Protein AF-0000000077093179 (afdb_homodimer)

Radius of gyration: 27.93 Å; Cα contacts (8 Å, |Δi|>4): 1528; chains: 2; bounding box: 84×81×63 Å

Foldseek 3Di:
DVVVVVVVVVVVVVVVVVVVVVVVVQQQAQFDAPVVQVVQVVFPVVQFHFAADPLSRRPGLNQVLLQFFADDDPDAPFAADDDDPVLVPDDFDQKDFQCVVQVLAVLLPFFAAPFSFNLLLLQQAQSQQSSLCCQPPVPRPFGFASLQLLAPDPQQDFRSNHGYNRVSQVCQAPPATFTCQQPNDDDDAAQLRDDDPVHHHRDDDDHRDHHDPTGPPNVDDTDGWHFNGKHFAAFQVRQSSCCVRRNKFKWKFWDFSSVSRTAAGADADDDGDTSHMGMWIFGMWHDDPRFTWTKTAANNALRGHPRRIYIYGPRPCGRVRRVGTMDGHTDHD/DVVVVVVVVVVVVVVVVVVVVVVVVQQQAQFDAPVVQVVQCVFPVVQFHFAADPLSRRPGLNQVLLQFFADDDPDAPFAADDDDPVLLPDDFDQKDFQCVVQVLAVLLPFFAALFSFNLLLLQQAQSQQSSLCCQPVVPRPFGFASLQLLAPDPQQDFRSNHGYNRVSQVCQAPPATFTCQQPNDDDDAAQLRDDDPVHHHRDDDDHRDHHDPGGPPNVDDTDGWHFNGKHFAAFQVRVSSCCVRRNKFKWKFWDFSSVSRGAAGADADDDGDTSHMGMWIFGMWHDDPRFTWTKTAANNALRGHPRRIYIYGPRPCGRVRRVGTMDGHTDHD

Nearest PDB structures (foldseek):
  7e3f-assembly1_A  TM=9.712E-01  e=1.505E-50  Trypanosoma brucei brucei TREU927
  4hwy-assembly1_A  TM=9.756E-01  e=5.055E-50  Trypanosoma brucei brucei TREU927
  4n4z-assembly1_A  TM=9.735E-01  e=1.688E-48  Trypanosoma brucei brucei
  4i04-assembly3_C  TM=8.926E-01  e=2.157E-36  Schistosoma mansoni
  4i04-assembly1_A  TM=8.888E-01  e=7.248E-36  Schistosoma mansoni

pLDDT: mean 91.39, std 13.53, range [27.03, 98.94]

Organism: NCBI:txid85056

Solvent-accessible surface area (backbone atoms only — not comparable to full-atom values): 34058 Å² total; per-residue (Å²): 124,71,70,64,56,58,53,52,51,52,48,50,52,51,49,55,51,46,51,54,54,48,56,63,48,58,45,65,36,54,67,52,42,71,68,50,38,53,51,44,47,69,63,43,78,70,43,34,42,55,51,78,33,85,54,26,47,63,37,23,48,55,64,57,30,39,47,24,13,18,55,83,67,93,60,68,67,49,51,68,66,80,78,50,73,73,62,68,65,54,80,80,71,80,58,47,47,46,54,73,77,38,69,78,32,60,56,62,73,58,50,44,52,46,41,49,24,3,30,24,22,32,43,17,44,21,50,22,53,19,32,23,32,17,68,71,57,66,42,49,86,52,47,42,14,31,38,48,48,35,31,48,38,60,79,25,41,54,23,28,74,8,22,32,51,65,48,48,43,43,32,27,38,56,63,27,40,35,34,28,86,40,34,52,67,86,64,66,72,38,18,68,46,43,84,48,94,86,36,54,69,57,66,67,81,62,73,58,57,77,58,71,96,58,22,76,55,71,89,47,78,78,56,64,52,32,31,70,46,56,27,28,43,53,42,58,67,52,49,51,50,46,38,72,76,48,35,46,30,24,31,29,30,57,38,34,49,49,61,79,21,47,46,43,53,44,41,66,93,77,49,68,55,81,54,37,19,37,31,26,27,42,43,32,35,33,66,57,95,83,41,45,22,35,33,31,42,39,47,49,23,51,80,31,46,56,65,13,25,50,32,32,43,46,84,70,45,49,58,43,33,36,69,33,29,37,43,67,39,62,51,69,129,123,73,70,62,56,57,53,52,51,52,50,49,52,50,49,54,50,46,52,54,53,49,56,62,48,59,44,65,36,55,67,53,42,71,68,50,38,52,51,43,49,69,62,43,77,70,43,33,42,54,52,76,33,86,55,25,46,63,37,22,48,55,65,56,28,40,48,23,13,20,55,83,67,95,59,68,66,49,50,69,66,81,78,51,73,73,61,68,64,54,80,82,70,82,57,48,47,46,54,75,76,39,70,77,32,62,56,62,73,56,50,45,53,46,41,50,25,2,30,24,22,30,42,18,44,23,50,22,55,20,34,25,33,18,69,72,58,66,42,50,87,52,46,41,16,30,36,48,47,36,31,47,38,60,81,27,41,52,21,28,73,8,23,31,52,65,49,47,43,41,32,27,39,56,65,27,40,37,35,26,87,40,35,52,66,87,64,66,72,37,19,67,46,43,83,50,92,85,38,54,70,57,67,70,82,61,73,58,58,76,58,72,94,58,23,76,55,72,90,46,78,78,57,64,54,30,30,70,46,55,26,27,44,52,41,59,68,52,49,52,50,44,38,72,75,48,33,46,29,23,29,28,29,55,39,34,49,49,60,78,21,49,45,44,54,44,40,66,91,78,48,70,55,82,54,40,20,39,31,25,26,42,40,32,35,33,66,59,96,86,41,45,22,34,32,30,41,39,48,49,24,51,80,30,48,56,66,14,24,50,31,32,43,47,84,70,44,51,58,44,33,39,67,33,28,37,43,66,40,63,50,69,129

Sequence (666 aa):
MRVYFSLSIALFLFLLYATAVHALHVDDAPILTDEFLEHVNSLNGGKWTAGRTSRTKHLTRREASRLLGTFLGNTSILAPRQFSEAELRVRLEDKFDAAEAWPNCPTITEIRDQSSCGSCWAVAAASAMSDRYCTLGGVRDLRISAGDLMSCCDVCGYGCNGGFPEVAWVFYVVHGLVSEYCQPYPFPSCAHHVNSSDLAPCSGDYKTPKCNSTCTEKKIPLIRYRGNHSYVLSGEEHFKRELLLNGPFEVAFEVYADFMAYTGGVYKHVAGDLLGGHAVRLVGWGELNGEPYWKIANSWNHEWGMNGYFLIARGVNECGIESNGVAGTPRIPMRVYFSLSIALFLFLLYATAVHALHVDDAPILTDEFLEHVNSLNGGKWTAGRTSRTKHLTRREASRLLGTFLGNTSILAPRQFSEAELRVRLEDKFDAAEAWPNCPTITEIRDQSSCGSCWAVAAASAMSDRYCTLGGVRDLRISAGDLMSCCDVCGYGCNGGFPEVAWVFYVVHGLVSEYCQPYPFPSCAHHVNSSDLAPCSGDYKTPKCNSTCTEKKIPLIRYRGNHSYVLSGEEHFKRELLLNGPFEVAFEVYADFMAYTGGVYKHVAGDLLGGHAVRLVGWGELNGEPYWKIANSWNHEWGMNGYFLIARGVNECGIESNGVAGTPRIP

Structure (mmCIF, N/CA/C/O backbone):
data_AF-0000000077093179-model_v1
#
loop_
_entity.id
_entity.type
_entity.pdbx_description
1 polymer 'Cysteine peptidase C (CPC), putative'
#
loop_
_atom_site.group_PDB
_atom_site.id
_atom_site.type_symbol
_atom_site.label_atom_id
_atom_site.label_alt_id
_atom_site.label_comp_id
_atom_site.label_asym_id
_atom_site.label_entity_id
_atom_site.label_seq_id
_atom_site.pdbx_PDB_ins_code
_atom_site.Cartn_x
_atom_site.Cartn_y
_atom_site.Cartn_z
_atom_site.occupancy
_atom_site.B_iso_or_equiv
_atom_site.auth_seq_id
_atom_site.auth_comp_id
_atom_site.auth_asym_id
_atom_site.auth_atom_id
_atom_site.pdbx_PDB_model_num
ATOM 1 N N . MET A 1 1 ? 49.375 11.766 -30.703 1 27.56 1 MET A N 1
ATOM 2 C CA . MET A 1 1 ? 47.906 11.805 -30.625 1 27.56 1 MET A CA 1
ATOM 3 C C . MET A 1 1 ? 47.438 11.156 -29.328 1 27.56 1 MET A C 1
ATOM 5 O O . MET A 1 1 ? 46.219 11.062 -29.094 1 27.56 1 MET A O 1
ATOM 9 N N . ARG A 1 2 ? 48.406 10.438 -28.672 1 37.5 2 ARG A N 1
ATOM 10 C CA . ARG A 1 2 ? 48.219 9.664 -27.453 1 37.5 2 ARG A CA 1
ATOM 11 C C . ARG A 1 2 ? 47.969 10.586 -26.25 1 37.5 2 ARG A C 1
ATOM 13 O O . ARG A 1 2 ? 47.469 10.148 -25.219 1 37.5 2 ARG A O 1
ATOM 20 N N . VAL A 1 3 ? 48.625 11.75 -26.219 1 46.41 3 VAL A N 1
ATOM 21 C CA . VAL A 1 3 ? 48.594 12.633 -25.062 1 46.41 3 VAL A CA 1
ATOM 22 C C . VAL A 1 3 ? 47.219 13.273 -24.922 1 46.41 3 VAL A C 1
ATOM 24 O O . VAL A 1 3 ? 46.812 13.617 -23.812 1 46.41 3 VAL A O 1
ATOM 27 N N . TYR A 1 4 ? 46.594 13.477 -26.109 1 43.03 4 TYR A N 1
ATOM 28 C CA . TYR A 1 4 ? 45.312 14.211 -26.016 1 43.03 4 TYR A CA 1
ATOM 29 C C . TYR A 1 4 ? 44.219 13.328 -25.453 1 43.03 4 TYR A C 1
ATOM 31 O O . TYR A 1 4 ? 43.188 13.828 -25 1 43.03 4 TYR A O 1
ATOM 39 N N . PHE A 1 5 ? 44.375 11.953 -25.547 1 46.75 5 PHE A N 1
ATOM 40 C CA . PHE A 1 5 ? 43.281 11.117 -25.078 1 46.75 5 PHE A CA 1
ATOM 41 C C . PHE A 1 5 ? 43.281 11.016 -23.562 1 46.75 5 PHE A C 1
ATOM 43 O O . PHE A 1 5 ? 42.219 10.945 -22.938 1 46.75 5 PHE A O 1
ATOM 50 N N . SER A 1 6 ? 44.5 11.211 -22.922 1 50.12 6 SER A N 1
ATOM 51 C CA . SER A 1 6 ? 44.531 11.102 -21.469 1 50.12 6 SER A CA 1
ATOM 52 C C . SER A 1 6 ? 43.906 12.336 -20.812 1 50.12 6 SER A C 1
ATOM 54 O O . SER A 1 6 ? 43.375 12.25 -19.719 1 50.12 6 SER A O 1
ATOM 56 N N . LEU A 1 7 ? 43.969 13.492 -21.531 1 50.22 7 LEU A N 1
ATOM 57 C CA . LEU A 1 7 ? 43.438 14.703 -20.922 1 50.22 7 LEU A CA 1
ATOM 58 C C . LEU A 1 7 ? 41.906 14.703 -20.969 1 50.22 7 LEU A C 1
ATOM 60 O O . LEU A 1 7 ? 41.25 15.281 -20.109 1 50.22 7 LEU A O 1
ATOM 64 N N . SER A 1 8 ? 41.375 13.984 -21.984 1 47.34 8 SER A N 1
ATOM 65 C CA . SER A 1 8 ? 39.906 13.992 -22.078 1 47.34 8 SER A CA 1
ATOM 66 C C . SER A 1 8 ? 39.281 13.07 -21.047 1 47.34 8 SER A C 1
ATOM 68 O O . SER A 1 8 ? 38.188 13.344 -20.547 1 47.34 8 SER A O 1
ATOM 70 N N . ILE A 1 9 ? 40 12.016 -20.719 1 49.12 9 ILE A N 1
ATOM 71 C CA . ILE A 1 9 ? 39.438 11.148 -19.703 1 49.12 9 ILE A CA 1
ATOM 72 C C . ILE A 1 9 ? 39.562 11.82 -18.328 1 49.12 9 ILE A C 1
ATOM 74 O O . ILE A 1 9 ? 38.625 11.75 -17.516 1 49.12 9 ILE A O 1
ATOM 78 N N . ALA A 1 10 ? 40.719 12.508 -18.094 1 50.47 10 ALA A N 1
ATOM 79 C CA . ALA A 1 10 ? 40.906 13.203 -16.828 1 50.47 10 ALA A CA 1
ATOM 80 C C . ALA A 1 10 ? 39.906 14.344 -16.656 1 50.47 10 ALA A C 1
ATOM 82 O O . ALA A 1 10 ? 39.375 14.555 -15.578 1 50.47 10 ALA A O 1
ATOM 83 N N . LEU A 1 11 ? 39.562 14.891 -17.734 1 47.88 11 LEU A N 1
ATOM 84 C CA . LEU A 1 11 ? 38.562 15.969 -17.688 1 47.88 11 LEU A CA 1
ATOM 85 C C . LEU A 1 11 ? 37.156 15.406 -17.453 1 47.88 11 LEU A C 1
ATOM 87 O O . LEU A 1 11 ? 36.375 15.984 -16.703 1 47.88 11 LEU A O 1
ATOM 91 N N . PHE A 1 12 ? 36.906 14.234 -18.047 1 50.47 12 PHE A N 1
ATOM 92 C CA . PHE A 1 12 ? 35.562 13.641 -17.844 1 50.47 12 PHE A CA 1
ATOM 93 C C . PHE A 1 12 ? 35.438 13.102 -16.422 1 50.47 12 PHE A C 1
ATOM 95 O O . PHE A 1 12 ? 34.406 13.242 -15.789 1 50.47 12 PHE A O 1
ATOM 102 N N . LEU A 1 13 ? 36.5 12.562 -15.93 1 52.78 13 LEU A N 1
ATOM 103 C CA . LEU A 1 13 ? 36.469 12.125 -14.539 1 52.78 13 LEU A CA 1
ATOM 104 C C . LEU A 1 13 ? 36.375 13.312 -13.586 1 52.78 13 LEU A C 1
ATOM 106 O O . LEU A 1 13 ? 35.719 13.258 -12.562 1 52.78 13 LEU A O 1
ATOM 110 N N . PHE A 1 14 ? 37 14.344 -13.977 1 52.41 14 PHE A N 1
ATOM 111 C CA . PHE A 1 14 ? 36.906 15.539 -13.148 1 52.41 14 PHE A CA 1
ATOM 112 C C . PHE A 1 14 ? 35.5 16.156 -13.219 1 52.41 14 PHE A C 1
ATOM 114 O O . PHE A 1 14 ? 35 16.641 -12.219 1 52.41 14 PHE A O 1
ATOM 121 N N . LEU A 1 15 ? 34.812 15.969 -14.352 1 51.84 15 LEU A N 1
ATOM 122 C CA . LEU A 1 15 ? 33.469 16.516 -14.461 1 51.84 15 LEU A CA 1
ATOM 123 C C . LEU A 1 15 ? 32.469 15.633 -13.727 1 51.84 15 LEU A C 1
ATOM 125 O O . LEU A 1 15 ? 31.531 16.141 -13.094 1 51.84 15 LEU A O 1
ATOM 129 N N . LEU A 1 16 ? 32.625 14.344 -13.797 1 51.81 16 LEU A N 1
ATOM 130 C CA . LEU A 1 16 ? 31.75 13.477 -13.031 1 51.81 16 LEU A CA 1
ATOM 131 C C . LEU A 1 16 ? 31.969 13.641 -11.531 1 51.81 16 LEU A C 1
ATOM 133 O O . LEU A 1 16 ? 31.016 13.625 -10.75 1 51.81 16 LEU A O 1
ATOM 137 N N . TYR A 1 17 ? 33.156 13.797 -11.125 1 45 17 TYR A N 1
ATOM 138 C CA . TYR A 1 17 ? 33.406 14.086 -9.719 1 45 17 TYR A CA 1
ATOM 139 C C . TYR A 1 17 ? 32.844 15.445 -9.32 1 45 17 TYR A C 1
ATOM 141 O O . TYR A 1 17 ? 32.344 15.609 -8.203 1 45 17 TYR A O 1
ATOM 149 N N . ALA A 1 18 ? 32.812 16.391 -10.195 1 48.06 18 ALA A N 1
ATOM 150 C CA . ALA A 1 18 ? 32.344 17.734 -9.852 1 48.06 18 ALA A CA 1
ATOM 151 C C . ALA A 1 18 ? 30.828 17.75 -9.711 1 48.06 18 ALA A C 1
ATOM 153 O O . ALA A 1 18 ? 30.281 18.438 -8.828 1 48.06 18 ALA A O 1
ATOM 154 N N . THR A 1 19 ? 30.109 17 -10.57 1 47.59 19 THR A N 1
ATOM 155 C CA . THR A 1 19 ? 28.656 16.984 -10.469 1 47.59 19 THR A CA 1
ATOM 156 C C . THR A 1 19 ? 28.219 16.203 -9.242 1 47.59 19 THR A C 1
ATOM 158 O O . THR A 1 19 ? 27.25 16.578 -8.57 1 47.59 19 THR A O 1
ATOM 161 N N . ALA A 1 20 ? 28.844 15.141 -8.984 1 45.78 20 ALA A N 1
ATOM 162 C CA . ALA A 1 20 ? 28.547 14.414 -7.75 1 45.78 20 ALA A CA 1
ATOM 163 C C . ALA A 1 20 ? 28.906 15.242 -6.523 1 45.78 20 ALA A C 1
ATOM 165 O O . ALA A 1 20 ? 28.156 15.289 -5.547 1 45.78 20 ALA A O 1
ATOM 166 N N . VAL A 1 21 ? 30.047 15.883 -6.492 1 46.66 21 VAL A N 1
ATOM 167 C CA . VAL A 1 21 ? 30.438 16.781 -5.406 1 46.66 21 VAL A CA 1
ATOM 168 C C . VAL A 1 21 ? 29.484 17.969 -5.348 1 46.66 21 VAL A C 1
ATOM 170 O O . VAL A 1 21 ? 29.109 18.422 -4.262 1 46.66 21 VAL A O 1
ATOM 173 N N . HIS A 1 22 ? 29.047 18.422 -6.453 1 46.66 22 HIS A N 1
ATOM 174 C CA . HIS A 1 22 ? 28.109 19.531 -6.473 1 46.66 22 HIS A CA 1
ATOM 175 C C . HIS A 1 22 ? 26.719 19.094 -6.008 1 46.66 22 HIS A C 1
ATOM 177 O O . HIS A 1 22 ? 26.031 19.844 -5.324 1 46.66 22 HIS A O 1
ATOM 183 N N . ALA A 1 23 ? 26.281 17.953 -6.43 1 47.47 23 ALA A N 1
ATOM 184 C CA . ALA A 1 23 ? 24.984 17.453 -5.957 1 47.47 23 ALA A CA 1
ATOM 185 C C . ALA A 1 23 ? 25 17.219 -4.449 1 47.47 23 ALA A C 1
ATOM 187 O O . ALA A 1 23 ? 24.047 17.531 -3.752 1 47.47 23 ALA A O 1
ATOM 188 N N . LEU A 1 24 ? 26.047 16.578 -3.883 1 53.22 24 LEU A N 1
ATOM 189 C CA . LEU A 1 24 ? 26.219 16.391 -2.447 1 53.22 24 LEU A CA 1
ATOM 190 C C . LEU A 1 24 ? 26.203 17.734 -1.714 1 53.22 24 LEU A C 1
ATOM 192 O O . LEU A 1 24 ? 25.688 17.828 -0.596 1 53.22 24 LEU A O 1
ATOM 196 N N . HIS A 1 25 ? 26.516 18.797 -2.381 1 58.75 25 HIS A N 1
ATOM 197 C CA . HIS A 1 25 ? 26.656 20.094 -1.729 1 58.75 25 HIS A CA 1
ATOM 198 C C . HIS A 1 25 ? 25.312 20.812 -1.638 1 58.75 25 HIS A C 1
ATOM 200 O O . HIS A 1 25 ? 25.047 21.5 -0.653 1 58.75 25 HIS A O 1
ATOM 206 N N . VAL A 1 26 ? 24.422 20.484 -2.541 1 67.19 26 VAL A N 1
ATOM 207 C CA . VAL A 1 26 ? 23.172 21.234 -2.59 1 67.19 26 VAL A CA 1
ATOM 208 C C . VAL A 1 26 ? 22.234 20.734 -1.504 1 67.19 26 VAL A C 1
ATOM 210 O O . VAL A 1 26 ? 21.547 21.531 -0.851 1 67.19 26 VAL A O 1
ATOM 213 N N . ASP A 1 27 ? 22.312 19.531 -1.129 1 77.25 27 ASP A N 1
ATOM 214 C CA . ASP A 1 27 ? 21.391 18.969 -0.144 1 77.25 27 ASP A CA 1
ATOM 215 C C . ASP A 1 27 ? 21.812 19.344 1.276 1 77.25 27 ASP A C 1
ATOM 217 O O . ASP A 1 27 ? 21.016 19.25 2.209 1 77.25 27 ASP A O 1
ATOM 221 N N . ASP A 1 28 ? 22.953 19.969 1.408 1 82.38 28 ASP A N 1
ATOM 222 C CA . ASP A 1 28 ? 23.453 20.281 2.746 1 82.38 28 ASP A CA 1
ATOM 223 C C . ASP A 1 28 ? 23.516 21.781 2.965 1 82.38 28 ASP A C 1
ATOM 225 O O . ASP A 1 28 ? 23.953 22.25 4.027 1 82.38 28 ASP A O 1
ATOM 229 N N . ALA A 1 29 ? 23 22.453 2.004 1 85.75 29 ALA A N 1
ATOM 230 C CA . ALA A 1 29 ? 22.969 23.906 2.174 1 85.75 29 ALA A CA 1
ATOM 231 C C . ALA A 1 29 ? 21.703 24.344 2.91 1 85.75 29 ALA A C 1
ATOM 233 O O . ALA A 1 29 ? 20.641 23.766 2.736 1 85.75 29 ALA A O 1
ATOM 234 N N . PRO A 1 30 ? 21.922 25.453 3.742 1 90.94 30 PRO A N 1
ATOM 235 C CA . PRO A 1 30 ? 20.734 25.969 4.426 1 90.94 30 PRO A CA 1
ATOM 236 C C . PRO A 1 30 ? 19.672 26.469 3.457 1 90.94 30 PRO A C 1
ATOM 238 O O . PRO A 1 30 ? 20 27.109 2.451 1 90.94 30 PRO A O 1
ATOM 241 N N . ILE A 1 31 ? 18.422 26.234 3.828 1 92 31 ILE A N 1
ATOM 242 C CA . ILE A 1 31 ? 17.359 26.547 2.871 1 92 31 ILE A CA 1
ATOM 243 C C . ILE A 1 31 ? 16.609 27.797 3.312 1 92 31 ILE A C 1
ATOM 245 O O . ILE A 1 31 ? 15.844 28.375 2.541 1 92 31 ILE A O 1
ATOM 249 N N . LEU A 1 32 ? 16.859 28.281 4.5 1 93.94 32 LEU A N 1
ATOM 250 C CA . LEU A 1 32 ? 16.156 29.469 4.996 1 93.94 32 LEU A CA 1
ATOM 251 C C . LEU A 1 32 ? 17.125 30.625 5.207 1 93.94 32 LEU A C 1
ATOM 253 O O . LEU A 1 32 ? 17.25 31.141 6.32 1 93.94 32 LEU A O 1
ATOM 257 N N . THR A 1 33 ? 17.672 31.031 4.152 1 92.94 33 THR A N 1
ATOM 258 C CA . THR A 1 33 ? 18.594 32.156 4.223 1 92.94 33 THR A CA 1
ATOM 259 C C . THR A 1 33 ? 17.844 33.469 4.434 1 92.94 33 THR A C 1
ATOM 261 O O . THR A 1 33 ? 16.625 33.531 4.195 1 92.94 33 THR A O 1
ATOM 264 N N . ASP A 1 34 ? 18.609 34.5 4.91 1 93.81 34 ASP A N 1
ATOM 265 C CA . ASP A 1 34 ? 18 35.812 5.086 1 93.81 34 ASP A CA 1
ATOM 266 C C . ASP A 1 34 ? 17.406 36.312 3.775 1 93.81 34 ASP A C 1
ATOM 268 O O . ASP A 1 34 ? 16.297 36.875 3.768 1 93.81 34 ASP A O 1
ATOM 272 N N . GLU A 1 35 ? 18.156 36.125 2.773 1 94.56 35 GLU A N 1
ATOM 273 C CA . GLU A 1 35 ? 17.688 36.562 1.461 1 94.56 35 GLU A CA 1
ATOM 274 C C . GLU A 1 35 ? 16.406 35.844 1.071 1 94.56 35 GLU A C 1
ATOM 276 O O . GLU A 1 35 ? 15.477 36.438 0.521 1 94.56 35 GLU A O 1
ATOM 281 N N . PHE A 1 36 ? 16.328 34.625 1.35 1 95.12 36 PHE A N 1
ATOM 282 C CA . PHE A 1 36 ? 15.148 33.844 1.02 1 95.12 36 PHE A CA 1
ATOM 283 C C . PHE A 1 36 ? 13.938 34.312 1.813 1 95.12 36 PHE A C 1
ATOM 285 O O . PHE A 1 36 ? 12.844 34.469 1.257 1 95.12 36 PHE A O 1
ATOM 292 N N . LEU A 1 37 ? 14.109 34.562 3.031 1 95.94 37 LEU A N 1
ATOM 293 C CA . LEU A 1 37 ? 13.008 35 3.885 1 95.94 37 LEU A CA 1
ATOM 294 C C . LEU A 1 37 ? 12.477 36.344 3.438 1 95.94 37 LEU A C 1
ATOM 296 O O . LEU A 1 37 ? 11.258 36.562 3.414 1 95.94 37 LEU A O 1
ATOM 300 N N . GLU A 1 38 ? 13.414 37.188 3.17 1 96.25 38 GLU A N 1
ATOM 301 C CA . GLU A 1 38 ? 13 38.5 2.67 1 96.25 38 GLU A CA 1
ATOM 302 C C . GLU A 1 38 ? 12.203 38.375 1.375 1 96.25 38 GLU A C 1
ATOM 304 O O . GLU A 1 38 ? 11.203 39.062 1.188 1 96.25 38 GLU A O 1
ATOM 309 N N . HIS A 1 39 ? 12.695 37.531 0.586 1 97.25 39 HIS A N 1
ATOM 310 C CA . HIS A 1 39 ? 12.023 37.312 -0.685 1 97.25 39 HIS A CA 1
ATOM 311 C C . HIS A 1 39 ? 10.617 36.75 -0.468 1 97.25 39 HIS A C 1
ATOM 313 O O . HIS A 1 39 ? 9.656 37.25 -1.066 1 97.25 39 HIS A O 1
ATOM 319 N N . VAL A 1 40 ? 10.422 35.812 0.353 1 97.44 40 VAL A N 1
ATOM 320 C CA . VAL A 1 40 ? 9.141 35.188 0.658 1 97.44 40 VAL A CA 1
ATOM 321 C C . VAL A 1 40 ? 8.188 36.219 1.227 1 97.44 40 VAL A C 1
ATOM 323 O O . VAL A 1 40 ? 7.043 36.344 0.774 1 97.44 40 VAL A O 1
ATOM 326 N N . ASN A 1 41 ? 8.656 37 2.158 1 97.5 41 ASN A N 1
ATOM 327 C CA . ASN A 1 41 ? 7.805 38 2.812 1 97.5 41 ASN A CA 1
ATOM 328 C C . ASN A 1 41 ? 7.418 39.094 1.855 1 97.5 41 ASN A C 1
ATOM 330 O O . ASN A 1 41 ? 6.391 39.75 2.043 1 97.5 41 ASN A O 1
ATOM 334 N N . SER A 1 42 ? 8.234 39.344 0.877 1 97.62 42 SER A N 1
ATOM 335 C CA . SER A 1 42 ? 7.887 40.344 -0.13 1 97.62 42 SER A CA 1
ATOM 336 C C . SER A 1 42 ? 6.785 39.812 -1.056 1 97.62 42 SER A C 1
ATOM 338 O O . SER A 1 42 ? 6.062 40.625 -1.662 1 97.62 42 SER A O 1
ATOM 340 N N . LEU A 1 43 ? 6.621 38.5 -1.12 1 97.69 43 LEU A N 1
ATOM 341 C CA . LEU A 1 43 ? 5.723 37.906 -2.1 1 97.69 43 LEU A CA 1
ATOM 342 C C . LEU A 1 43 ? 4.387 37.531 -1.457 1 97.69 43 LEU A C 1
ATOM 344 O O . LEU A 1 43 ? 3.373 37.406 -2.146 1 97.69 43 LEU A O 1
ATOM 348 N N . ASN A 1 44 ? 4.27 37.344 -0.176 1 95.38 44 ASN A N 1
ATOM 349 C CA . ASN A 1 44 ? 3.105 36.719 0.427 1 95.38 44 ASN A CA 1
ATOM 350 C C . ASN A 1 44 ? 2.043 37.75 0.813 1 95.38 44 ASN A C 1
ATOM 352 O O . ASN A 1 44 ? 1.023 37.375 1.41 1 95.38 44 ASN A O 1
ATOM 356 N N . GLY A 1 45 ? 2.252 39.062 0.502 1 93.69 45 GLY A N 1
ATOM 357 C CA . GLY A 1 45 ? 1.263 40.125 0.649 1 93.69 45 GLY A CA 1
ATOM 358 C C . GLY A 1 45 ? 0.838 40.344 2.088 1 93.69 45 GLY A C 1
ATOM 359 O O . GLY A 1 45 ? -0.277 40.781 2.348 1 93.69 45 GLY A O 1
ATOM 360 N N . GLY A 1 46 ? 1.614 39.844 2.977 1 93.94 46 GLY A N 1
ATOM 361 C CA . GLY A 1 46 ? 1.302 40.031 4.383 1 93.94 46 GLY A CA 1
ATOM 362 C C . GLY A 1 46 ? 0.281 39.031 4.914 1 93.94 46 GLY A C 1
ATOM 363 O O . GLY A 1 46 ? -0.19 39.188 6.043 1 93.94 46 GLY A O 1
ATOM 364 N N . LYS A 1 47 ? -0.103 38.031 4.176 1 95.75 47 LYS A N 1
ATOM 365 C CA . LYS A 1 47 ? -1.12 37.062 4.562 1 95.75 47 LYS A CA 1
ATOM 366 C C . LYS A 1 47 ? -0.577 36.094 5.602 1 95.75 47 LYS A C 1
ATOM 368 O O . LYS A 1 47 ? -1.344 35.469 6.348 1 95.75 47 LYS A O 1
ATOM 373 N N . TRP A 1 48 ? 0.699 35.938 5.508 1 97.38 48 TRP A N 1
ATOM 374 C CA . TRP A 1 48 ? 1.399 35.125 6.508 1 97.38 48 TRP A CA 1
ATOM 375 C C . TRP A 1 48 ? 2.842 35.594 6.668 1 97.38 48 TRP A C 1
ATOM 377 O O . TRP A 1 48 ? 3.283 36.5 5.973 1 97.38 48 TRP A O 1
ATOM 387 N N . THR A 1 49 ? 3.525 35.094 7.723 1 96.38 49 THR A N 1
ATOM 388 C CA . THR A 1 49 ? 4.863 35.562 8.047 1 96.38 49 THR A CA 1
ATOM 389 C C . THR A 1 49 ? 5.871 34.438 8.016 1 96.38 49 THR A C 1
ATOM 391 O O . THR A 1 49 ? 5.629 33.375 8.602 1 96.38 49 THR A O 1
ATOM 394 N N . ALA A 1 50 ? 6.875 34.688 7.207 1 95.56 50 ALA A N 1
ATOM 395 C CA . ALA A 1 50 ? 8.016 33.781 7.207 1 95.56 50 ALA A CA 1
ATOM 396 C C . ALA A 1 50 ? 9.102 34.25 8.164 1 95.56 50 ALA A C 1
ATOM 398 O O . ALA A 1 50 ? 9.5 35.438 8.125 1 95.56 50 ALA A O 1
ATOM 399 N N . GLY A 1 51 ? 9.492 33.344 8.984 1 92.75 51 GLY A N 1
ATOM 400 C CA . GLY A 1 51 ? 10.562 33.656 9.93 1 92.75 51 GLY A CA 1
ATOM 401 C C . GLY A 1 51 ? 11.398 32.438 10.273 1 92.75 51 GLY A C 1
ATOM 402 O O . GLY A 1 51 ? 11.172 31.344 9.742 1 92.75 51 GLY A O 1
ATOM 403 N N . ARG A 1 52 ? 12.492 32.719 11.039 1 84.12 52 ARG A N 1
ATOM 404 C CA . ARG A 1 52 ? 13.328 31.609 11.508 1 84.12 52 ARG A CA 1
ATOM 405 C C . ARG A 1 52 ? 13.906 31.906 12.891 1 84.12 52 ARG A C 1
ATOM 407 O O . ARG A 1 52 ? 13.867 33.062 13.352 1 84.12 52 ARG A O 1
ATOM 414 N N . THR A 1 53 ? 14.242 30.859 13.445 1 83.62 53 THR A N 1
ATOM 415 C CA . THR A 1 53 ? 15.008 30.953 14.688 1 83.62 53 THR A CA 1
ATOM 416 C C . THR A 1 53 ? 16.484 30.672 14.438 1 83.62 53 THR A C 1
ATOM 418 O O . THR A 1 53 ? 16.891 30.453 13.297 1 83.62 53 THR A O 1
ATOM 421 N N . SER A 1 54 ? 17.297 30.812 15.469 1 80.44 54 SER A N 1
ATOM 422 C CA . SER A 1 54 ? 18.703 30.5 15.344 1 80.44 54 SER A CA 1
ATOM 423 C C . SER A 1 54 ? 18.922 29.031 14.969 1 80.44 54 SER A C 1
ATOM 425 O O . SER A 1 54 ? 19.891 28.703 14.289 1 80.44 54 SER A O 1
ATOM 427 N N . ARG A 1 55 ? 17.938 28.281 15.305 1 76.69 55 ARG A N 1
ATOM 428 C CA . ARG A 1 55 ? 18.047 26.859 15.031 1 76.69 55 ARG A CA 1
ATOM 429 C C . ARG A 1 55 ? 17.625 26.531 13.602 1 76.69 55 ARG A C 1
ATOM 431 O O . ARG A 1 55 ? 18.125 25.578 13 1 76.69 55 ARG A O 1
ATOM 438 N N . THR A 1 56 ? 16.812 27.328 13.078 1 80.19 56 THR A N 1
ATOM 439 C CA . THR A 1 56 ? 16.328 27.047 11.727 1 80.19 56 THR A CA 1
ATOM 440 C C . THR A 1 56 ? 17.25 27.672 10.68 1 80.19 56 THR A C 1
ATOM 442 O O . THR A 1 56 ? 17.125 27.375 9.492 1 80.19 56 THR A O 1
ATOM 445 N N . LYS A 1 57 ? 18.156 28.438 11.203 1 82.25 57 LYS A N 1
ATOM 446 C CA . LYS A 1 57 ? 19.062 29.109 10.281 1 82.25 57 LYS A CA 1
ATOM 447 C C . LYS A 1 57 ? 19.891 28.078 9.5 1 82.25 57 LYS A C 1
ATOM 449 O O . LYS A 1 57 ? 20.297 28.344 8.367 1 82.25 57 LYS A O 1
ATOM 454 N N . HIS A 1 58 ? 20.062 26.938 10.062 1 84 58 HIS A N 1
ATOM 455 C CA . HIS A 1 58 ? 20.922 25.953 9.438 1 84 58 HIS A CA 1
ATOM 456 C C . HIS A 1 58 ? 20.125 24.781 8.898 1 84 58 HIS A C 1
ATOM 458 O O . HIS A 1 58 ? 20.703 23.75 8.539 1 84 58 HIS A O 1
ATOM 464 N N . LEU A 1 59 ? 18.891 24.969 8.836 1 89.38 59 LEU A N 1
ATOM 465 C CA . LEU A 1 59 ? 18.062 23.875 8.344 1 89.38 59 LEU A CA 1
ATOM 466 C C . LEU A 1 59 ? 18.422 23.531 6.898 1 89.38 59 LEU A C 1
ATOM 468 O O . LEU A 1 59 ? 18.438 24.422 6.039 1 89.38 59 LEU A O 1
ATOM 472 N N . THR A 1 60 ? 18.766 22.25 6.66 1 91 60 THR A N 1
ATOM 473 C CA . THR A 1 60 ? 19.109 21.812 5.316 1 91 60 THR A CA 1
ATOM 474 C C . THR A 1 60 ? 17.922 21.141 4.637 1 91 60 THR A C 1
ATOM 476 O O . THR A 1 60 ? 16.938 20.797 5.301 1 91 60 THR A O 1
ATOM 479 N N . ARG A 1 61 ? 18.078 21.016 3.35 1 93.12 61 ARG A N 1
ATOM 480 C CA . ARG A 1 61 ? 17.047 20.328 2.57 1 93.12 61 ARG A CA 1
ATOM 481 C C . ARG A 1 61 ? 16.844 18.906 3.074 1 93.12 61 ARG A C 1
ATOM 483 O O . ARG A 1 61 ? 15.711 18.453 3.217 1 93.12 61 ARG A O 1
ATOM 490 N N . ARG A 1 62 ? 17.922 18.234 3.316 1 90.88 62 ARG A N 1
ATOM 491 C CA . ARG A 1 62 ? 17.875 16.859 3.775 1 90.88 62 ARG A CA 1
ATOM 492 C C . ARG A 1 62 ? 17.125 16.734 5.098 1 90.88 62 ARG A C 1
ATOM 494 O O . ARG A 1 62 ? 16.281 15.859 5.266 1 90.88 62 ARG A O 1
ATOM 501 N N . GLU A 1 63 ? 17.406 17.609 5.98 1 90 63 GLU A N 1
ATOM 502 C CA . GLU A 1 63 ? 16.766 17.594 7.293 1 90 63 GLU A CA 1
ATOM 503 C C . GLU A 1 63 ? 15.273 17.891 7.188 1 90 63 GLU A C 1
ATOM 505 O O . GLU A 1 63 ? 14.461 17.234 7.848 1 90 63 GLU A O 1
ATOM 510 N N . ALA A 1 64 ? 14.961 18.812 6.383 1 93.06 64 ALA A N 1
ATOM 511 C CA . ALA A 1 64 ? 13.555 19.172 6.191 1 93.06 64 ALA A CA 1
ATOM 512 C C . ALA A 1 64 ? 12.773 18.031 5.559 1 93.06 64 ALA A C 1
ATOM 514 O O . ALA A 1 64 ? 11.688 17.688 6.02 1 93.06 64 ALA A O 1
ATOM 515 N N . SER A 1 65 ? 13.375 17.406 4.566 1 94.31 65 SER A N 1
ATOM 516 C CA . SER A 1 65 ? 12.703 16.359 3.811 1 94.31 65 SER A CA 1
ATOM 517 C C . SER A 1 65 ? 12.477 15.125 4.668 1 94.31 65 SER A C 1
ATOM 519 O O . SER A 1 65 ? 11.492 14.398 4.477 1 94.31 65 SER A O 1
ATOM 521 N N . ARG A 1 66 ? 13.273 14.891 5.605 1 93.06 66 ARG A N 1
ATOM 522 C CA . ARG A 1 66 ? 13.148 13.734 6.492 1 93.06 66 ARG A CA 1
ATOM 523 C C . ARG A 1 66 ? 11.844 13.789 7.281 1 93.06 66 ARG A C 1
ATOM 525 O O . ARG A 1 66 ? 11.281 12.75 7.621 1 93.06 66 ARG A O 1
ATOM 532 N N . LEU A 1 67 ? 11.375 14.945 7.52 1 94.94 67 LEU A N 1
ATOM 533 C CA . LEU A 1 67 ? 10.172 15.133 8.312 1 94.94 67 LEU A CA 1
ATOM 534 C C . LEU A 1 67 ? 8.922 14.961 7.449 1 94.94 67 LEU A C 1
ATOM 536 O O . LEU A 1 67 ? 7.809 14.883 7.969 1 94.94 67 LEU A O 1
ATOM 540 N N . LEU A 1 68 ? 9.117 14.93 6.184 1 97.25 68 LEU A N 1
ATOM 541 C CA . LEU A 1 68 ? 8.031 14.953 5.215 1 97.25 68 LEU A CA 1
ATOM 542 C C . LEU A 1 68 ? 7.836 13.578 4.582 1 97.25 68 LEU A C 1
ATOM 544 O O . LEU A 1 68 ? 8.039 13.406 3.379 1 97.25 68 LEU A O 1
ATOM 548 N N . GLY A 1 69 ? 7.332 12.664 5.383 1 96.31 69 GLY A N 1
ATOM 549 C CA . GLY A 1 69 ? 7.375 11.258 5.039 1 96.31 69 GLY A CA 1
ATOM 550 C C . GLY A 1 69 ? 6.164 10.789 4.254 1 96.31 69 GLY A C 1
ATOM 551 O O . GLY A 1 69 ? 6.047 9.609 3.916 1 96.31 69 GLY A O 1
ATOM 552 N N . THR A 1 70 ? 5.305 11.68 3.83 1 97.5 70 THR A N 1
ATOM 553 C CA . THR A 1 70 ? 4.07 11.242 3.186 1 97.5 70 THR A CA 1
ATOM 554 C C . THR A 1 70 ? 4.281 11.055 1.688 1 97.5 70 THR A C 1
ATOM 556 O O . THR A 1 70 ? 4.781 11.953 1.006 1 97.5 70 THR A O 1
ATOM 559 N N . PHE A 1 71 ? 3.945 9.914 1.236 1 93.56 71 PHE A N 1
ATOM 560 C CA . PHE A 1 71 ? 3.896 9.672 -0.2 1 93.56 71 PHE A CA 1
ATOM 561 C C . PHE A 1 71 ? 2.551 10.102 -0.776 1 93.56 71 PHE A C 1
ATOM 563 O O . PHE A 1 71 ? 1.5 9.656 -0.31 1 93.56 71 PHE A O 1
ATOM 570 N N . LEU A 1 72 ? 2.637 10.992 -1.719 1 90.06 72 LEU A N 1
ATOM 571 C CA . LEU A 1 72 ? 1.439 11.461 -2.408 1 90.06 72 LEU A CA 1
ATOM 572 C C . LEU A 1 72 ? 1.252 10.719 -3.73 1 90.06 72 LEU A C 1
ATOM 574 O O . LEU A 1 72 ? 2.176 10.648 -4.543 1 90.06 72 LEU A O 1
ATOM 578 N N . GLY A 1 73 ? 0.161 10.031 -3.836 1 76.94 73 GLY A N 1
ATOM 579 C CA . GLY A 1 73 ? -0.096 9.289 -5.059 1 76.94 73 GLY A CA 1
ATOM 580 C C . GLY A 1 73 ? -1.102 9.969 -5.969 1 76.94 73 GLY A C 1
ATOM 581 O O . GLY A 1 73 ? -1.842 10.852 -5.535 1 76.94 73 GLY A O 1
ATOM 582 N N . ASN A 1 74 ? -1.075 9.516 -7.195 1 76.81 74 ASN A N 1
ATOM 583 C CA . ASN A 1 74 ? -2 10.055 -8.18 1 76.81 74 ASN A CA 1
ATOM 584 C C . ASN A 1 74 ? -3.311 9.281 -8.211 1 76.81 74 ASN A C 1
ATOM 586 O O . ASN A 1 74 ? -4.312 9.758 -8.75 1 76.81 74 ASN A O 1
ATOM 590 N N . THR A 1 75 ? -3.217 8.094 -7.656 1 76.5 75 THR A N 1
ATOM 591 C CA . THR A 1 75 ? -4.414 7.258 -7.652 1 76.5 75 THR A CA 1
ATOM 592 C C . THR A 1 75 ? -4.727 6.77 -6.242 1 76.5 75 THR A C 1
ATOM 594 O O . THR A 1 75 ? -3.816 6.477 -5.461 1 76.5 75 THR A O 1
ATOM 597 N N . SER A 1 76 ? -6.059 6.688 -6.012 1 82.25 76 SER A N 1
ATOM 598 C CA . SER A 1 76 ? -6.508 6.266 -4.691 1 82.25 76 SER A CA 1
ATOM 599 C C . SER A 1 76 ? -6.852 4.781 -4.672 1 82.25 76 SER A C 1
ATOM 601 O O . SER A 1 76 ? -7.348 4.242 -5.66 1 82.25 76 SER A O 1
ATOM 603 N N . ILE A 1 77 ? -6.57 4.145 -3.521 1 86.88 77 ILE A N 1
ATOM 604 C CA . ILE A 1 77 ? -6.965 2.752 -3.35 1 86.88 77 ILE A CA 1
ATOM 605 C C . ILE A 1 77 ? -8.227 2.674 -2.494 1 86.88 77 ILE A C 1
ATOM 607 O O . ILE A 1 77 ? -8.633 1.588 -2.078 1 86.88 77 ILE A O 1
ATOM 611 N N . LEU A 1 78 ? -8.781 3.83 -2.172 1 92.25 78 LEU A N 1
ATOM 612 C CA . LEU A 1 78 ? -10.031 3.904 -1.424 1 92.25 78 LEU A CA 1
ATOM 613 C C . LEU A 1 78 ? -11.125 4.574 -2.252 1 92.25 78 LEU A C 1
ATOM 615 O O . LEU A 1 78 ? -10.836 5.461 -3.062 1 92.25 78 LEU A O 1
ATOM 619 N N . ALA A 1 79 ? -12.352 4.129 -2.021 1 89.44 79 ALA A N 1
ATOM 620 C CA . ALA A 1 79 ? -13.484 4.77 -2.674 1 89.44 79 ALA A CA 1
ATOM 621 C C . ALA A 1 79 ? -13.734 6.164 -2.098 1 89.44 79 ALA A C 1
ATOM 623 O O . ALA A 1 79 ? -13.445 6.418 -0.926 1 89.44 79 ALA A O 1
ATOM 624 N N . PRO A 1 80 ? -14.273 7.062 -2.916 1 94.38 80 PRO A N 1
ATOM 625 C CA . PRO A 1 80 ? -14.625 8.383 -2.391 1 94.38 80 PRO A CA 1
ATOM 626 C C . PRO A 1 80 ? -15.766 8.32 -1.377 1 94.38 80 PRO A C 1
ATOM 628 O O . PRO A 1 80 ? -16.672 7.484 -1.5 1 94.38 80 PRO A O 1
ATOM 631 N N . ARG A 1 81 ? -15.703 9.188 -0.456 1 96.75 81 ARG A N 1
ATOM 632 C CA . ARG A 1 81 ? -16.781 9.367 0.516 1 96.75 81 ARG A CA 1
ATOM 633 C C . ARG A 1 81 ? -18.109 9.664 -0.179 1 96.75 81 ARG A C 1
ATOM 635 O O . ARG A 1 81 ? -18.172 10.516 -1.065 1 96.75 81 ARG A O 1
ATOM 642 N N . GLN A 1 82 ? -19.141 8.922 0.208 1 95.19 82 GLN A N 1
ATOM 643 C CA . GLN A 1 82 ? -20.484 9.172 -0.283 1 95.19 82 GLN A CA 1
ATOM 644 C C . GLN A 1 82 ? -21.359 9.82 0.796 1 95.19 82 GLN A C 1
ATOM 646 O O . GLN A 1 82 ? -21.625 9.203 1.832 1 95.19 82 GLN A O 1
ATOM 651 N N . PHE A 1 83 ? -21.828 10.977 0.463 1 97.25 83 PHE A N 1
ATOM 652 C CA . PHE A 1 83 ? -22.703 11.656 1.404 1 97.25 83 PHE A CA 1
ATOM 653 C C . PHE A 1 83 ? -24.156 11.328 1.114 1 97.25 83 PHE A C 1
ATOM 655 O O . PHE A 1 83 ? -24.578 11.328 -0.043 1 97.25 83 PHE A O 1
ATOM 662 N N . SER A 1 84 ? -24.922 11.031 2.139 1 96.88 84 SER A N 1
ATOM 663 C CA . SER A 1 84 ? -26.375 10.859 1.995 1 96.88 84 SER A CA 1
ATOM 664 C C . SER A 1 84 ? -27.062 12.195 1.743 1 96.88 84 SER A C 1
ATOM 666 O O . SER A 1 84 ? -26.469 13.258 1.945 1 96.88 84 SER A O 1
ATOM 668 N N . GLU A 1 85 ? -28.328 12.078 1.361 1 96.56 85 GLU A N 1
ATOM 669 C CA . GLU A 1 85 ? -29.109 13.297 1.153 1 96.56 85 GLU A CA 1
ATOM 670 C C . GLU A 1 85 ? -29.234 14.094 2.445 1 96.56 85 GLU A C 1
ATOM 672 O O . GLU A 1 85 ? -29.188 15.328 2.424 1 96.56 85 GLU A O 1
ATOM 677 N N . ALA A 1 86 ? -29.453 13.391 3.463 1 97.12 86 ALA A N 1
ATOM 678 C CA . ALA A 1 86 ? -29.578 14.039 4.762 1 97.12 86 ALA A CA 1
ATOM 679 C C . ALA A 1 86 ? -28.297 14.781 5.125 1 97.12 86 ALA A C 1
ATOM 681 O O . ALA A 1 86 ? -28.344 15.891 5.66 1 97.12 86 ALA A O 1
ATOM 682 N N . GLU A 1 87 ? -27.141 14.234 4.895 1 97.38 87 GLU A N 1
ATOM 683 C CA . GLU A 1 87 ? -25.859 14.852 5.176 1 97.38 87 GLU A CA 1
ATOM 684 C C . GLU A 1 87 ? -25.625 16.078 4.297 1 97.38 87 GLU A C 1
ATOM 686 O O . GLU A 1 87 ? -25.047 17.062 4.738 1 97.38 87 GLU A O 1
ATOM 691 N N . LEU A 1 88 ? -26.094 15.984 3.068 1 96.69 88 LEU A N 1
ATOM 692 C CA . LEU A 1 88 ? -25.906 17.062 2.111 1 96.69 88 LEU A CA 1
ATOM 693 C C . LEU A 1 88 ? -26.75 18.281 2.482 1 96.69 88 LEU A C 1
ATOM 695 O O . LEU A 1 88 ? -26.453 19.406 2.072 1 96.69 88 LEU A O 1
ATOM 699 N N . ARG A 1 89 ? -27.734 18.078 3.264 1 95.81 89 ARG A N 1
ATOM 700 C CA . ARG A 1 89 ? -28.656 19.156 3.623 1 95.81 89 ARG A CA 1
ATOM 701 C C . ARG A 1 89 ? -28.172 19.922 4.848 1 95.81 89 ARG A C 1
ATOM 703 O O . ARG A 1 89 ? -28.656 21.016 5.145 1 95.81 89 ARG A O 1
ATOM 710 N N . VAL A 1 90 ? -27.234 19.344 5.465 1 96.31 90 VAL A N 1
ATOM 711 C CA . VAL A 1 90 ? -26.703 20 6.652 1 96.31 90 VAL A CA 1
ATOM 712 C C . VAL A 1 90 ? -26.078 21.344 6.262 1 96.31 90 VAL A C 1
ATOM 714 O O . VAL A 1 90 ? -25.281 21.406 5.32 1 96.31 90 VAL A O 1
ATOM 717 N N . ARG A 1 91 ? -26.422 22.359 6.914 1 96.06 91 ARG A N 1
ATOM 718 C CA . ARG A 1 91 ? -25.906 23.688 6.633 1 96.06 91 ARG A CA 1
ATOM 719 C C . ARG A 1 91 ? -24.469 23.828 7.125 1 96.06 91 ARG A C 1
ATOM 721 O O . ARG A 1 91 ? -24.156 23.422 8.242 1 96.06 91 ARG A O 1
ATOM 728 N N . LEU A 1 92 ? -23.641 24.391 6.301 1 97.38 92 LEU A N 1
ATOM 729 C CA . LEU A 1 92 ? -22.25 24.625 6.637 1 97.38 92 LEU A CA 1
ATOM 730 C C . LEU A 1 92 ? -22.047 26.062 7.121 1 97.38 92 LEU A C 1
ATOM 732 O O . LEU A 1 92 ? -22.375 27.016 6.402 1 97.38 92 LEU A O 1
ATOM 736 N N . GLU A 1 93 ? -21.531 26.25 8.336 1 95.56 93 GLU A N 1
ATOM 737 C CA . GLU A 1 93 ? -21.297 27.562 8.922 1 95.56 93 GLU A CA 1
ATOM 738 C C . GLU A 1 93 ? -20.047 28.203 8.328 1 95.56 93 GLU A C 1
ATOM 740 O O . GLU A 1 93 ? -19.281 27.547 7.613 1 95.56 93 GLU A O 1
ATOM 745 N N . ASP A 1 94 ? -19.875 29.453 8.625 1 96.12 94 ASP A N 1
ATOM 746 C CA . ASP A 1 94 ? -18.75 30.219 8.102 1 96.12 94 ASP A CA 1
ATOM 747 C C . ASP A 1 94 ? -17.453 29.812 8.789 1 96.12 94 ASP A C 1
ATOM 749 O O . ASP A 1 94 ? -16.375 29.938 8.203 1 96.12 94 ASP A O 1
ATOM 753 N N . LYS A 1 95 ? -17.672 29.453 10 1 98.25 95 LYS A N 1
ATOM 754 C CA . LYS A 1 95 ? -16.5 29.031 10.781 1 98.25 95 LYS A CA 1
ATOM 755 C C . LYS A 1 95 ? -16.812 27.766 11.586 1 98.25 95 LYS A C 1
ATOM 757 O O . LYS A 1 95 ? -17.969 27.516 11.93 1 98.25 95 LYS A O 1
ATOM 762 N N . PHE A 1 96 ? -15.781 27 11.797 1 98.81 96 PHE A N 1
ATOM 763 C CA . PHE A 1 96 ? -15.906 25.766 12.562 1 98.81 96 PHE A CA 1
ATOM 764 C C . PHE A 1 96 ? -14.586 25.391 13.219 1 98.81 96 PHE A C 1
ATOM 766 O O . PHE A 1 96 ? -13.523 25.531 12.617 1 98.81 96 PHE A O 1
ATOM 773 N N . ASP A 1 97 ? -14.664 25 14.445 1 98.81 97 ASP A N 1
ATOM 774 C CA . ASP A 1 97 ? -13.539 24.484 15.219 1 98.81 97 ASP A CA 1
ATOM 775 C C . ASP A 1 97 ? -13.914 23.203 15.969 1 98.81 97 ASP A C 1
ATOM 777 O O . ASP A 1 97 ? -14.797 23.219 16.828 1 98.81 97 ASP A O 1
ATOM 781 N N . ALA A 1 98 ? -13.203 22.172 15.688 1 98.88 98 ALA A N 1
ATOM 782 C CA . ALA A 1 98 ? -13.539 20.875 16.25 1 98.88 98 ALA A CA 1
ATOM 783 C C . ALA A 1 98 ? -13.445 20.875 17.766 1 98.88 98 ALA A C 1
ATOM 785 O O . ALA A 1 98 ? -14.234 20.219 18.453 1 98.88 98 ALA A O 1
ATOM 786 N N . ALA A 1 99 ? -12.508 21.625 18.297 1 98.5 99 ALA A N 1
ATOM 787 C CA . ALA A 1 99 ? -12.336 21.688 19.734 1 98.5 99 ALA A CA 1
ATOM 788 C C . ALA A 1 99 ? -13.555 22.328 20.406 1 98.5 99 ALA A C 1
ATOM 790 O O . ALA A 1 99 ? -13.914 21.969 21.531 1 98.5 99 ALA A O 1
ATOM 791 N N . GLU A 1 100 ? -14.156 23.25 19.766 1 98.38 100 GLU A N 1
ATOM 792 C CA . GLU A 1 100 ? -15.359 23.891 20.281 1 98.38 100 GLU A CA 1
ATOM 793 C C . GLU A 1 100 ? -16.578 22.984 20.125 1 98.38 100 GLU A C 1
ATOM 795 O O . GLU A 1 100 ? -17.453 22.953 21 1 98.38 100 GLU A O 1
ATOM 800 N N . ALA A 1 101 ? -16.625 22.281 19.031 1 98.25 101 ALA A N 1
ATOM 801 C CA . ALA A 1 101 ? -17.781 21.422 18.75 1 98.25 101 ALA A CA 1
ATOM 802 C C . ALA A 1 101 ? -17.797 20.219 19.672 1 98.25 101 ALA A C 1
ATOM 804 O O . ALA A 1 101 ? -18.859 19.719 20.031 1 98.25 101 ALA A O 1
ATOM 805 N N . TRP A 1 102 ? -16.625 19.719 19.984 1 98.44 102 TRP A N 1
ATOM 806 C CA . TRP A 1 102 ? -16.484 18.547 20.859 1 98.44 102 TRP A CA 1
ATOM 807 C C . TRP A 1 102 ? -15.555 18.844 22.031 1 98.44 102 TRP A C 1
ATOM 809 O O . TRP A 1 102 ? -14.5 18.219 22.141 1 98.44 102 TRP A O 1
ATOM 819 N N . PRO A 1 103 ? -15.977 19.609 22.953 1 97.31 103 PRO A N 1
ATOM 820 C CA . PRO A 1 103 ? -15.094 20.016 24.062 1 97.31 103 PRO A CA 1
ATOM 821 C C . PRO A 1 103 ? -14.734 18.844 24.984 1 97.31 103 PRO A C 1
ATOM 823 O O . PRO A 1 103 ? -13.758 18.938 25.734 1 97.31 103 PRO A O 1
ATOM 826 N N . ASN A 1 104 ? -15.453 17.781 24.922 1 97.19 104 ASN A N 1
ATOM 827 C CA . ASN A 1 104 ? -15.203 16.641 25.797 1 97.19 104 ASN A CA 1
ATOM 828 C C . ASN A 1 104 ? -14.25 15.633 25.156 1 97.19 104 ASN A C 1
ATOM 830 O O . ASN A 1 104 ? -14.039 14.539 25.688 1 97.19 104 ASN A O 1
ATOM 834 N N . CYS A 1 105 ? -13.688 15.938 24.031 1 98.38 105 CYS A N 1
ATOM 835 C CA . CYS A 1 105 ? -12.719 15.102 23.328 1 98.38 105 CYS A CA 1
ATOM 836 C C . CYS A 1 105 ? -11.32 15.695 23.422 1 98.38 105 CYS A C 1
ATOM 838 O O . CYS A 1 105 ? -10.883 16.422 22.531 1 98.38 105 CYS A O 1
ATOM 840 N N . PRO A 1 106 ? -10.578 15.312 24.422 1 97.56 106 PRO A N 1
ATOM 841 C CA . PRO A 1 106 ? -9.297 15.969 24.688 1 97.56 106 PRO A CA 1
ATOM 842 C C . PRO A 1 106 ? -8.266 15.711 23.594 1 97.56 106 PRO A C 1
ATOM 844 O O . PRO A 1 106 ? -7.355 16.516 23.391 1 97.56 106 PRO A O 1
ATOM 847 N N . THR A 1 107 ? -8.422 14.594 22.891 1 98.25 107 THR A N 1
ATOM 848 C CA . THR A 1 107 ? -7.453 14.25 21.859 1 98.25 107 THR A CA 1
ATOM 849 C C . THR A 1 107 ? -7.445 15.297 20.75 1 98.25 107 THR A C 1
ATOM 851 O O . THR A 1 107 ? -6.445 15.461 20.047 1 98.25 107 THR A O 1
ATOM 854 N N . ILE A 1 108 ? -8.5 16.016 20.594 1 98.69 108 ILE A N 1
ATOM 855 C CA . ILE A 1 108 ? -8.641 16.953 19.484 1 98.69 108 ILE A CA 1
ATOM 856 C C . ILE A 1 108 ? -7.645 18.109 19.656 1 98.69 108 ILE A C 1
ATOM 858 O O . ILE A 1 108 ? -7.094 18.609 18.672 1 98.69 108 ILE A O 1
ATOM 862 N N . THR A 1 109 ? -7.348 18.484 20.844 1 98.06 109 THR A N 1
ATOM 863 C CA . THR A 1 109 ? -6.477 19.641 21.078 1 98.06 109 THR A CA 1
ATOM 864 C C . THR A 1 109 ? -5.043 19.188 21.328 1 98.06 109 THR A C 1
ATOM 866 O O . THR A 1 109 ? -4.145 20.016 21.484 1 98.06 109 THR A O 1
ATOM 869 N N . GLU A 1 110 ? -4.863 17.938 21.344 1 97.75 110 GLU A N 1
ATOM 870 C CA . GLU A 1 110 ? -3.504 17.438 21.531 1 97.75 110 GLU A CA 1
ATOM 871 C C . GLU A 1 110 ? -2.684 17.578 20.25 1 97.75 110 GLU A C 1
ATOM 873 O O . GLU A 1 110 ? -3.09 17.109 19.188 1 97.75 110 GLU A O 1
ATOM 878 N N . ILE A 1 111 ? -1.545 18.266 20.375 1 98.38 111 ILE A N 1
ATOM 879 C CA . ILE A 1 111 ? -0.593 18.344 19.266 1 98.38 111 ILE A CA 1
ATOM 880 C C . ILE A 1 111 ? 0.495 17.281 19.453 1 98.38 111 ILE A C 1
ATOM 882 O O . ILE A 1 111 ? 1.251 17.328 20.438 1 98.38 111 ILE A O 1
ATOM 886 N N . ARG A 1 112 ? 0.601 16.391 18.484 1 97.81 112 ARG A N 1
ATOM 887 C CA . ARG A 1 112 ? 1.563 15.289 18.578 1 97.81 112 ARG A CA 1
ATOM 888 C C . ARG A 1 112 ? 2.922 15.711 18.031 1 97.81 112 ARG A C 1
ATOM 890 O O . ARG A 1 112 ? 3.051 16.781 17.422 1 97.81 112 ARG A O 1
ATOM 897 N N . ASP A 1 113 ? 3.865 14.867 18.312 1 98 113 ASP A N 1
ATOM 898 C CA . ASP A 1 113 ? 5.227 15.102 17.844 1 98 113 ASP A CA 1
ATOM 899 C C . ASP A 1 113 ? 5.797 13.852 17.188 1 98 113 ASP A C 1
ATOM 901 O O . ASP A 1 113 ? 6.027 12.836 17.844 1 98 113 ASP A O 1
ATOM 905 N N . GLN A 1 114 ? 6.113 14 15.914 1 97.81 114 GLN A N 1
ATOM 906 C CA . GLN A 1 114 ? 6.656 12.867 15.172 1 97.81 114 GLN A CA 1
ATOM 907 C C . GLN A 1 114 ? 8.164 12.758 15.359 1 97.81 114 GLN A C 1
ATOM 909 O O . GLN A 1 114 ? 8.797 11.844 14.82 1 97.81 114 GLN A O 1
ATOM 914 N N . SER A 1 115 ? 8.695 13.703 16.078 1 96.81 115 SER A N 1
ATOM 915 C CA . SER A 1 115 ? 10.141 13.75 16.25 1 96.81 115 SER A CA 1
ATOM 916 C C . SER A 1 115 ? 10.852 13.906 14.914 1 96.81 115 SER A C 1
ATOM 918 O O . SER A 1 115 ? 10.375 14.625 14.031 1 96.81 115 SER A O 1
ATOM 920 N N . SER A 1 116 ? 12.109 13.367 14.789 1 95.12 116 SER A N 1
ATOM 921 C CA . SER A 1 116 ? 12.844 13.477 13.531 1 95.12 116 SER A CA 1
ATOM 922 C C . SER A 1 116 ? 12.57 12.289 12.625 1 95.12 116 SER A C 1
ATOM 924 O O . SER A 1 116 ? 13.43 11.898 11.82 1 95.12 116 SER A O 1
ATOM 926 N N . CYS A 1 117 ? 11.422 11.703 12.766 1 96.69 117 CYS A N 1
ATOM 927 C CA . CYS A 1 117 ? 10.977 10.547 11.984 1 96.69 117 CYS A CA 1
ATOM 928 C C . CYS A 1 117 ? 9.969 10.969 10.914 1 96.69 117 CYS A C 1
ATOM 930 O O . CYS A 1 117 ? 9.062 11.758 11.188 1 96.69 117 CYS A O 1
ATOM 932 N N . GLY A 1 118 ? 10.172 10.414 9.68 1 97.19 118 GLY A N 1
ATOM 933 C CA . GLY A 1 118 ? 9.219 10.68 8.617 1 97.19 118 GLY A CA 1
ATOM 934 C C . GLY A 1 118 ? 7.914 9.922 8.781 1 97.19 118 GLY A C 1
ATOM 935 O O . GLY A 1 118 ? 7.441 9.281 7.84 1 97.19 118 GLY A O 1
ATOM 936 N N . SER A 1 119 ? 7.352 9.961 10 1 98.06 119 SER A N 1
ATOM 937 C CA . SER A 1 119 ? 6.176 9.156 10.328 1 98.06 119 SER A CA 1
ATOM 938 C C . SER A 1 119 ? 4.918 10.016 10.383 1 98.06 119 SER A C 1
ATOM 940 O O . SER A 1 119 ? 3.926 9.633 11.008 1 98.06 119 SER A O 1
ATOM 942 N N . CYS A 1 120 ? 4.949 11.125 9.711 1 98.69 120 CYS A N 1
ATOM 943 C CA . CYS A 1 120 ? 3.793 12.016 9.758 1 98.69 120 CYS A CA 1
ATOM 944 C C . CYS A 1 120 ? 2.543 11.32 9.242 1 98.69 120 CYS A C 1
ATOM 946 O O . CYS A 1 120 ? 1.438 11.57 9.727 1 98.69 120 CYS A O 1
ATOM 948 N N . TRP A 1 121 ? 2.697 10.453 8.25 1 98.56 121 TRP A N 1
ATOM 949 C CA . TRP A 1 121 ? 1.571 9.703 7.699 1 98.56 121 TRP A CA 1
ATOM 950 C C . TRP A 1 121 ? 0.897 8.859 8.781 1 98.56 121 TRP A C 1
ATOM 952 O O . TRP A 1 121 ? -0.332 8.789 8.836 1 98.56 121 TRP A O 1
ATOM 962 N N . ALA A 1 122 ? 1.623 8.344 9.641 1 98.81 122 ALA A N 1
ATOM 963 C CA . ALA A 1 122 ? 1.122 7.473 10.703 1 98.81 122 ALA A CA 1
ATOM 964 C C . ALA A 1 122 ? 0.601 8.289 11.883 1 98.81 122 ALA A C 1
ATOM 966 O O . ALA A 1 122 ? -0.449 7.973 12.445 1 98.81 122 ALA A O 1
ATOM 967 N N . VAL A 1 123 ? 1.309 9.328 12.227 1 98.88 123 VAL A N 1
ATOM 968 C CA . VAL A 1 123 ? 0.93 10.156 13.367 1 98.88 123 VAL A CA 1
ATOM 969 C C . VAL A 1 123 ? -0.396 10.859 13.078 1 98.88 123 VAL A C 1
ATOM 971 O O . VAL A 1 123 ? -1.287 10.891 13.93 1 98.88 123 VAL A O 1
ATOM 974 N N . ALA A 1 124 ? -0.492 11.391 11.906 1 98.88 124 ALA A N 1
ATOM 975 C CA . ALA A 1 124 ? -1.733 12.07 11.539 1 98.88 124 ALA A CA 1
ATOM 976 C C . ALA A 1 124 ? -2.906 11.094 11.523 1 98.88 124 ALA A C 1
ATOM 978 O O . ALA A 1 124 ? -3.992 11.414 12.016 1 98.88 124 ALA A O 1
ATOM 979 N N . ALA A 1 125 ? -2.686 9.945 10.945 1 98.88 125 ALA A N 1
ATOM 980 C CA . ALA A 1 125 ? -3.736 8.93 10.891 1 98.88 125 ALA A CA 1
ATOM 981 C C . ALA A 1 125 ? -4.191 8.531 12.289 1 98.88 125 ALA A C 1
ATOM 983 O O . ALA A 1 125 ? -5.383 8.602 12.602 1 98.88 125 ALA A O 1
ATOM 984 N N . ALA A 1 126 ? -3.256 8.18 13.109 1 98.88 126 ALA A N 1
ATOM 985 C CA . ALA A 1 126 ? -3.561 7.715 14.461 1 98.88 126 ALA A CA 1
ATOM 986 C C . ALA A 1 126 ? -4.273 8.797 15.266 1 98.88 126 ALA A C 1
ATOM 988 O O . ALA A 1 126 ? -5.195 8.508 16.031 1 98.88 126 ALA A O 1
ATOM 989 N N . SER A 1 127 ? -3.846 10.031 15.086 1 98.81 127 SER A N 1
ATOM 990 C CA . SER A 1 127 ? -4.48 11.141 15.781 1 98.81 127 SER A CA 1
ATOM 991 C C . SER A 1 127 ? -5.934 11.312 15.352 1 98.81 127 SER A C 1
ATOM 993 O O . SER A 1 127 ? -6.82 11.484 16.188 1 98.81 127 SER A O 1
ATOM 995 N N . ALA A 1 128 ? -6.156 11.266 14.078 1 98.88 128 ALA A N 1
ATOM 996 C CA . ALA A 1 128 ? -7.52 11.406 13.57 1 98.88 128 ALA A CA 1
ATOM 997 C C . ALA A 1 128 ? -8.398 10.25 14.031 1 98.88 128 ALA A C 1
ATOM 999 O O . ALA A 1 128 ? -9.555 10.453 14.414 1 98.88 128 ALA A O 1
ATOM 1000 N N . MET A 1 129 ? -7.844 9.047 13.984 1 98.75 129 MET A N 1
ATOM 1001 C CA . MET A 1 129 ? -8.57 7.879 14.469 1 98.75 129 MET A CA 1
ATOM 1002 C C . MET A 1 129 ? -8.953 8.047 15.93 1 98.75 129 MET A C 1
ATOM 1004 O O . MET A 1 129 ? -10.086 7.746 16.312 1 98.75 129 MET A O 1
ATOM 1008 N N . SER A 1 130 ? -8.055 8.531 16.719 1 98.69 130 SER A N 1
ATOM 1009 C CA . SER A 1 130 ? -8.297 8.773 18.141 1 98.69 130 SER A CA 1
ATOM 1010 C C . SER A 1 130 ? -9.445 9.758 18.344 1 98.69 130 SER A C 1
ATOM 1012 O O . SER A 1 130 ? -10.344 9.516 19.141 1 98.69 130 SER A O 1
ATOM 1014 N N . ASP A 1 131 ? -9.375 10.844 17.641 1 98.75 131 ASP A N 1
ATOM 1015 C CA . ASP A 1 131 ? -10.43 11.852 17.734 1 98.75 131 ASP A CA 1
ATOM 1016 C C . ASP A 1 131 ? -11.797 11.25 17.438 1 98.75 131 ASP A C 1
ATOM 1018 O O . ASP A 1 131 ? -12.773 11.555 18.141 1 98.75 131 ASP A O 1
ATOM 1022 N N . ARG A 1 132 ? -11.859 10.406 16.516 1 98.38 132 ARG A N 1
ATOM 1023 C CA . ARG A 1 132 ? -13.148 9.953 16.016 1 98.38 132 ARG A CA 1
ATOM 1024 C C . ARG A 1 132 ? -13.742 8.883 16.922 1 98.38 132 ARG A C 1
ATOM 1026 O O . ARG A 1 132 ? -14.953 8.664 16.922 1 98.38 132 ARG A O 1
ATOM 1033 N N . TYR A 1 133 ? -12.906 8.18 17.656 1 98.31 133 TYR A N 1
ATOM 1034 C CA . TYR A 1 133 ? -13.484 7.336 18.703 1 98.31 133 TYR A CA 1
ATOM 1035 C C . TYR A 1 133 ? -14.289 8.172 19.688 1 98.31 133 TYR A C 1
ATOM 1037 O O . TYR A 1 133 ? -15.289 7.703 20.234 1 98.31 133 TYR A O 1
ATOM 1045 N N . CYS A 1 134 ? -13.867 9.391 19.875 1 98.38 134 CYS A N 1
ATOM 1046 C CA . CYS A 1 134 ? -14.578 10.273 20.781 1 98.38 134 CYS A CA 1
ATOM 1047 C C . CYS A 1 134 ? -15.766 10.938 20.094 1 98.38 134 CYS A C 1
ATOM 1049 O O . CYS A 1 134 ? -16.891 10.867 20.562 1 98.38 134 CYS A O 1
ATOM 1051 N N . THR A 1 135 ? -15.578 11.508 18.922 1 98.44 135 THR A N 1
ATOM 1052 C CA . THR A 1 135 ? -16.609 12.312 18.281 1 98.44 135 THR A CA 1
ATOM 1053 C C . THR A 1 135 ? -17.766 11.43 17.812 1 98.44 135 THR A C 1
ATOM 1055 O O . THR A 1 135 ? -18.922 11.867 17.797 1 98.44 135 THR A O 1
ATOM 1058 N N . LEU A 1 136 ? -17.438 10.195 17.469 1 97.56 136 LEU A N 1
ATOM 1059 C CA . LEU A 1 136 ? -18.469 9.32 16.922 1 97.56 136 LEU A CA 1
ATOM 1060 C C . LEU A 1 136 ? -18.891 8.289 17.953 1 97.56 136 LEU A C 1
ATOM 1062 O O . LEU A 1 136 ? -20.031 7.809 17.922 1 97.56 136 LEU A O 1
ATOM 1066 N N . GLY A 1 137 ? -18.031 7.996 18.922 1 96.38 137 GLY A N 1
ATOM 1067 C CA . GLY 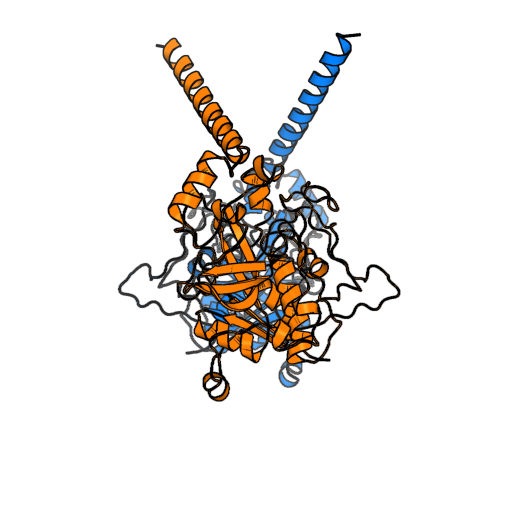A 1 137 ? -18.328 6.895 19.828 1 96.38 137 GLY A CA 1
ATOM 1068 C C . GLY A 1 137 ? -18.422 7.316 21.281 1 96.38 137 GLY A C 1
ATOM 1069 O O . GLY A 1 137 ? -18.828 6.527 22.125 1 96.38 137 GLY A O 1
ATOM 1070 N N . GLY A 1 138 ? -17.938 8.5 21.578 1 96.12 138 GLY A N 1
ATOM 1071 C CA . GLY A 1 138 ? -17.953 8.969 22.953 1 96.12 138 GLY A CA 1
ATOM 1072 C C . GLY A 1 138 ? -16.828 8.406 23.797 1 96.12 138 GLY A C 1
ATOM 1073 O O . GLY A 1 138 ? -16.812 8.57 25.016 1 96.12 138 GLY A O 1
ATOM 1074 N N . VAL A 1 139 ? -15.875 7.762 23.156 1 95.94 139 VAL A N 1
ATOM 1075 C CA . VAL A 1 139 ? -14.719 7.211 23.859 1 95.94 139 VAL A CA 1
ATOM 1076 C C . VAL A 1 139 ? -13.664 8.297 24.047 1 95.94 139 VAL A C 1
ATOM 1078 O O . VAL A 1 139 ? -12.906 8.594 23.109 1 95.94 139 VAL A O 1
ATOM 1081 N N . ARG A 1 140 ? -13.445 8.859 25.156 1 92.69 140 ARG A N 1
ATOM 1082 C CA . ARG A 1 140 ? -12.727 10.117 25.375 1 92.69 140 ARG A CA 1
ATOM 1083 C C . ARG A 1 140 ? -11.234 9.859 25.578 1 92.69 140 ARG A C 1
ATOM 1085 O O . ARG A 1 140 ? -10.414 10.727 25.266 1 92.69 140 ARG A O 1
ATOM 1092 N N . ASP A 1 141 ? -10.844 8.766 26.047 1 88.81 141 ASP A N 1
ATOM 1093 C CA . ASP A 1 141 ? -9.453 8.648 26.484 1 88.81 141 ASP A CA 1
ATOM 1094 C C . ASP A 1 141 ? -8.719 7.574 25.688 1 88.81 141 ASP A C 1
ATOM 1096 O O . ASP A 1 141 ? -7.82 6.91 26.219 1 88.81 141 ASP A O 1
ATOM 1100 N N . LEU A 1 142 ? -9.117 7.434 24.516 1 96.75 142 LEU A N 1
ATOM 1101 C CA . LEU A 1 142 ? -8.414 6.461 23.672 1 96.75 142 LEU A CA 1
ATOM 1102 C C . LEU A 1 142 ? -7.488 7.16 22.688 1 96.75 142 LEU A C 1
ATOM 1104 O O . LEU A 1 142 ? -7.918 8.055 21.953 1 96.75 142 LEU A O 1
ATOM 1108 N N . ARG A 1 143 ? -6.219 6.801 22.75 1 98.31 143 ARG A N 1
ATOM 1109 C CA . ARG A 1 143 ? -5.223 7.219 21.766 1 98.31 143 ARG A CA 1
ATOM 1110 C C . ARG A 1 143 ? -4.699 6.023 20.984 1 98.31 143 ARG A C 1
ATOM 1112 O O . ARG A 1 143 ? -4.129 5.094 21.547 1 98.31 143 ARG A O 1
ATOM 1119 N N . ILE A 1 144 ? -4.891 6.09 19.719 1 98.62 144 ILE A N 1
ATOM 1120 C CA . ILE A 1 144 ? -4.402 5.031 18.844 1 98.62 144 ILE A CA 1
ATOM 1121 C C . ILE A 1 144 ? -2.896 5.172 18.641 1 98.62 144 ILE A C 1
ATOM 1123 O O . ILE A 1 144 ? -2.383 6.285 18.516 1 98.62 144 ILE A O 1
ATOM 1127 N N . SER A 1 145 ? -2.213 4.125 18.578 1 98.75 145 SER A N 1
ATOM 1128 C CA . SER A 1 145 ? -0.755 4.113 18.562 1 98.75 145 SER A CA 1
ATOM 1129 C C . SER A 1 145 ? -0.216 4.34 17.141 1 98.75 145 SER A C 1
ATOM 1131 O O . SER A 1 145 ? -0.309 3.455 16.297 1 98.75 145 SER A O 1
ATOM 1133 N N . ALA A 1 146 ? 0.422 5.457 16.969 1 98.69 146 ALA A N 1
ATOM 1134 C CA . ALA A 1 146 ? 1.154 5.691 15.734 1 98.69 146 ALA A CA 1
ATOM 1135 C C . ALA A 1 146 ? 2.363 4.77 15.625 1 98.69 146 ALA A C 1
ATOM 1137 O O . ALA A 1 146 ? 2.766 4.383 14.523 1 98.69 146 ALA A O 1
ATOM 1138 N N . GLY A 1 147 ? 2.957 4.445 16.766 1 98.12 147 GLY A N 1
ATOM 1139 C CA . GLY A 1 147 ? 4.082 3.523 16.781 1 98.12 147 GLY A CA 1
ATOM 1140 C C . GLY A 1 147 ? 3.732 2.152 16.234 1 98.12 147 GLY A C 1
ATOM 1141 O O . GLY A 1 147 ? 4.484 1.587 15.438 1 98.12 147 GLY A O 1
ATOM 1142 N N . ASP A 1 148 ? 2.596 1.689 16.656 1 97.88 148 ASP A N 1
ATOM 1143 C CA . ASP A 1 148 ? 2.109 0.409 16.156 1 97.88 148 ASP A CA 1
ATOM 1144 C C . ASP A 1 148 ? 1.886 0.462 14.641 1 97.88 148 ASP A C 1
ATOM 1146 O O . ASP A 1 148 ? 2.332 -0.425 13.914 1 97.88 148 ASP A O 1
ATOM 1150 N N . LEU A 1 149 ? 1.254 1.48 14.188 1 97.81 149 LEU A N 1
ATOM 1151 C CA . LEU A 1 149 ? 0.932 1.636 12.773 1 97.81 149 LEU A CA 1
ATOM 1152 C C . LEU A 1 149 ? 2.201 1.678 11.93 1 97.81 149 LEU A C 1
ATOM 1154 O O . LEU A 1 149 ? 2.332 0.926 10.961 1 97.81 149 LEU A O 1
ATOM 1158 N N . MET A 1 150 ? 3.15 2.492 12.289 1 97 150 MET A N 1
ATOM 1159 C CA . MET A 1 150 ? 4.332 2.686 11.453 1 97 150 MET A CA 1
ATOM 1160 C C . MET A 1 150 ? 5.211 1.438 11.453 1 97 150 MET A C 1
ATOM 1162 O O . MET A 1 150 ? 5.875 1.143 10.461 1 97 150 MET A O 1
ATOM 1166 N N . SER A 1 151 ? 5.207 0.681 12.547 1 95.94 151 SER A N 1
ATOM 1167 C CA . SER A 1 151 ? 6.109 -0.461 12.656 1 95.94 151 SER A CA 1
ATOM 1168 C C . SER A 1 151 ? 5.473 -1.727 12.094 1 95.94 151 SER A C 1
ATOM 1170 O O . SER A 1 151 ? 6.176 -2.613 11.602 1 95.94 151 SER A O 1
ATOM 1172 N N . CYS A 1 152 ? 4.168 -1.773 12.117 1 93.81 152 CYS A N 1
ATOM 1173 C CA . CYS A 1 152 ? 3.535 -3.059 11.844 1 93.81 152 CYS A CA 1
ATOM 1174 C C . CYS A 1 152 ? 2.91 -3.074 10.453 1 93.81 152 CYS A C 1
ATOM 1176 O O . CYS A 1 152 ? 2.576 -4.137 9.93 1 93.81 152 CYS A O 1
ATOM 1178 N N . CYS A 1 153 ? 2.684 -1.993 9.867 1 92.62 153 CYS A N 1
ATOM 1179 C CA . CYS A 1 153 ? 2.098 -1.968 8.531 1 92.62 153 CYS A CA 1
ATOM 1180 C C . CYS A 1 153 ? 3.182 -1.928 7.461 1 92.62 153 CYS A C 1
ATOM 1182 O O . CYS A 1 153 ? 3.537 -0.854 6.969 1 92.62 153 CYS A O 1
ATOM 1184 N N . ASP A 1 154 ? 3.486 -2.986 6.941 1 86.25 154 ASP A N 1
ATOM 1185 C CA . ASP A 1 154 ? 4.574 -3.1 5.977 1 86.25 154 ASP A CA 1
ATOM 1186 C C . ASP A 1 154 ? 4.152 -2.562 4.609 1 86.25 154 ASP A C 1
ATOM 1188 O O . ASP A 1 154 ? 4.98 -2.049 3.855 1 86.25 154 ASP A O 1
ATOM 1192 N N . VAL A 1 155 ? 2.936 -2.691 4.352 1 87.38 155 VAL A N 1
ATOM 1193 C CA . VAL A 1 155 ? 2.451 -2.303 3.029 1 87.38 155 VAL A CA 1
ATOM 1194 C C . VAL A 1 155 ? 2.215 -0.794 2.988 1 87.38 155 VAL A C 1
ATOM 1196 O O . VAL A 1 155 ? 2.062 -0.212 1.912 1 87.38 155 VAL A O 1
ATOM 1199 N N . CYS A 1 156 ? 2.148 -0.155 4.141 1 92 156 CYS A N 1
ATOM 1200 C CA . CYS A 1 156 ? 1.833 1.268 4.223 1 92 156 CYS A CA 1
ATOM 1201 C C . CYS A 1 156 ? 3.02 2.115 3.783 1 92 156 CYS A C 1
ATOM 1203 O O . CYS A 1 156 ? 2.855 3.285 3.43 1 92 156 CYS A O 1
ATOM 1205 N N . GLY A 1 157 ? 4.18 1.522 3.889 1 90.12 157 GLY A N 1
ATOM 1206 C CA . GLY A 1 157 ? 5.391 2.271 3.607 1 90.12 157 GLY A CA 1
ATOM 1207 C C . GLY A 1 157 ? 6.605 1.739 4.344 1 90.12 157 GLY A C 1
ATOM 1208 O O . GLY A 1 157 ? 6.777 0.525 4.473 1 90.12 157 GLY A O 1
ATOM 1209 N N . TYR A 1 158 ? 7.461 2.719 4.762 1 90.62 158 TYR A N 1
ATOM 1210 C CA . TYR A 1 158 ? 8.75 2.352 5.332 1 90.62 158 TYR A CA 1
ATOM 1211 C C . TYR A 1 158 ? 8.953 3.004 6.691 1 90.62 158 TYR A C 1
ATOM 1213 O O . TYR A 1 158 ? 10.039 3.49 7 1 90.62 158 TYR A O 1
ATOM 1221 N N . GLY A 1 159 ? 7.891 3.123 7.395 1 94.19 159 GLY A N 1
ATOM 1222 C CA . GLY A 1 159 ? 7.977 3.672 8.74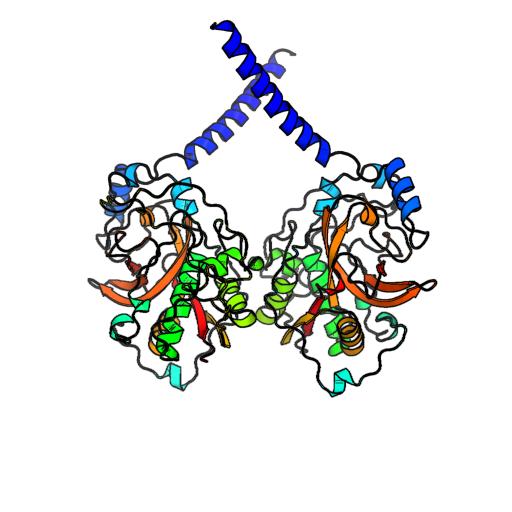2 1 94.19 159 GLY A CA 1
ATOM 1223 C C . GLY A 1 159 ? 8.523 5.086 8.773 1 94.19 159 GLY A C 1
ATOM 1224 O O . GLY A 1 159 ? 7.926 6 8.195 1 94.19 159 GLY A O 1
ATOM 1225 N N . CYS A 1 160 ? 9.711 5.215 9.25 1 96.81 160 CYS A N 1
ATOM 1226 C CA . CYS A 1 160 ? 10.328 6.527 9.406 1 96.81 160 CYS A CA 1
ATOM 1227 C C . CYS A 1 160 ? 10.797 7.07 8.062 1 96.81 160 CYS A C 1
ATOM 1229 O O . CYS A 1 160 ? 11.18 8.242 7.957 1 96.81 160 CYS A O 1
ATOM 1231 N N . ASN A 1 161 ? 10.695 6.297 7.078 1 95.12 161 ASN A N 1
ATOM 1232 C CA . ASN A 1 161 ? 11.094 6.75 5.75 1 95.12 161 ASN A CA 1
ATOM 1233 C C . ASN A 1 161 ? 9.883 7.016 4.859 1 95.12 161 ASN A C 1
ATOM 1235 O O . ASN A 1 161 ? 10.008 7.047 3.635 1 95.12 161 ASN A O 1
ATOM 1239 N N . GLY A 1 162 ? 8.734 7.062 5.488 1 95.62 162 GLY A N 1
ATOM 1240 C CA . GLY A 1 162 ? 7.551 7.535 4.785 1 95.62 162 GLY A CA 1
ATOM 1241 C C . GLY A 1 162 ? 6.512 6.453 4.574 1 95.62 162 GLY A C 1
ATOM 1242 O O . GLY A 1 162 ? 6.77 5.277 4.836 1 95.62 162 GLY A O 1
ATOM 1243 N N . GLY A 1 163 ? 5.352 6.934 4.18 1 95.62 163 GLY A N 1
ATOM 1244 C CA . GLY A 1 163 ? 4.262 6.004 3.932 1 95.62 163 GLY A CA 1
ATOM 1245 C C . GLY A 1 163 ? 3.062 6.656 3.268 1 95.62 163 GLY A C 1
ATOM 1246 O O . GLY A 1 163 ? 3.066 7.859 3.014 1 95.62 163 GLY A O 1
ATOM 1247 N N . PHE A 1 164 ? 2.062 5.793 2.984 1 95.31 164 PHE A N 1
ATOM 1248 C CA . PHE A 1 164 ? 0.846 6.203 2.293 1 95.31 164 PHE A CA 1
ATOM 1249 C C . PHE A 1 164 ? -0.312 6.348 3.271 1 95.31 164 PHE A C 1
ATOM 1251 O O . PHE A 1 164 ? -0.776 5.355 3.842 1 95.31 164 PHE A O 1
ATOM 1258 N N . PRO A 1 165 ? -0.857 7.547 3.346 1 97.5 165 PRO A N 1
ATOM 1259 C CA . PRO A 1 165 ? -1.973 7.746 4.273 1 97.5 165 PRO A CA 1
ATOM 1260 C C . PRO A 1 165 ? -3.148 6.816 3.992 1 97.5 165 PRO A C 1
ATOM 1262 O O . PRO A 1 165 ? -3.715 6.23 4.918 1 97.5 165 PRO A O 1
ATOM 1265 N N . GLU A 1 166 ? -3.504 6.59 2.777 1 95.38 166 GLU A N 1
ATOM 1266 C CA . GLU A 1 166 ? -4.68 5.789 2.438 1 95.38 166 GLU A CA 1
ATOM 1267 C C . GLU A 1 166 ? -4.516 4.344 2.898 1 95.38 166 GLU A C 1
ATOM 1269 O O . GLU A 1 166 ? -5.461 3.738 3.406 1 95.38 166 GLU A O 1
ATOM 1274 N N . VAL A 1 167 ? -3.334 3.855 2.689 1 94.38 167 VAL A N 1
ATOM 1275 C CA . VAL A 1 167 ? -3.092 2.461 3.043 1 94.38 167 VAL A CA 1
ATOM 1276 C C . VAL A 1 167 ? -3.162 2.293 4.559 1 94.38 167 VAL A C 1
ATOM 1278 O O . VAL A 1 167 ? -3.613 1.258 5.055 1 94.38 167 VAL A O 1
ATOM 1281 N N . ALA A 1 168 ? -2.75 3.287 5.281 1 96.81 168 ALA A N 1
ATOM 1282 C CA . ALA A 1 168 ? -2.859 3.266 6.738 1 96.81 168 ALA A CA 1
ATOM 1283 C C . ALA A 1 168 ? -4.309 3.082 7.176 1 96.81 168 ALA A C 1
ATOM 1285 O O . ALA A 1 168 ? -4.59 2.33 8.117 1 96.81 168 ALA A O 1
ATOM 1286 N N . TRP A 1 169 ? -5.191 3.709 6.527 1 97.5 169 TRP A N 1
ATOM 1287 C CA . TRP A 1 169 ? -6.594 3.643 6.914 1 97.5 169 TRP A CA 1
ATOM 1288 C C . TRP A 1 169 ? -7.207 2.307 6.508 1 97.5 169 TRP A C 1
ATOM 1290 O O . TRP A 1 169 ? -8.109 1.799 7.184 1 97.5 169 TRP A O 1
ATOM 1300 N N . VAL A 1 170 ? -6.715 1.726 5.418 1 94.44 170 VAL A N 1
ATOM 1301 C CA . VAL A 1 170 ? -7.141 0.374 5.066 1 94.44 170 VAL A CA 1
ATOM 1302 C C . VAL A 1 170 ? -6.668 -0.609 6.137 1 94.44 170 VAL A C 1
ATOM 1304 O O . VAL A 1 170 ? -7.441 -1.455 6.594 1 94.44 170 VAL A O 1
ATOM 1307 N N . PHE A 1 171 ? -5.426 -0.476 6.512 1 94.94 171 PHE A N 1
ATOM 1308 C CA . PHE A 1 171 ? -4.84 -1.326 7.543 1 94.94 171 PHE A CA 1
ATOM 1309 C C . PHE A 1 171 ? -5.648 -1.243 8.836 1 94.94 171 PHE A C 1
ATOM 1311 O O . PHE A 1 171 ? -5.902 -2.262 9.477 1 94.94 171 PHE A O 1
ATOM 1318 N N . TYR A 1 172 ? -6.066 -0.056 9.164 1 97.31 172 TYR A N 1
ATOM 1319 C CA . TYR A 1 172 ? -6.875 0.203 10.352 1 97.31 172 TYR A CA 1
ATOM 1320 C C . TYR A 1 172 ? -8.172 -0.595 10.312 1 97.31 172 TYR A C 1
ATOM 1322 O O . TYR A 1 172 ? -8.57 -1.193 11.312 1 97.31 172 TYR A O 1
ATOM 1330 N N . VAL A 1 173 ? -8.812 -0.664 9.195 1 95.5 173 VAL A N 1
ATOM 1331 C CA . VAL A 1 173 ? -10.102 -1.34 9.047 1 95.5 173 VAL A CA 1
ATOM 1332 C C . VAL A 1 173 ? -9.898 -2.852 9.102 1 95.5 173 VAL A C 1
ATOM 1334 O O . VAL A 1 173 ? -10.68 -3.568 9.727 1 95.5 173 VAL A O 1
ATOM 1337 N N . VAL A 1 174 ? -8.805 -3.275 8.578 1 90.81 174 VAL A N 1
ATOM 1338 C CA . VAL A 1 174 ? -8.625 -4.711 8.398 1 90.81 174 VAL A CA 1
ATOM 1339 C C . VAL A 1 174 ? -8 -5.32 9.656 1 90.81 174 VAL A C 1
ATOM 1341 O O . VAL A 1 174 ? -8.422 -6.383 10.109 1 90.81 174 VAL A O 1
ATOM 1344 N N . HIS A 1 175 ? -7.051 -4.605 10.305 1 91.81 175 HIS A N 1
ATOM 1345 C CA . HIS A 1 175 ? -6.266 -5.23 11.359 1 91.81 175 HIS A CA 1
ATOM 1346 C C . HIS A 1 175 ? -6.496 -4.543 12.703 1 91.81 175 HIS A C 1
ATOM 1348 O O . HIS A 1 175 ? -6.324 -5.156 13.758 1 91.81 175 HIS A O 1
ATOM 1354 N N . GLY A 1 176 ? -6.855 -3.271 12.547 1 95.5 176 GLY A N 1
ATOM 1355 C CA . GLY A 1 176 ? -6.91 -2.488 13.766 1 95.5 176 GLY A CA 1
ATOM 1356 C C . GLY A 1 176 ? -5.539 -2.115 14.305 1 95.5 176 GLY A C 1
ATOM 1357 O O . GLY A 1 176 ? -4.52 -2.545 13.758 1 95.5 176 GLY A O 1
ATOM 1358 N N . LEU A 1 177 ? -5.535 -1.311 15.312 1 97.62 177 LEU A N 1
ATOM 1359 C CA . LEU A 1 177 ? -4.328 -0.806 15.961 1 97.62 177 LEU A CA 1
ATOM 1360 C C . LEU A 1 177 ? -4.457 -0.866 17.484 1 97.62 177 LEU A C 1
ATOM 1362 O O . LEU A 1 177 ? -5.566 -0.823 18.016 1 97.62 177 LEU A O 1
ATOM 1366 N N . VAL A 1 178 ? -3.316 -0.95 18.094 1 97.94 178 VAL A N 1
ATOM 1367 C CA . VAL A 1 178 ? -3.348 -0.941 19.562 1 97.94 178 VAL A CA 1
ATOM 1368 C C . VAL A 1 178 ? -3.35 0.499 20.062 1 97.94 178 VAL A C 1
ATOM 1370 O O . VAL A 1 178 ? -3.264 1.442 19.281 1 97.94 178 VAL A O 1
ATOM 1373 N N . SER A 1 179 ? -3.543 0.618 21.375 1 97.81 179 SER A N 1
ATOM 1374 C CA . SER A 1 179 ? -3.523 1.948 21.969 1 97.81 179 SER A CA 1
ATOM 1375 C C . SER A 1 179 ? -2.098 2.414 22.234 1 97.81 179 SER A C 1
ATOM 1377 O O . SER A 1 179 ? -1.177 1.597 22.328 1 97.81 179 SER A O 1
ATOM 1379 N N . GLU A 1 180 ? -1.99 3.697 22.375 1 96.94 180 GLU A N 1
ATOM 1380 C CA . GLU A 1 180 ? -0.705 4.27 22.781 1 96.94 180 GLU A CA 1
ATOM 1381 C C . GLU A 1 180 ? -0.294 3.795 24.172 1 96.94 180 GLU A C 1
ATOM 1383 O O . GLU A 1 180 ? 0.897 3.703 24.469 1 96.94 180 GLU A O 1
ATOM 1388 N N . TYR A 1 181 ? -1.248 3.553 24.984 1 96 181 TYR A N 1
ATOM 1389 C CA . TYR A 1 181 ? -0.962 3.002 26.312 1 96 181 TYR A CA 1
ATOM 1390 C C . TYR A 1 181 ? -0.269 1.649 26.203 1 96 181 TYR A C 1
ATOM 1392 O O . TYR A 1 181 ? 0.654 1.353 26.953 1 96 181 TYR A O 1
ATOM 1400 N N . CYS A 1 182 ? -0.707 0.849 25.281 1 97.25 182 CYS A N 1
ATOM 1401 C CA . CYS A 1 182 ? -0.133 -0.467 25.031 1 97.25 182 CYS A CA 1
ATOM 1402 C C . CYS A 1 182 ? 1.246 -0.344 24.391 1 97.25 182 CYS A C 1
ATOM 1404 O O . CYS A 1 182 ? 2.215 -0.928 24.875 1 97.25 182 CYS A O 1
ATOM 1406 N N . GLN A 1 183 ? 1.32 0.449 23.297 1 97.94 183 GLN A N 1
ATOM 1407 C CA . GLN A 1 183 ? 2.568 0.688 22.578 1 97.94 183 GLN A CA 1
ATOM 1408 C C . GLN A 1 183 ? 2.781 2.176 22.312 1 97.94 183 GLN A C 1
ATOM 1410 O O . GLN A 1 183 ? 2.348 2.701 21.297 1 97.94 183 GLN A O 1
ATOM 1415 N N . PRO A 1 184 ? 3.527 2.799 23.156 1 97.56 184 PRO A N 1
ATOM 1416 C CA . PRO A 1 184 ? 3.771 4.238 23.031 1 97.56 184 PRO A CA 1
ATOM 1417 C C . PRO A 1 184 ? 4.629 4.582 21.812 1 97.56 184 PRO A C 1
ATOM 1419 O O . PRO A 1 184 ? 5.324 3.715 21.281 1 97.56 184 PRO A O 1
ATOM 1422 N N . TYR A 1 185 ? 4.484 5.859 21.359 1 97.75 185 TYR A N 1
ATOM 1423 C CA . TYR A 1 185 ? 5.387 6.332 20.328 1 97.75 185 TYR A CA 1
ATOM 1424 C C . TYR A 1 185 ? 6.84 6.207 20.766 1 97.75 185 TYR A C 1
ATOM 1426 O O . TYR A 1 185 ? 7.191 6.594 21.875 1 97.75 185 TYR A O 1
ATOM 1434 N N . PRO A 1 186 ? 7.738 5.777 19.938 1 96.69 186 PRO A N 1
ATOM 1435 C CA . PRO A 1 186 ? 9.031 5.301 20.422 1 96.69 186 PRO A CA 1
ATOM 1436 C C . PRO A 1 186 ? 10.086 6.402 20.484 1 96.69 186 PRO A C 1
ATOM 1438 O O . PRO A 1 186 ? 11.164 6.203 21.062 1 96.69 186 PRO A O 1
ATOM 1441 N N . PHE A 1 187 ? 9.867 7.566 19.922 1 96.5 187 PHE A N 1
ATOM 1442 C CA . PHE A 1 187 ? 10.898 8.586 19.844 1 96.5 187 PHE A CA 1
ATOM 1443 C C . PHE A 1 187 ? 10.547 9.797 20.703 1 96.5 187 PHE A C 1
ATOM 1445 O O . PHE A 1 187 ? 9.375 10.164 20.812 1 96.5 187 PHE A O 1
ATOM 1452 N N . PRO A 1 188 ? 11.492 10.461 21.25 1 94.81 188 PRO A N 1
ATOM 1453 C CA . PRO A 1 188 ? 11.227 11.609 22.125 1 94.81 188 PRO A CA 1
ATOM 1454 C C . PRO A 1 188 ? 10.844 12.867 21.344 1 94.81 188 PRO A C 1
ATOM 1456 O O . PRO A 1 188 ? 11.258 13.031 20.188 1 94.81 188 PRO A O 1
ATOM 1459 N N . SER A 1 189 ? 10.094 13.703 22.016 1 94.94 189 SER A N 1
ATOM 1460 C CA . SER A 1 189 ? 9.82 15.016 21.453 1 94.94 189 SER A CA 1
ATOM 1461 C C . SER A 1 189 ? 11.109 15.805 21.234 1 94.94 189 SER A C 1
ATOM 1463 O O . SER A 1 189 ? 12.086 15.609 21.953 1 94.94 189 SER A O 1
ATOM 1465 N N . CYS A 1 190 ? 11.109 16.672 20.281 1 93 190 CYS A N 1
ATOM 1466 C CA . CYS A 1 190 ? 12.266 17.5 19.984 1 93 190 CYS A CA 1
ATOM 1467 C C . CYS A 1 190 ? 11.844 18.875 19.453 1 93 190 CYS A C 1
ATOM 1469 O O . CYS A 1 190 ? 10.68 19.062 19.094 1 93 190 CYS A O 1
ATOM 1471 N N . ALA A 1 191 ? 12.773 19.781 19.5 1 89.94 191 ALA A N 1
ATOM 1472 C CA . ALA A 1 191 ? 12.492 21.141 19.047 1 89.94 191 ALA A CA 1
ATOM 1473 C C . ALA A 1 191 ? 12.562 21.234 17.531 1 89.94 191 ALA A C 1
ATOM 1475 O O . ALA A 1 191 ? 13.656 21.156 16.953 1 89.94 191 ALA A O 1
ATOM 1476 N N . HIS A 1 192 ? 11.406 21.25 16.875 1 89.5 192 HIS A N 1
ATOM 1477 C CA . HIS A 1 192 ? 11.312 21.281 15.414 1 89.5 192 HIS A CA 1
ATOM 1478 C C . HIS A 1 192 ? 11.719 22.641 14.859 1 89.5 192 HIS A C 1
ATOM 1480 O O . HIS A 1 192 ? 10.883 23.375 14.336 1 89.5 192 HIS A O 1
ATOM 1486 N N . HIS A 1 193 ? 12.938 22.953 14.984 1 76.19 193 HIS A N 1
ATOM 1487 C CA . HIS A 1 193 ? 13.625 24.109 14.438 1 76.19 193 HIS A CA 1
ATOM 1488 C C . HIS A 1 193 ? 13.164 25.391 15.125 1 76.19 193 HIS A C 1
ATOM 1490 O O . HIS A 1 193 ? 12.984 26.422 14.469 1 76.19 193 HIS A O 1
ATOM 1496 N N . VAL A 1 194 ? 12.766 25.297 16.281 1 81.88 194 VAL A N 1
ATOM 1497 C CA . VAL A 1 194 ? 12.414 26.438 17.109 1 81.88 194 VAL A CA 1
ATOM 1498 C C . VAL A 1 194 ? 13.391 26.531 18.281 1 81.88 194 VAL A C 1
ATOM 1500 O O . VAL A 1 194 ? 14.094 25.562 18.609 1 81.88 194 VAL A O 1
ATOM 1503 N N . ASN A 1 195 ? 13.414 27.781 18.797 1 82.44 195 ASN A N 1
ATOM 1504 C CA . ASN A 1 195 ? 14.195 27.969 20.016 1 82.44 195 ASN A CA 1
ATOM 1505 C C . ASN A 1 195 ? 13.414 27.5 21.25 1 82.44 195 ASN A C 1
ATOM 1507 O O . ASN A 1 195 ? 12.523 28.203 21.719 1 82.44 195 ASN A O 1
ATOM 1511 N N . SER A 1 196 ? 13.727 26.312 21.594 1 87.44 196 SER A N 1
ATOM 1512 C CA . SER A 1 196 ? 13.031 25.75 22.75 1 87.44 196 SER A CA 1
ATOM 1513 C C . SER A 1 196 ? 13.922 25.734 23.984 1 87.44 196 SER A C 1
ATOM 1515 O O . SER A 1 196 ? 15.117 25.422 23.891 1 87.44 196 SER A O 1
ATOM 1517 N N . SER A 1 197 ? 13.398 26.094 25.047 1 85.31 197 SER A N 1
ATOM 1518 C CA . SER A 1 197 ? 14.109 25.969 26.312 1 85.31 197 SER A CA 1
ATOM 1519 C C . SER A 1 197 ? 13.93 24.594 26.922 1 85.31 197 SER A C 1
ATOM 1521 O O . SER A 1 197 ? 14.734 24.156 27.75 1 85.31 197 SER A O 1
ATOM 1523 N N . ASP A 1 198 ? 13 23.859 26.453 1 88 198 ASP A N 1
ATOM 1524 C CA . ASP A 1 198 ? 12.594 22.625 27.125 1 88 198 ASP A CA 1
ATOM 1525 C C . ASP A 1 198 ? 12.992 21.406 26.312 1 88 198 ASP A C 1
ATOM 1527 O O . ASP A 1 198 ? 13.203 20.328 26.859 1 88 198 ASP A O 1
ATOM 1531 N N . LEU A 1 199 ? 13.078 21.625 24.969 1 90.94 199 LEU A N 1
ATOM 1532 C CA . LEU A 1 199 ? 13.32 20.484 24.094 1 90.94 199 LEU A CA 1
ATOM 1533 C C . LEU A 1 199 ? 14.664 20.609 23.391 1 90.94 199 LEU A C 1
ATOM 1535 O O . LEU A 1 199 ? 15.039 21.719 22.969 1 90.94 199 LEU A O 1
ATOM 1539 N N . ALA A 1 200 ? 15.32 19.484 23.266 1 88.19 200 ALA A N 1
ATOM 1540 C CA . ALA A 1 200 ? 16.547 19.453 22.469 1 88.19 200 ALA A CA 1
ATOM 1541 C C . ALA A 1 200 ? 16.219 19.547 20.969 1 88.19 200 ALA A C 1
ATOM 1543 O O . ALA A 1 200 ? 15.125 19.219 20.547 1 88.19 200 ALA A O 1
ATOM 1544 N N . PRO A 1 201 ? 17.203 20.016 20.234 1 87.19 201 PRO A N 1
ATOM 1545 C CA . PRO A 1 201 ? 16.984 20.047 18.781 1 87.19 201 PRO A CA 1
ATOM 1546 C C . PRO A 1 201 ? 16.75 18.656 18.188 1 87.19 201 PRO A C 1
ATOM 1548 O O . PRO A 1 201 ? 17.312 17.672 18.672 1 87.19 201 PRO A O 1
ATOM 1551 N N . CYS A 1 202 ? 15.875 18.656 17.172 1 87.5 202 CYS A N 1
ATOM 1552 C CA . CYS A 1 202 ? 15.664 17.375 16.484 1 87.5 202 CYS A CA 1
ATOM 1553 C C . CYS A 1 202 ? 16.953 16.891 15.844 1 87.5 202 CYS A C 1
ATOM 1555 O O . CYS A 1 202 ? 17.703 17.672 15.258 1 87.5 202 CYS A O 1
ATOM 1557 N N . SER A 1 203 ? 17.312 15.711 16.141 1 79.25 203 SER A N 1
ATOM 1558 C CA . SER A 1 203 ? 18.516 15.117 15.57 1 79.25 203 SER A CA 1
ATOM 1559 C C . SER A 1 203 ? 18.328 13.617 15.336 1 79.25 203 SER A C 1
ATOM 1561 O O . SER A 1 203 ? 17.469 12.992 15.945 1 79.25 203 SER A O 1
ATOM 1563 N N . GLY A 1 204 ? 19.062 13.234 14.305 1 73.88 204 GLY A N 1
ATOM 1564 C CA . GLY A 1 204 ? 19.156 11.789 14.156 1 73.88 204 GLY A CA 1
ATOM 1565 C C . GLY A 1 204 ? 18.266 11.242 13.055 1 73.88 204 GLY A C 1
ATOM 1566 O O . GLY A 1 204 ? 17.359 11.938 12.578 1 73.88 204 GLY A O 1
ATOM 1567 N N . ASP A 1 205 ? 18.703 10.18 12.523 1 84.25 205 ASP A N 1
ATOM 1568 C CA . ASP A 1 205 ? 17.969 9.336 11.578 1 84.25 205 ASP A CA 1
ATOM 1569 C C . ASP A 1 205 ? 17.438 8.078 12.258 1 84.25 205 ASP A C 1
ATOM 1571 O O . ASP A 1 205 ? 18.156 7.078 12.359 1 84.25 205 ASP A O 1
ATOM 1575 N N . TYR A 1 206 ? 16.219 8.273 12.758 1 90.81 206 TYR A N 1
ATOM 1576 C CA . TYR A 1 206 ? 15.641 7.129 13.453 1 90.81 206 TYR A CA 1
ATOM 1577 C C . TYR A 1 206 ? 15.352 5.992 12.484 1 90.81 206 TYR A C 1
ATOM 1579 O O . TYR A 1 206 ? 14.906 6.227 11.352 1 90.81 206 TYR A O 1
ATOM 1587 N N . LYS A 1 207 ? 15.656 4.789 12.992 1 93.62 207 LYS A N 1
ATOM 1588 C CA . LYS A 1 207 ? 15.25 3.588 12.266 1 93.62 207 LYS A CA 1
ATOM 1589 C C . LYS A 1 207 ? 13.844 3.154 12.672 1 93.62 207 LYS A C 1
ATOM 1591 O O . LYS A 1 207 ? 13.477 3.227 13.844 1 93.62 207 LYS A O 1
ATOM 1596 N N . THR A 1 208 ? 13.094 2.742 11.688 1 95.38 208 THR A N 1
ATOM 1597 C CA . THR A 1 208 ? 11.766 2.209 11.984 1 95.38 208 THR A CA 1
ATOM 1598 C C . THR A 1 208 ? 11.859 1.048 12.969 1 95.38 208 THR A C 1
ATOM 1600 O O . THR A 1 208 ? 12.625 0.107 12.758 1 95.38 208 THR A O 1
ATOM 1603 N N . PRO A 1 209 ? 11.141 1.097 14.031 1 95.31 209 PRO A N 1
ATOM 1604 C CA . PRO A 1 209 ? 11.148 -0.038 14.961 1 95.31 209 PRO A CA 1
ATOM 1605 C C . PRO A 1 209 ? 10.516 -1.292 14.367 1 95.31 209 PRO A C 1
ATOM 1607 O O . PRO A 1 209 ? 9.75 -1.204 13.406 1 95.31 209 PRO A O 1
ATOM 1610 N N . LYS A 1 210 ? 10.883 -2.451 14.953 1 93 210 LYS A N 1
ATOM 1611 C CA . LYS A 1 210 ? 10.211 -3.691 14.578 1 93 210 LYS A CA 1
ATOM 1612 C C . LYS A 1 210 ? 8.789 -3.738 15.125 1 93 210 LYS A C 1
ATOM 1614 O O . LYS A 1 210 ? 8.508 -3.154 16.172 1 93 210 LYS A O 1
ATOM 1619 N N . CYS A 1 211 ? 7.934 -4.398 14.414 1 93.38 211 CYS A N 1
ATOM 1620 C CA . CYS A 1 211 ? 6.57 -4.609 14.891 1 93.38 211 CYS A CA 1
ATOM 1621 C C . CYS A 1 211 ? 6.559 -5.438 16.172 1 93.38 211 CYS A C 1
ATOM 1623 O O . CYS A 1 211 ? 7.273 -6.438 16.266 1 93.38 211 CYS A O 1
ATOM 1625 N N . ASN A 1 212 ? 5.73 -4.98 17.125 1 93.06 212 ASN A N 1
ATOM 1626 C CA . ASN A 1 212 ? 5.594 -5.719 18.375 1 93.06 212 ASN A CA 1
ATOM 1627 C C . ASN A 1 212 ? 4.273 -6.48 18.438 1 93.06 212 ASN A C 1
ATOM 1629 O O . ASN A 1 212 ? 3.221 -5.938 18.094 1 93.06 212 ASN A O 1
ATOM 1633 N N . SER A 1 213 ? 4.332 -7.672 18.953 1 89.75 213 SER A N 1
ATOM 1634 C CA . SER A 1 213 ? 3.127 -8.492 19.047 1 89.75 213 SER A CA 1
ATOM 1635 C C . SER A 1 213 ? 2.525 -8.414 20.453 1 89.75 213 SER A C 1
ATOM 1637 O O . SER A 1 213 ? 1.531 -9.086 20.734 1 89.75 213 SER A O 1
ATOM 1639 N N . THR A 1 214 ? 3.172 -7.672 21.281 1 94.75 214 THR A N 1
ATOM 1640 C CA . THR A 1 214 ? 2.672 -7.48 22.641 1 94.75 214 THR A CA 1
ATOM 1641 C C . THR A 1 214 ? 2.734 -6.008 23.031 1 94.75 214 THR A C 1
ATOM 1643 O O . THR A 1 214 ? 3.389 -5.207 22.375 1 94.75 214 THR A O 1
ATOM 1646 N N . CYS A 1 215 ? 2.012 -5.754 24.094 1 96.62 215 CYS A N 1
ATOM 1647 C CA . CYS A 1 215 ? 2.184 -4.438 24.703 1 96.62 215 CYS A CA 1
ATOM 1648 C C . CYS A 1 215 ? 3.533 -4.336 25.391 1 96.62 215 CYS A C 1
ATOM 1650 O O . CYS A 1 215 ? 4.148 -5.352 25.719 1 96.62 215 CYS A O 1
ATOM 1652 N N . THR 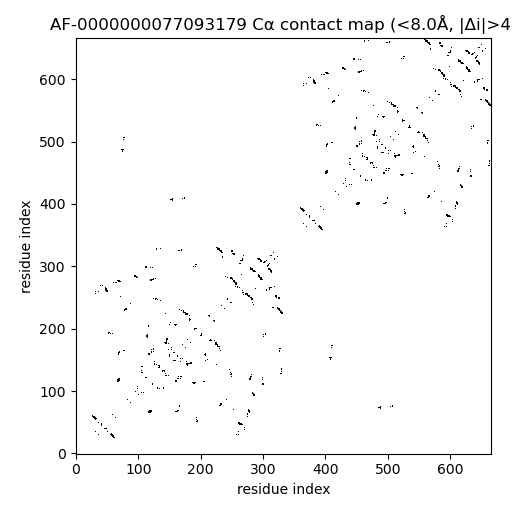A 1 216 ? 4.016 -3.088 25.5 1 93.62 216 THR A N 1
ATOM 1653 C CA . THR A 1 216 ? 5.277 -2.865 26.203 1 93.62 216 THR A CA 1
ATOM 1654 C C . THR A 1 216 ? 5.258 -3.533 27.562 1 93.62 216 THR A C 1
ATOM 1656 O O . THR A 1 216 ? 6.219 -4.203 27.953 1 93.62 216 THR A O 1
ATOM 1659 N N . GLU A 1 217 ? 4.188 -3.262 28.297 1 93.12 217 GLU A N 1
ATOM 1660 C CA . GLU A 1 217 ? 3.934 -4.016 29.516 1 93.12 217 GLU A CA 1
ATOM 1661 C C . GLU A 1 217 ? 3.174 -5.305 29.219 1 93.12 217 GLU A C 1
ATOM 1663 O O . GLU A 1 217 ? 1.971 -5.277 28.969 1 93.12 217 GLU A O 1
ATOM 1668 N N . LYS A 1 218 ? 3.711 -6.41 29.328 1 88.62 218 LYS A N 1
ATOM 1669 C CA . LYS A 1 218 ? 3.213 -7.707 28.891 1 88.62 218 LYS A CA 1
ATOM 1670 C C . LYS A 1 218 ? 1.902 -8.062 29.594 1 88.62 218 LYS A C 1
ATOM 1672 O O . LYS A 1 218 ? 1.086 -8.812 29.047 1 88.62 218 LYS A O 1
ATOM 1677 N N . LYS A 1 219 ? 1.724 -7.551 30.891 1 91.25 219 LYS A N 1
ATOM 1678 C CA . LYS A 1 219 ? 0.515 -7.859 31.641 1 91.25 219 LYS A CA 1
ATOM 1679 C C . LYS A 1 219 ? -0.713 -7.215 31.016 1 91.25 219 LYS A C 1
ATOM 1681 O O . LYS A 1 219 ? -1.846 -7.613 31.297 1 91.25 219 LYS A O 1
ATOM 1686 N N . ILE A 1 220 ? -0.473 -6.133 30.203 1 89.62 220 ILE A N 1
ATOM 1687 C CA . ILE A 1 220 ? -1.564 -5.457 29.516 1 89.62 220 ILE A CA 1
ATOM 1688 C C . ILE A 1 220 ? -1.996 -6.281 28.297 1 89.62 220 ILE A C 1
ATOM 1690 O O . ILE A 1 220 ? -1.167 -6.652 27.469 1 89.62 220 ILE A O 1
ATOM 1694 N N . PRO A 1 221 ? -3.258 -6.648 28.266 1 92.44 221 PRO A N 1
ATOM 1695 C CA . PRO A 1 221 ? -3.711 -7.387 27.078 1 92.44 221 PRO A CA 1
ATOM 1696 C C . PRO A 1 221 ? -3.623 -6.562 25.797 1 92.44 221 PRO A C 1
ATOM 1698 O O . PRO A 1 221 ? -3.887 -5.355 25.828 1 92.44 221 PRO A O 1
ATOM 1701 N N . LEU A 1 222 ? -3.26 -7.25 24.781 1 93.81 222 LEU A N 1
ATOM 1702 C CA . LEU A 1 222 ? -3.189 -6.578 23.484 1 93.81 222 LEU A CA 1
ATOM 1703 C C . LEU A 1 222 ? -4.574 -6.441 22.859 1 93.81 222 LEU A C 1
ATOM 1705 O O . LEU A 1 222 ? -5.145 -7.422 22.391 1 93.81 222 LEU A O 1
ATOM 1709 N N . ILE A 1 223 ? -5.16 -5.281 22.922 1 95.06 223 ILE A N 1
ATOM 1710 C CA . ILE A 1 223 ? -6.461 -4.988 22.328 1 95.06 223 ILE A CA 1
ATOM 1711 C C . ILE A 1 223 ? -6.281 -4.168 21.062 1 95.06 223 ILE A C 1
ATOM 1713 O O . ILE A 1 223 ? -5.59 -3.145 21.062 1 95.06 223 ILE A O 1
ATOM 1717 N N . ARG A 1 224 ? -6.887 -4.629 20 1 95.94 224 ARG A N 1
ATOM 1718 C CA . ARG A 1 224 ? -6.816 -3.889 18.75 1 95.94 224 ARG A CA 1
ATOM 1719 C C . ARG A 1 224 ? -8.125 -3.162 18.469 1 95.94 224 ARG A C 1
ATOM 1721 O O . ARG A 1 224 ? -9.203 -3.75 18.562 1 95.94 224 ARG A O 1
ATOM 1728 N N . TYR A 1 225 ? -8.023 -1.964 18.141 1 97.19 225 TYR A N 1
ATOM 1729 C CA . TYR A 1 225 ? -9.141 -1.096 17.781 1 97.19 225 TYR A CA 1
ATOM 1730 C C . TYR A 1 225 ? -9.25 -0.945 16.281 1 97.19 225 TYR A C 1
ATOM 1732 O O . TYR A 1 225 ? -8.328 -0.453 15.625 1 97.19 225 TYR A O 1
ATOM 1740 N N . ARG A 1 226 ? -10.422 -1.286 15.711 1 95.94 226 ARG A N 1
ATOM 1741 C CA . ARG A 1 226 ? -10.57 -1.359 14.266 1 95.94 226 ARG A CA 1
ATOM 1742 C C . ARG A 1 226 ? -11.562 -0.312 13.766 1 95.94 226 ARG A C 1
ATOM 1744 O O . ARG A 1 226 ? -12.406 0.163 14.523 1 95.94 226 ARG A O 1
ATOM 1751 N N . GLY A 1 227 ? -11.43 0.065 12.5 1 96.38 227 GLY A N 1
ATOM 1752 C CA . GLY A 1 227 ? -12.43 0.869 11.812 1 96.38 227 GLY A CA 1
ATOM 1753 C C . GLY A 1 227 ? -13.492 0.036 11.125 1 96.38 227 GLY A C 1
ATOM 1754 O O . GLY A 1 227 ? -13.312 -1.166 10.922 1 96.38 227 GLY A O 1
ATOM 1755 N N . ASN A 1 228 ? -14.602 0.684 10.836 1 94.38 228 ASN A N 1
ATOM 1756 C CA . ASN A 1 228 ? -15.656 0.063 10.047 1 94.38 228 ASN A CA 1
ATOM 1757 C C . ASN A 1 228 ? -15.438 0.274 8.555 1 94.38 228 ASN A C 1
ATOM 1759 O O . ASN A 1 228 ? -15.664 -0.638 7.754 1 94.38 228 ASN A O 1
ATOM 1763 N N . HIS A 1 229 ? -15.172 1.523 8.266 1 93.38 229 HIS A N 1
ATOM 1764 C CA . HIS A 1 229 ? -14.992 1.924 6.871 1 93.38 229 HIS A CA 1
ATOM 1765 C C . HIS A 1 229 ? -13.953 3.029 6.742 1 93.38 229 HIS A C 1
ATOM 1767 O O . HIS A 1 229 ? -13.742 3.801 7.684 1 93.38 229 HIS A O 1
ATOM 1773 N N . SER A 1 230 ? -13.281 3.031 5.637 1 96.56 230 SER A N 1
ATOM 1774 C CA . SER A 1 230 ? -12.391 4.133 5.277 1 96.56 230 SER A CA 1
ATOM 1775 C C . SER A 1 230 ? -12.664 4.621 3.859 1 96.56 230 SER A C 1
ATOM 1777 O O . SER A 1 230 ? -13.227 3.893 3.043 1 96.56 230 SER A O 1
ATOM 1779 N N . TYR A 1 231 ? -12.336 5.875 3.598 1 97.19 231 TYR A N 1
ATOM 1780 C CA . TYR A 1 231 ? -12.672 6.523 2.332 1 97.19 231 TYR A CA 1
ATOM 1781 C C . TYR A 1 231 ? -11.781 7.738 2.094 1 97.19 231 TYR A C 1
ATOM 1783 O O . TYR A 1 231 ? -11.109 8.219 3.012 1 97.19 231 TYR A O 1
ATOM 1791 N N . VAL A 1 232 ? -11.781 8.227 0.857 1 97.06 232 VAL A N 1
ATOM 1792 C CA . VAL A 1 232 ? -11.055 9.453 0.528 1 97.06 232 VAL A CA 1
ATOM 1793 C C . VAL A 1 232 ? -12.031 10.602 0.343 1 97.06 232 VAL A C 1
ATOM 1795 O O . VAL A 1 232 ? -13.219 10.383 0.088 1 97.06 232 VAL A O 1
ATOM 1798 N N . LEU A 1 233 ? -11.523 11.812 0.544 1 97.81 233 LEU A N 1
ATOM 1799 C CA . LEU A 1 233 ? -12.289 13.047 0.402 1 97.81 233 LEU A CA 1
ATOM 1800 C C . LEU A 1 233 ? -11.555 14.031 -0.509 1 97.81 233 LEU A C 1
ATOM 1802 O O . LEU A 1 233 ? -10.328 14.094 -0.505 1 97.81 233 LEU A O 1
ATOM 1806 N N . SER A 1 234 ? -12.336 14.836 -1.232 1 97.31 234 SER A N 1
ATOM 1807 C CA . SER A 1 234 ? -11.797 15.938 -2.012 1 97.31 234 SER A CA 1
ATOM 1808 C C . SER A 1 234 ? -12.789 17.094 -2.1 1 97.31 234 SER A C 1
ATOM 1810 O O . SER A 1 234 ? -14 16.891 -2.031 1 97.31 234 SER A O 1
ATOM 1812 N N . GLY A 1 235 ? -12.195 18.281 -2.17 1 97.94 235 GLY A N 1
ATOM 1813 C CA . GLY A 1 235 ? -13.023 19.453 -2.359 1 97.94 235 GLY A CA 1
ATOM 1814 C C . GLY A 1 235 ? -13.391 20.141 -1.058 1 97.94 235 GLY A C 1
ATOM 1815 O O . GLY A 1 235 ? -13.539 19.484 -0.024 1 97.94 235 GLY A O 1
ATOM 1816 N N . GLU A 1 236 ? -13.641 21.391 -1.149 1 98.5 236 GLU A N 1
ATOM 1817 C CA . GLU A 1 236 ? -13.898 22.219 0.019 1 98.5 236 GLU A CA 1
ATOM 1818 C C . GLU A 1 236 ? -15.18 21.797 0.727 1 98.5 236 GLU A C 1
ATOM 1820 O O . GLU A 1 236 ? -15.195 21.625 1.946 1 98.5 236 GLU A O 1
ATOM 1825 N N . GLU A 1 237 ? -16.219 21.641 0.003 1 98.12 237 GLU A N 1
ATOM 1826 C CA . GLU A 1 237 ? -17.516 21.344 0.622 1 98.12 237 GLU A CA 1
ATOM 1827 C C . GLU A 1 237 ? -17.484 20 1.331 1 98.12 237 GLU A C 1
ATOM 1829 O O . GLU A 1 237 ? -18 19.859 2.443 1 98.12 237 GLU A O 1
ATOM 1834 N N . HIS A 1 238 ? -16.922 19 0.675 1 98.44 238 HIS A N 1
ATOM 1835 C CA . HIS A 1 238 ? -16.828 17.672 1.273 1 98.44 238 HIS A CA 1
ATOM 1836 C C . HIS A 1 238 ? -15.969 17.703 2.533 1 98.44 238 HIS A C 1
ATOM 1838 O O . HIS A 1 238 ? -16.281 17.031 3.518 1 98.44 238 HIS A O 1
ATOM 1844 N N . PHE A 1 239 ? -14.906 18.5 2.486 1 98.81 239 PHE A N 1
ATOM 1845 C CA . PHE A 1 239 ? -14.055 18.625 3.664 1 98.81 239 PHE A CA 1
ATOM 1846 C C . PHE A 1 239 ? -14.836 19.234 4.824 1 98.81 239 PHE A C 1
ATOM 1848 O O . PHE A 1 239 ? -14.797 18.719 5.941 1 98.81 239 PHE A O 1
ATOM 1855 N N . LYS A 1 240 ? -15.555 20.328 4.523 1 98.81 240 LYS A N 1
ATOM 1856 C CA . LYS A 1 240 ? -16.344 20.984 5.566 1 98.81 240 LYS A CA 1
ATOM 1857 C C . LYS A 1 240 ? -17.375 20.016 6.152 1 98.81 240 LYS A C 1
ATOM 1859 O O . LYS A 1 240 ? -17.5 19.906 7.371 1 98.81 240 LYS A O 1
ATOM 1864 N N . ARG A 1 241 ? -18.062 19.359 5.312 1 98.75 241 ARG A N 1
ATOM 1865 C CA . ARG A 1 241 ? -19.141 18.484 5.746 1 98.75 241 ARG A CA 1
ATOM 1866 C C . ARG A 1 241 ? -18.609 17.312 6.566 1 98.75 241 ARG A C 1
ATOM 1868 O O . ARG A 1 241 ? -19.172 16.969 7.609 1 98.75 241 ARG A O 1
ATOM 1875 N N . GLU A 1 242 ? -17.547 16.719 6.094 1 98.81 242 GLU A N 1
ATOM 1876 C CA . GLU A 1 242 ? -16.922 15.609 6.82 1 98.81 242 GLU A CA 1
ATOM 1877 C C . GLU A 1 242 ? -16.469 16.047 8.211 1 98.81 242 GLU A C 1
ATOM 1879 O O . GLU A 1 242 ? -16.719 15.359 9.195 1 98.81 242 GLU A O 1
ATOM 1884 N N . LEU A 1 243 ? -15.805 17.156 8.258 1 98.88 243 LEU A N 1
ATOM 1885 C CA . LEU A 1 243 ? -15.305 17.672 9.531 1 98.88 243 LEU A CA 1
ATOM 1886 C C . LEU A 1 243 ? -16.453 17.969 10.484 1 98.88 243 LEU A C 1
ATOM 1888 O O . LEU A 1 243 ? -16.406 17.594 11.664 1 98.88 243 LEU A O 1
ATOM 1892 N N . LEU A 1 244 ? -17.438 18.625 9.984 1 98.69 244 LEU A N 1
ATOM 1893 C CA . LEU A 1 244 ? -18.594 19.016 10.789 1 98.69 244 LEU A CA 1
ATOM 1894 C C . LEU A 1 244 ? -19.312 17.797 11.352 1 98.69 244 LEU A C 1
ATOM 1896 O O . LEU A 1 244 ? -19.734 17.797 12.508 1 98.69 244 LEU A O 1
ATOM 1900 N N . LEU A 1 245 ? -19.469 16.797 10.547 1 98.44 245 LEU A N 1
ATOM 1901 C CA . LEU A 1 245 ? -20.328 15.664 10.891 1 98.44 245 LEU A CA 1
ATOM 1902 C C . LEU A 1 245 ? -19.578 14.625 11.703 1 98.44 245 LEU A C 1
ATOM 1904 O O . LEU A 1 245 ? -20.141 13.977 12.586 1 98.44 245 LEU A O 1
ATOM 1908 N N . ASN A 1 246 ? -18.297 14.414 11.383 1 98.44 246 ASN A N 1
ATOM 1909 C CA . ASN A 1 246 ? -17.625 13.234 11.93 1 98.44 246 ASN A CA 1
ATOM 1910 C C . ASN A 1 246 ? -16.391 13.602 12.734 1 98.44 246 ASN A C 1
ATOM 1912 O O . ASN A 1 246 ? -15.836 12.766 13.453 1 98.44 246 ASN A O 1
ATOM 1916 N N . GLY A 1 247 ? -15.914 14.867 12.625 1 98.75 247 GLY A N 1
ATOM 1917 C CA . GLY A 1 247 ? -14.742 15.297 13.367 1 98.75 247 GLY A CA 1
ATOM 1918 C C . GLY A 1 247 ? -13.484 15.328 12.523 1 98.75 247 GLY A C 1
ATOM 1919 O O . GLY A 1 247 ? -13.539 15.18 11.305 1 98.75 247 GLY A O 1
ATOM 1920 N N . PRO A 1 248 ? -12.367 15.555 13.156 1 98.94 248 PRO A N 1
ATOM 1921 C CA . PRO A 1 248 ? -11.086 15.727 12.461 1 98.94 248 PRO A CA 1
ATOM 1922 C C . PRO A 1 248 ? -10.711 14.523 11.602 1 98.94 248 PRO A C 1
ATOM 1924 O O . PRO A 1 248 ? -11.094 13.391 11.914 1 98.94 248 PRO A O 1
ATOM 1927 N N . PHE A 1 249 ? -9.961 14.773 10.531 1 98.94 249 PHE A N 1
ATOM 1928 C CA . PHE A 1 249 ? -9.469 13.703 9.672 1 98.94 249 PHE A CA 1
ATOM 1929 C C . PHE A 1 249 ? -8.133 14.086 9.047 1 98.94 249 PHE A C 1
ATOM 1931 O O . PHE A 1 249 ? -7.633 15.195 9.266 1 98.94 249 PHE A O 1
ATOM 1938 N N . GLU A 1 250 ? -7.527 13.109 8.391 1 98.94 250 GLU A N 1
ATOM 1939 C CA . GLU A 1 250 ? -6.172 13.25 7.867 1 98.94 250 GLU A CA 1
ATOM 1940 C C . GLU A 1 250 ? -6.184 13.875 6.473 1 98.94 250 GLU A C 1
ATOM 1942 O O . GLU A 1 250 ? -7 13.5 5.625 1 98.94 250 GLU A O 1
ATOM 1947 N N . VAL A 1 251 ? -5.336 14.883 6.281 1 98.88 251 VAL A N 1
ATOM 1948 C CA . VAL A 1 251 ? -5.09 15.453 4.965 1 98.88 251 VAL A CA 1
ATOM 1949 C C . VAL A 1 251 ? -3.59 15.469 4.676 1 98.88 251 VAL A C 1
ATOM 1951 O O . VAL A 1 251 ? -2.775 15.406 5.602 1 98.88 251 VAL A O 1
ATOM 1954 N N . ALA A 1 252 ? -3.293 15.484 3.438 1 98.75 252 ALA A N 1
ATOM 1955 C CA . ALA A 1 252 ? -1.896 15.57 3.021 1 98.75 252 ALA A CA 1
ATOM 1956 C C . ALA A 1 252 ? -1.701 16.672 1.979 1 98.75 252 ALA A C 1
ATOM 1958 O O . ALA A 1 252 ? -2.656 17.078 1.319 1 98.75 252 ALA A O 1
ATOM 1959 N N . PHE A 1 253 ? -0.479 17.203 1.892 1 98.69 253 PHE A N 1
ATOM 1960 C CA . PHE A 1 253 ? -0.179 18.281 0.947 1 98.69 253 PHE A CA 1
ATOM 1961 C C . PHE A 1 253 ? 1.308 18.297 0.611 1 98.69 253 PHE A C 1
ATOM 1963 O O . PHE A 1 253 ? 2.111 17.656 1.287 1 98.69 253 PHE A O 1
ATOM 1970 N N . GLU A 1 254 ? 1.625 18.953 -0.431 1 98.5 254 GLU A N 1
ATOM 1971 C CA . GLU A 1 254 ? 3.01 19.188 -0.831 1 98.5 254 GLU A CA 1
ATOM 1972 C C . GLU A 1 254 ? 3.645 20.312 -0.006 1 98.5 254 GLU A C 1
ATOM 1974 O O . GLU A 1 254 ? 3.047 21.375 0.171 1 98.5 254 GLU A O 1
ATOM 1979 N N . VAL A 1 255 ? 4.809 20.031 0.436 1 98.62 255 VAL A N 1
ATOM 1980 C CA . VAL A 1 255 ? 5.5 21.016 1.258 1 98.62 255 VAL A CA 1
ATOM 1981 C C . VAL A 1 255 ? 6.648 21.641 0.465 1 98.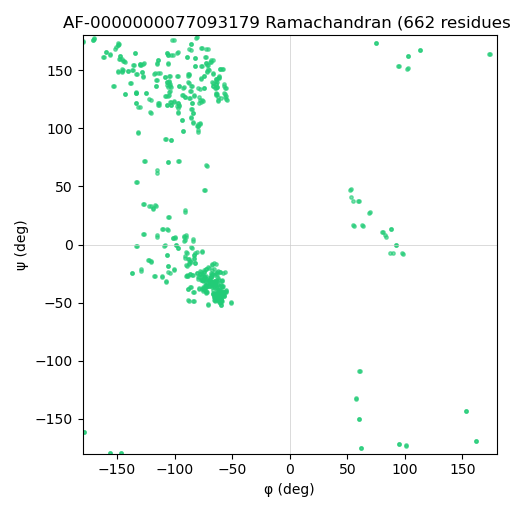62 255 VAL A C 1
ATOM 1983 O O . VAL A 1 255 ? 7.484 20.922 -0.089 1 98.62 255 VAL A O 1
ATOM 1986 N N . TYR A 1 256 ? 6.648 22.938 0.451 1 98 256 TYR A N 1
ATOM 1987 C CA . TYR A 1 256 ? 7.715 23.719 -0.177 1 98 256 TYR A CA 1
ATOM 1988 C C . TYR A 1 256 ? 8.602 24.375 0.872 1 98 256 TYR A C 1
ATOM 1990 O O . TYR A 1 256 ? 8.219 24.469 2.041 1 98 256 TYR A O 1
ATOM 1998 N N . ALA A 1 257 ? 9.742 24.828 0.426 1 96.31 257 ALA A N 1
ATOM 1999 C CA . ALA A 1 257 ? 10.742 25.344 1.351 1 96.31 257 ALA A CA 1
ATOM 2000 C C . ALA A 1 257 ? 10.188 26.516 2.164 1 96.31 257 ALA A C 1
ATOM 2002 O O . ALA A 1 257 ? 10.539 26.688 3.332 1 96.31 257 ALA A O 1
ATOM 2003 N N . ASP A 1 258 ? 9.375 27.328 1.618 1 97.25 258 ASP A N 1
ATOM 2004 C CA . ASP A 1 258 ? 8.875 28.5 2.334 1 97.25 258 ASP A CA 1
ATOM 2005 C C . ASP A 1 258 ? 7.957 28.094 3.484 1 97.25 258 ASP A C 1
ATOM 2007 O O . ASP A 1 258 ? 7.82 28.812 4.469 1 97.25 258 ASP A O 1
ATOM 2011 N N . PHE A 1 259 ? 7.348 26.953 3.43 1 97.56 259 PHE A N 1
ATOM 2012 C CA . PHE A 1 259 ? 6.504 26.469 4.52 1 97.56 259 PHE A CA 1
ATOM 2013 C C . PHE A 1 259 ? 7.332 26.219 5.773 1 97.56 259 PHE A C 1
ATOM 2015 O O . PHE A 1 259 ? 6.84 26.391 6.891 1 97.56 259 PHE A O 1
ATOM 2022 N N . MET A 1 260 ? 8.547 25.828 5.566 1 95.19 260 MET A N 1
ATOM 2023 C CA . MET A 1 260 ? 9.422 25.547 6.703 1 95.19 260 MET A CA 1
ATOM 2024 C C . MET A 1 260 ? 9.68 26.812 7.512 1 95.19 260 MET A C 1
ATOM 2026 O O . MET A 1 260 ? 10.102 26.75 8.672 1 95.19 260 MET A O 1
ATOM 2030 N N . ALA A 1 261 ? 9.406 27.938 6.945 1 95.19 261 ALA A N 1
ATOM 2031 C CA . ALA A 1 261 ? 9.641 29.219 7.598 1 95.19 261 ALA A CA 1
ATOM 2032 C C . ALA A 1 261 ? 8.352 29.781 8.203 1 95.19 261 ALA A C 1
ATOM 2034 O O . ALA A 1 261 ? 8.336 30.875 8.75 1 95.19 261 ALA A O 1
ATOM 2035 N N . TYR A 1 262 ? 7.297 29.031 8.172 1 96.5 262 TYR A N 1
ATOM 2036 C CA . TYR A 1 262 ? 5.984 29.516 8.602 1 96.5 262 TYR A CA 1
ATOM 2037 C C . TYR A 1 262 ? 5.984 29.844 10.086 1 96.5 262 TYR A C 1
ATOM 2039 O O . TYR A 1 262 ? 6.422 29.031 10.906 1 96.5 262 TYR A O 1
ATOM 2047 N N . THR A 1 263 ? 5.391 31.031 10.422 1 95.12 263 THR A N 1
ATOM 2048 C CA . THR A 1 263 ? 5.27 31.375 11.828 1 95.12 263 THR A CA 1
ATOM 2049 C C . THR A 1 263 ? 3.834 31.766 12.172 1 95.12 263 THR A C 1
ATOM 2051 O O . THR A 1 263 ? 3.455 31.797 13.344 1 95.12 263 THR A O 1
ATOM 2054 N N . GLY A 1 264 ? 3.07 32.188 11.164 1 97 264 GLY A N 1
ATOM 2055 C CA . GLY A 1 264 ? 1.693 32.562 11.43 1 97 264 GLY A CA 1
ATOM 2056 C C . GLY A 1 264 ? 0.994 33.156 10.219 1 97 264 GLY A C 1
ATOM 2057 O O . GLY A 1 264 ? 1.645 33.531 9.234 1 97 264 GLY A O 1
ATOM 2058 N N . GLY A 1 265 ? -0.361 33.188 10.336 1 98.31 265 GLY A N 1
ATOM 2059 C CA . GLY A 1 265 ? -1.174 33.656 9.234 1 98.31 265 GLY A CA 1
ATOM 2060 C C . GLY A 1 265 ? -1.69 32.562 8.336 1 98.31 265 GLY A C 1
ATOM 2061 O O . GLY A 1 265 ? -1.633 31.391 8.703 1 98.31 265 GLY A O 1
ATOM 2062 N N . VAL A 1 266 ? -2.297 32.969 7.203 1 98.88 266 VAL A N 1
ATOM 2063 C CA . VAL A 1 266 ? -2.852 31.984 6.27 1 98.88 266 VAL A CA 1
ATOM 2064 C C . VAL A 1 266 ? -1.819 31.656 5.195 1 98.88 266 VAL A C 1
ATOM 2066 O O . VAL A 1 266 ? -1.595 32.438 4.277 1 98.88 266 VAL A O 1
ATOM 2069 N N . TYR A 1 267 ? -1.275 30.531 5.273 1 98.75 267 TYR A N 1
ATOM 2070 C CA . TYR A 1 267 ? -0.191 30.109 4.395 1 98.75 267 TYR A CA 1
ATOM 2071 C C . TYR A 1 267 ? -0.679 29.969 2.957 1 98.75 267 TYR A C 1
ATOM 2073 O O . TYR A 1 267 ? -1.741 29.391 2.711 1 98.75 267 TYR A O 1
ATOM 2081 N N . LYS A 1 268 ? 0.078 30.438 2.072 1 98.5 268 LYS A N 1
ATOM 2082 C CA . LYS A 1 268 ? 0.05 30.234 0.626 1 98.5 268 LYS A CA 1
ATOM 2083 C C . LYS A 1 268 ? 1.463 30.172 0.052 1 98.5 268 LYS A C 1
ATOM 2085 O O . LYS A 1 268 ? 2.295 31.031 0.351 1 98.5 268 LYS A O 1
ATOM 2090 N N . HIS A 1 269 ? 1.667 29.156 -0.694 1 98.56 269 HIS A N 1
ATOM 2091 C CA . HIS A 1 269 ? 3.004 29.016 -1.259 1 98.56 269 HIS A CA 1
ATOM 2092 C C . HIS A 1 269 ? 3.33 30.156 -2.213 1 98.56 269 HIS A C 1
ATOM 2094 O O . HIS A 1 269 ? 2.498 30.531 -3.039 1 98.56 269 HIS A O 1
ATOM 2100 N N . VAL A 1 270 ? 4.594 30.656 -2.096 1 98.5 270 VAL A N 1
ATOM 2101 C CA . VAL A 1 270 ? 4.969 31.75 -2.984 1 98.5 270 VAL A CA 1
ATOM 2102 C C . VAL A 1 270 ? 6.371 31.516 -3.539 1 98.5 270 VAL A C 1
ATOM 2104 O O . VAL A 1 270 ? 6.727 32.031 -4.602 1 98.5 270 VAL A O 1
ATOM 2107 N N . ALA A 1 271 ? 7.199 30.75 -2.855 1 97.31 271 ALA A N 1
ATOM 2108 C CA . ALA A 1 271 ? 8.562 30.531 -3.338 1 97.31 271 ALA A CA 1
ATOM 2109 C C . ALA A 1 271 ? 9.188 29.312 -2.672 1 97.31 271 ALA A C 1
ATOM 2111 O O . ALA A 1 271 ? 8.773 28.906 -1.584 1 97.31 271 ALA A O 1
ATOM 2112 N N . GLY A 1 272 ? 10.227 28.859 -3.344 1 96.44 272 GLY A N 1
ATOM 2113 C CA . GLY A 1 272 ? 11 27.75 -2.797 1 96.44 272 GLY A CA 1
ATOM 2114 C C . GLY A 1 272 ? 10.703 26.422 -3.471 1 96.44 272 GLY A C 1
ATOM 2115 O O . GLY A 1 272 ? 9.609 26.219 -4 1 96.44 272 GLY A O 1
ATOM 2116 N N . ASP A 1 273 ? 11.656 25.469 -3.266 1 95.38 273 ASP A N 1
ATOM 2117 C CA . ASP A 1 273 ? 11.57 24.172 -3.93 1 95.38 273 ASP A CA 1
ATOM 2118 C C . ASP A 1 273 ? 10.625 23.234 -3.18 1 95.38 273 ASP A C 1
ATOM 2120 O O . ASP A 1 273 ? 10.406 23.391 -1.976 1 95.38 273 ASP A O 1
ATOM 2124 N N . LEU A 1 274 ? 10.078 22.312 -3.973 1 97.19 274 LEU A N 1
ATOM 2125 C CA . LEU A 1 274 ? 9.328 21.219 -3.369 1 97.19 274 LEU A CA 1
ATOM 2126 C C . LEU A 1 274 ? 10.234 20.344 -2.514 1 97.19 274 LEU A C 1
ATOM 2128 O O . LEU A 1 274 ? 11.305 19.922 -2.963 1 97.19 274 LEU A O 1
ATOM 2132 N N . LEU A 1 275 ? 9.859 20.078 -1.283 1 96.81 275 LEU A N 1
ATOM 2133 C CA . LEU A 1 275 ? 10.688 19.312 -0.36 1 96.81 275 LEU A CA 1
ATOM 2134 C C . LEU A 1 275 ? 10.117 17.922 -0.139 1 96.81 275 LEU A C 1
ATOM 2136 O O . LEU A 1 275 ? 10.852 16.984 0.182 1 96.81 275 LEU A O 1
ATOM 2140 N N . GLY A 1 276 ? 8.758 17.75 -0.195 1 97.5 276 GLY A N 1
ATOM 2141 C CA . GLY A 1 276 ? 8.125 16.453 0.05 1 97.5 276 GLY A CA 1
ATOM 2142 C C . GLY A 1 276 ? 6.652 16.562 0.379 1 97.5 276 GLY A C 1
ATOM 2143 O O . GLY A 1 276 ? 6.027 17.594 0.134 1 97.5 276 GLY A O 1
ATOM 2144 N N . GLY A 1 277 ? 6.082 15.398 0.834 1 98.44 277 GLY A N 1
ATOM 2145 C CA . GLY A 1 277 ? 4.691 15.336 1.268 1 98.44 277 GLY A CA 1
ATOM 2146 C C . GLY A 1 277 ? 4.543 15.281 2.775 1 98.44 277 GLY A C 1
ATOM 2147 O O . GLY A 1 277 ? 5.359 14.672 3.465 1 98.44 277 GLY A O 1
ATOM 2148 N N . HIS A 1 278 ? 3.52 15.906 3.246 1 98.81 278 HIS A N 1
ATOM 2149 C CA . HIS A 1 278 ? 3.25 15.961 4.68 1 98.81 278 HIS A CA 1
ATOM 2150 C C . HIS A 1 278 ? 1.786 15.656 4.977 1 98.81 278 HIS A C 1
ATOM 2152 O O . HIS A 1 278 ? 0.893 16.156 4.289 1 98.81 278 HIS A O 1
ATOM 2158 N N . ALA A 1 279 ? 1.607 14.742 5.93 1 98.88 279 ALA A N 1
ATOM 2159 C CA . ALA A 1 279 ? 0.259 14.445 6.402 1 98.88 279 ALA A CA 1
ATOM 2160 C C . ALA A 1 279 ? 0.002 15.07 7.77 1 98.88 279 ALA A C 1
ATOM 2162 O O . ALA A 1 279 ?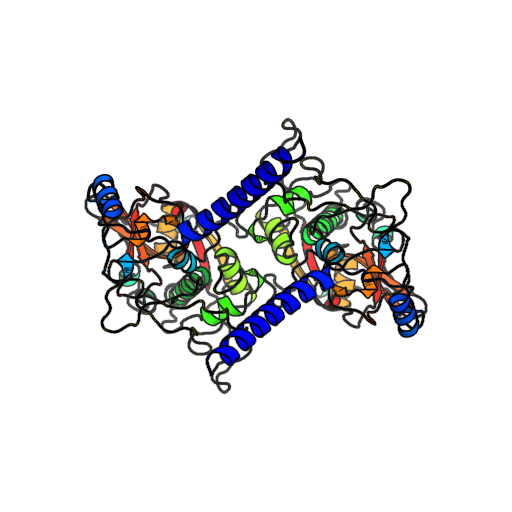 0.877 15.07 8.641 1 98.88 279 ALA A O 1
ATOM 2163 N N . VAL A 1 280 ? -1.155 15.617 7.887 1 98.94 280 VAL A N 1
ATOM 2164 C CA . VAL A 1 280 ? -1.549 16.359 9.078 1 98.94 280 VAL A CA 1
ATOM 2165 C C . VAL A 1 280 ? -3.041 16.172 9.336 1 98.94 280 VAL A C 1
ATOM 2167 O O . VAL A 1 280 ? -3.697 15.375 8.664 1 98.94 280 VAL A O 1
ATOM 2170 N N . ARG A 1 281 ? -3.502 16.828 10.398 1 98.81 281 ARG A N 1
ATOM 2171 C CA . ARG A 1 281 ? -4.887 16.656 10.82 1 98.81 281 ARG A CA 1
ATOM 2172 C C . ARG A 1 281 ? -5.684 17.938 10.641 1 98.81 281 ARG A C 1
ATOM 2174 O O . ARG A 1 281 ? -5.301 18.984 11.164 1 98.81 281 ARG A O 1
ATOM 2181 N N . LEU A 1 282 ? -6.746 17.875 9.859 1 98.94 282 LEU A N 1
ATOM 2182 C CA . LEU A 1 282 ? -7.637 19.016 9.648 1 98.94 282 LEU A CA 1
ATOM 2183 C C . LEU A 1 282 ? -8.656 19.125 10.773 1 98.94 282 LEU A C 1
ATOM 2185 O O . LEU A 1 282 ? -9.391 18.172 11.047 1 98.94 282 LEU A O 1
ATOM 2189 N N . VAL A 1 283 ? -8.766 20.375 11.406 1 98.94 283 VAL A N 1
ATOM 2190 C CA . VAL A 1 283 ? -9.547 20.438 12.641 1 98.94 283 VAL A CA 1
ATOM 2191 C C . VAL A 1 283 ? -10.5 21.625 12.586 1 98.94 283 VAL A C 1
ATOM 2193 O O . VAL A 1 283 ? -11.281 21.844 13.516 1 98.94 283 VAL A O 1
ATOM 2196 N N . GLY A 1 284 ? -10.469 22.406 11.5 1 98.94 284 GLY A N 1
ATOM 2197 C CA . GLY A 1 284 ? -11.367 23.547 11.438 1 98.94 284 GLY A CA 1
ATOM 2198 C C . GLY A 1 284 ? -11.242 24.344 10.156 1 98.94 284 GLY A C 1
ATOM 2199 O O . GLY A 1 284 ? -10.438 24.016 9.289 1 98.94 284 GLY A O 1
ATOM 2200 N N . TRP A 1 285 ? -12.125 25.312 10.031 1 98.94 285 TRP A N 1
ATOM 2201 C CA . TRP A 1 285 ? -12.039 26.297 8.953 1 98.94 285 TRP A CA 1
ATOM 2202 C C . TRP A 1 285 ? -12.562 27.656 9.398 1 98.94 285 TRP A C 1
ATOM 2204 O O . TRP A 1 285 ? -13.234 27.75 10.43 1 98.94 285 TRP A O 1
ATOM 2214 N N . GLY A 1 286 ? -12.156 28.688 8.688 1 98.75 286 GLY A N 1
ATOM 2215 C CA . GLY A 1 286 ? -12.594 30.047 8.969 1 98.75 286 GLY A CA 1
ATOM 2216 C C . GLY A 1 286 ? -12.031 31.062 8 1 98.75 286 GLY A C 1
ATOM 2217 O O . GLY A 1 286 ? -11.766 30.734 6.84 1 98.75 286 GLY A O 1
ATOM 2218 N N . GLU A 1 287 ? -12.086 32.25 8.445 1 98.25 287 GLU A N 1
ATOM 2219 C CA . GLU A 1 287 ? -11.547 33.375 7.699 1 98.25 287 GLU A CA 1
ATOM 2220 C C . GLU A 1 287 ? -10.703 34.281 8.594 1 98.25 287 GLU A C 1
ATOM 2222 O O . GLU A 1 287 ? -11.086 34.562 9.727 1 98.25 287 GLU A O 1
ATOM 2227 N N . LEU A 1 288 ? -9.539 34.594 8.133 1 97.88 288 LEU A N 1
ATOM 2228 C CA . LEU A 1 288 ? -8.656 35.562 8.805 1 97.88 288 LEU A CA 1
ATOM 2229 C C . LEU A 1 288 ? -8.32 36.719 7.887 1 97.88 288 LEU A C 1
ATOM 2231 O O . LEU A 1 288 ? -7.668 36.531 6.859 1 97.88 288 LEU A O 1
ATOM 2235 N N . ASN A 1 289 ? -8.797 37.969 8.234 1 95.69 289 ASN A N 1
ATOM 2236 C CA . ASN A 1 289 ? -8.562 39.156 7.449 1 95.69 289 ASN A CA 1
ATOM 2237 C C . ASN A 1 289 ? -9.008 39 6 1 95.69 289 ASN A C 1
ATOM 2239 O O . ASN A 1 289 ? -8.258 39.281 5.07 1 95.69 289 ASN A O 1
ATOM 2243 N N . GLY A 1 290 ? -10.094 38.312 5.895 1 96 290 GLY A N 1
ATOM 2244 C CA . GLY A 1 290 ? -10.695 38.156 4.578 1 96 290 GLY A CA 1
ATOM 2245 C C . GLY A 1 290 ? -10.172 36.938 3.836 1 96 290 GLY A C 1
ATOM 2246 O O . GLY A 1 290 ? -10.648 36.625 2.742 1 96 290 GLY A O 1
ATOM 2247 N N . GLU A 1 291 ? -9.188 36.281 4.367 1 97.44 291 GLU A N 1
ATOM 2248 C CA . GLU A 1 291 ? -8.609 35.094 3.723 1 97.44 291 GLU A CA 1
ATOM 2249 C C . GLU A 1 291 ? -9.195 33.812 4.301 1 97.44 291 GLU A C 1
ATOM 2251 O O . GLU A 1 291 ? -9.016 33.5 5.484 1 97.44 291 GLU A O 1
ATOM 2256 N N . PRO A 1 292 ? -9.961 33.031 3.467 1 98.62 292 PRO A N 1
ATOM 2257 C CA . PRO A 1 292 ? -10.453 31.75 3.953 1 98.62 292 PRO A CA 1
ATOM 2258 C C . PRO A 1 292 ? -9.336 30.766 4.266 1 98.62 292 PRO A C 1
ATOM 2260 O O . PRO A 1 292 ? -8.328 30.719 3.551 1 98.62 292 PRO A O 1
ATOM 2263 N N . TYR A 1 293 ? -9.484 30 5.363 1 98.88 293 TYR A N 1
ATOM 2264 C CA . TYR A 1 293 ? -8.406 29.094 5.738 1 98.88 293 TYR A CA 1
ATOM 2265 C C . TYR A 1 293 ? -8.961 27.766 6.246 1 98.88 293 TYR A C 1
ATOM 2267 O O . TYR A 1 293 ? -10.109 27.703 6.695 1 98.88 293 TYR A O 1
ATOM 2275 N N . TRP A 1 294 ? -8.188 26.672 6.027 1 98.94 294 TRP A N 1
ATOM 2276 C CA . TRP A 1 294 ? -8.273 25.469 6.848 1 98.94 294 TRP A CA 1
ATOM 2277 C C . TRP A 1 294 ? -7.402 25.594 8.086 1 98.94 294 TRP A C 1
ATOM 2279 O O . TRP A 1 294 ? -6.27 26.078 8.016 1 98.94 294 TRP A O 1
ATOM 2289 N N . LYS A 1 295 ? -7.883 25.203 9.242 1 98.94 295 LYS A N 1
ATOM 2290 C CA . LYS A 1 295 ? -7.07 25.047 10.445 1 98.94 295 LYS A CA 1
ATOM 2291 C C . LYS A 1 295 ? -6.516 23.641 10.57 1 98.94 295 LYS A C 1
ATOM 2293 O O . LYS A 1 295 ? -7.273 22.656 10.539 1 98.94 295 LYS A O 1
ATOM 2298 N N . ILE A 1 296 ? -5.203 23.578 10.734 1 98.94 296 ILE A N 1
ATOM 2299 C CA . ILE A 1 296 ? -4.535 22.281 10.688 1 98.94 296 ILE A CA 1
ATOM 2300 C C . ILE A 1 296 ? -3.729 22.062 11.961 1 98.94 296 ILE A C 1
ATOM 2302 O O . ILE A 1 296 ? -3 22.953 12.406 1 98.94 296 ILE A O 1
ATOM 2306 N N . ALA A 1 297 ? -3.902 20.906 12.594 1 98.88 297 ALA A N 1
ATOM 2307 C CA . ALA A 1 297 ? -3.01 20.469 13.664 1 98.88 297 ALA A CA 1
ATOM 2308 C C . ALA A 1 297 ? -1.783 19.766 13.109 1 98.88 297 ALA A C 1
ATOM 2310 O O . ALA A 1 297 ? -1.905 18.719 12.469 1 98.88 297 ALA A O 1
ATOM 2311 N N . ASN A 1 298 ? -0.635 20.312 13.328 1 98.44 298 ASN A N 1
ATOM 2312 C CA . ASN A 1 298 ? 0.626 19.719 12.891 1 98.44 298 ASN A CA 1
ATOM 2313 C C . ASN A 1 298 ? 1.104 18.625 13.844 1 98.44 298 ASN A C 1
ATOM 2315 O O . ASN A 1 298 ? 0.428 18.328 14.828 1 98.44 298 ASN A O 1
ATOM 2319 N N . SER A 1 299 ? 2.252 18.016 13.484 1 98.44 299 SER A N 1
ATOM 2320 C CA . SER A 1 299 ? 2.85 17 14.336 1 98.44 299 SER A CA 1
ATOM 2321 C C . SER A 1 299 ? 4.273 17.375 14.734 1 98.44 299 SER A C 1
ATOM 2323 O O . SER A 1 299 ? 5.148 16.5 14.805 1 98.44 299 SER A O 1
ATOM 2325 N N . TRP A 1 300 ? 4.492 18.656 14.883 1 96.94 300 TRP A N 1
ATOM 2326 C CA . TRP A 1 300 ? 5.793 19.188 15.281 1 96.94 300 TRP A CA 1
ATOM 2327 C C . TRP A 1 300 ? 5.703 19.891 16.625 1 96.94 300 TRP A C 1
ATOM 2329 O O . TRP A 1 300 ? 6.336 20.922 16.844 1 96.94 300 TRP A O 1
ATOM 2339 N N . ASN A 1 301 ? 4.828 19.375 17.484 1 94.44 301 ASN A N 1
ATOM 2340 C CA . ASN A 1 301 ? 4.551 19.781 18.859 1 94.44 301 ASN A CA 1
ATOM 2341 C C . ASN A 1 301 ? 4.031 21.203 18.922 1 94.44 301 ASN A C 1
ATOM 2343 O O . ASN A 1 301 ? 3.799 21.844 17.891 1 94.44 301 ASN A O 1
ATOM 2347 N N . HIS A 1 302 ? 3.82 21.766 20.172 1 95.31 302 HIS A N 1
ATOM 2348 C CA . HIS A 1 302 ? 3.076 23 20.391 1 95.31 302 HIS A CA 1
ATOM 2349 C C . HIS A 1 302 ? 3.961 24.219 20.172 1 95.31 302 HIS A C 1
ATOM 2351 O O . HIS A 1 302 ? 3.465 25.344 20.094 1 95.31 302 HIS A O 1
ATOM 2357 N N . GLU A 1 303 ? 5.215 24.047 20.016 1 93.62 303 GLU A N 1
ATOM 2358 C CA . GLU A 1 303 ? 6.109 25.203 19.922 1 93.62 303 GLU A CA 1
ATOM 2359 C C . GLU A 1 303 ? 6.223 25.703 18.484 1 93.62 303 GLU A C 1
ATOM 2361 O O . GLU A 1 303 ? 6.676 26.828 18.25 1 93.62 303 GLU A O 1
ATOM 2366 N N . TRP A 1 304 ? 5.84 24.922 17.625 1 94.06 304 TRP A N 1
ATOM 2367 C CA . TRP A 1 304 ? 5.957 25.281 16.219 1 94.06 304 TRP A CA 1
ATOM 2368 C C . TRP A 1 304 ? 4.734 26.062 15.742 1 94.06 304 TRP A C 1
ATOM 2370 O O . TRP A 1 304 ? 3.613 25.797 16.188 1 94.06 304 TRP A O 1
ATOM 2380 N N . GLY A 1 305 ? 4.926 26.984 14.82 1 94.75 305 GLY A N 1
ATOM 2381 C CA . GLY A 1 305 ? 3.824 27.688 14.195 1 94.75 305 GLY A CA 1
ATOM 2382 C C . GLY A 1 305 ? 2.943 28.422 15.188 1 94.75 305 GLY A C 1
ATOM 2383 O O . GLY A 1 305 ? 3.439 29.172 16.031 1 94.75 305 GLY A O 1
ATOM 2384 N N . MET A 1 306 ? 1.658 28.234 15.016 1 96.88 306 MET A N 1
ATOM 2385 C CA . MET A 1 306 ? 0.677 28.859 15.906 1 96.88 306 MET A CA 1
ATOM 2386 C C . MET A 1 306 ? 0.245 27.891 17 1 96.88 306 MET A C 1
ATOM 2388 O O . MET A 1 306 ? -0.883 27.391 16.984 1 96.88 306 MET A O 1
ATOM 2392 N N . ASN A 1 307 ? 1.197 27.641 17.969 1 96.44 307 ASN A N 1
ATOM 2393 C CA . ASN A 1 307 ? 0.958 26.719 19.062 1 96.44 307 ASN A CA 1
ATOM 2394 C C . ASN A 1 307 ? 0.667 25.312 18.547 1 96.44 307 ASN A C 1
ATOM 2396 O O . ASN A 1 307 ? -0.294 24.672 18.984 1 96.44 307 ASN A O 1
ATOM 2400 N N . GLY A 1 308 ? 1.346 24.938 17.516 1 97.75 308 GLY A N 1
ATOM 2401 C CA . GLY A 1 308 ? 1.23 23.594 16.953 1 97.75 308 GLY A CA 1
ATOM 2402 C C . GLY A 1 308 ? 0.294 23.516 15.766 1 97.75 308 GLY A C 1
ATOM 2403 O O . GLY A 1 308 ? 0.201 22.469 15.109 1 97.75 308 GLY A O 1
ATOM 2404 N N . TYR A 1 309 ? -0.4 24.641 15.516 1 98.62 309 TYR A N 1
ATOM 2405 C CA . TYR A 1 309 ? -1.325 24.719 14.391 1 98.62 309 TYR A CA 1
ATOM 2406 C C . TYR A 1 309 ? -0.749 25.562 13.266 1 98.62 309 TYR A C 1
ATOM 2408 O O . TYR A 1 309 ? 0.233 26.281 13.461 1 98.62 309 TYR A O 1
ATOM 2416 N N . PHE A 1 310 ? -1.306 25.422 12.102 1 98.69 310 PHE A N 1
ATOM 2417 C CA . PHE A 1 310 ? -1.131 26.391 11.023 1 98.69 310 PHE A CA 1
ATOM 2418 C C . PHE A 1 310 ? -2.416 26.531 10.219 1 98.69 310 PHE A C 1
ATOM 2420 O O . PHE A 1 310 ? -3.326 25.719 10.328 1 98.69 310 PHE A O 1
ATOM 2427 N N . LEU A 1 311 ? -2.502 27.625 9.586 1 98.94 311 LEU A N 1
ATOM 2428 C CA . LEU A 1 311 ? -3.598 27.891 8.664 1 98.94 311 LEU A CA 1
ATOM 2429 C C . LEU A 1 311 ? -3.117 27.828 7.219 1 98.94 311 LEU A C 1
ATOM 2431 O O . LEU A 1 311 ? -2.01 28.266 6.906 1 98.94 311 LEU A O 1
ATOM 2435 N N . ILE A 1 312 ? -3.93 27.266 6.418 1 98.94 312 ILE A N 1
ATOM 2436 C CA . ILE A 1 312 ? -3.586 27.172 5 1 98.94 312 ILE A CA 1
ATOM 2437 C C . ILE A 1 312 ? -4.785 27.609 4.152 1 98.94 312 ILE A C 1
ATOM 2439 O O . ILE A 1 312 ? -5.934 27.344 4.516 1 98.94 312 ILE A O 1
ATOM 2443 N N . ALA A 1 313 ? -4.5 28.203 3.045 1 98.88 313 AL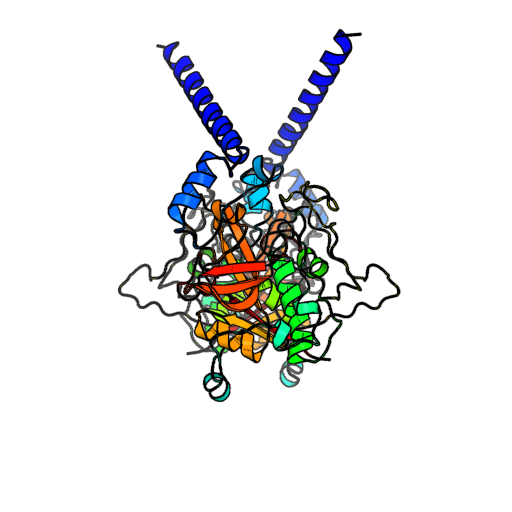A A N 1
ATOM 2444 C CA . ALA A 1 313 ? -5.547 28.766 2.197 1 98.88 313 ALA A CA 1
ATOM 2445 C C . ALA A 1 313 ? -6.578 27.719 1.818 1 98.88 313 ALA A C 1
ATOM 2447 O O . ALA A 1 313 ? -6.223 26.594 1.422 1 98.88 313 ALA A O 1
ATOM 2448 N N . ARG A 1 314 ? -7.816 28.094 1.917 1 98.81 314 ARG A N 1
ATOM 2449 C CA . ARG A 1 314 ? -8.945 27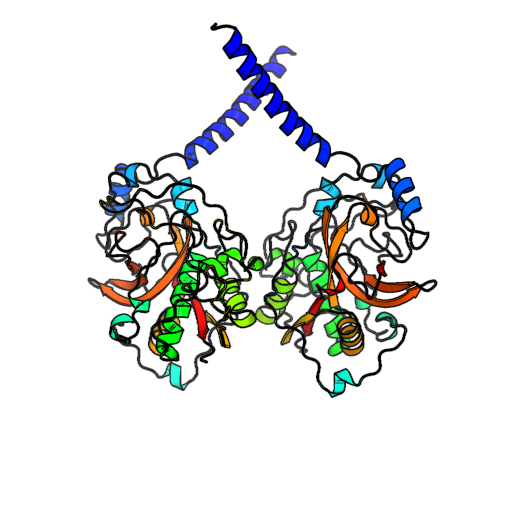.203 1.643 1 98.81 314 ARG A CA 1
ATOM 2450 C C . ARG A 1 314 ? -9.641 27.594 0.345 1 98.81 314 ARG A C 1
ATOM 2452 O O . ARG A 1 314 ? -9.789 28.781 0.043 1 98.81 314 ARG A O 1
ATOM 2459 N N . GLY A 1 315 ? -10.117 26.547 -0.382 1 98.31 315 GLY A N 1
ATOM 2460 C CA . GLY A 1 315 ? -10.969 26.766 -1.541 1 98.31 315 GLY A CA 1
ATOM 2461 C C . GLY A 1 315 ? -10.195 26.859 -2.842 1 98.31 315 GLY A C 1
ATOM 2462 O O . GLY A 1 315 ? -10.781 27 -3.914 1 98.31 315 GLY A O 1
ATOM 2463 N N . VAL A 1 316 ? -8.883 26.734 -2.764 1 98.31 316 VAL A N 1
ATOM 2464 C CA . VAL A 1 316 ? -8.078 26.875 -3.973 1 98.31 316 VAL A CA 1
ATOM 2465 C C . VAL A 1 316 ? -7.168 25.656 -4.141 1 98.31 316 VAL A C 1
ATOM 2467 O O . VAL A 1 316 ? -6.238 25.688 -4.949 1 98.31 316 VAL A O 1
ATOM 2470 N N . ASN A 1 317 ? -7.398 24.641 -3.314 1 98.56 317 ASN A N 1
ATOM 2471 C CA . ASN A 1 317 ? -6.582 23.422 -3.309 1 98.56 317 ASN A CA 1
ATOM 2472 C C . ASN A 1 317 ? -5.098 23.75 -3.164 1 98.56 317 ASN A C 1
ATOM 2474 O O . ASN A 1 317 ? -4.273 23.281 -3.957 1 98.56 317 ASN A O 1
ATOM 2478 N N . GLU A 1 318 ? -4.824 24.625 -2.182 1 98.75 318 GLU A N 1
ATOM 2479 C CA . GLU A 1 318 ? -3.455 25.062 -1.92 1 98.75 318 GLU A CA 1
ATOM 2480 C C . GLU A 1 318 ? -2.541 23.859 -1.665 1 98.75 318 GLU A C 1
ATOM 2482 O O . GLU A 1 318 ? -2.809 23.047 -0.777 1 98.75 318 GLU A O 1
ATOM 2487 N N . CYS A 1 319 ? -1.467 23.797 -2.455 1 98.56 319 CYS A N 1
ATOM 2488 C CA . CYS A 1 319 ? -0.458 22.734 -2.348 1 98.56 319 CYS A CA 1
ATOM 2489 C C . CYS A 1 319 ? -1.092 21.359 -2.457 1 98.56 319 CYS A C 1
ATOM 2491 O O . CYS A 1 319 ? -0.53 20.375 -1.979 1 98.56 319 CYS A O 1
ATOM 2493 N N . GLY A 1 320 ? -2.281 21.234 -2.936 1 98.12 320 GLY A N 1
ATOM 2494 C CA . GLY A 1 320 ? -2.945 19.969 -3.182 1 98.12 320 GLY A CA 1
ATOM 2495 C C . GLY A 1 320 ? -3.701 19.438 -1.976 1 98.12 320 GLY A C 1
ATOM 2496 O O . GLY A 1 320 ? -4.145 18.297 -1.965 1 98.12 320 GLY A O 1
ATOM 2497 N N . ILE A 1 321 ? -3.904 20.234 -1 1 98.62 321 ILE A N 1
ATOM 2498 C CA . ILE A 1 321 ? -4.41 19.75 0.281 1 98.62 321 ILE A CA 1
ATOM 2499 C C . ILE A 1 321 ? -5.859 19.297 0.125 1 98.62 321 ILE A C 1
ATOM 2501 O O . ILE A 1 321 ? -6.277 18.328 0.741 1 98.62 321 ILE A O 1
ATOM 2505 N N . GLU A 1 322 ? -6.656 19.922 -0.738 1 98.62 322 GLU A N 1
ATOM 2506 C CA . GLU A 1 322 ? -8.078 19.609 -0.861 1 98.62 322 GLU A CA 1
ATOM 2507 C C . GLU A 1 322 ? -8.312 18.422 -1.79 1 98.62 322 GLU A C 1
ATOM 2509 O O . GLU A 1 322 ? -9.453 18.031 -2.037 1 98.62 322 GLU A O 1
ATOM 2514 N N . SER A 1 323 ? -7.246 17.812 -2.256 1 97.38 323 SER A N 1
ATOM 2515 C CA . SER A 1 323 ? -7.332 16.625 -3.086 1 97.38 323 SER A CA 1
ATOM 2516 C C . SER A 1 323 ? -6.863 15.383 -2.326 1 97.38 323 SER A C 1
ATOM 2518 O O . SER A 1 323 ? -6.898 14.273 -2.857 1 97.38 323 SER A O 1
ATOM 2520 N N . ASN A 1 324 ? -6.438 15.633 -1.064 1 97.94 324 ASN A N 1
ATOM 2521 C CA . ASN A 1 324 ? -5.758 14.547 -0.364 1 97.94 324 ASN A CA 1
ATOM 2522 C C . ASN A 1 324 ? -6.301 14.367 1.051 1 97.94 324 ASN A C 1
ATOM 2524 O O . ASN A 1 324 ? -5.535 14.312 2.014 1 97.94 324 ASN A O 1
ATOM 2528 N N . GLY A 1 325 ? -7.633 14.211 1.11 1 98.56 325 GLY A N 1
ATOM 2529 C CA . GLY A 1 325 ? -8.266 13.844 2.369 1 98.56 325 GLY A CA 1
ATOM 2530 C C . GLY A 1 325 ? -8.516 12.352 2.502 1 98.56 325 GLY A C 1
ATOM 2531 O O . GLY A 1 325 ? -8.891 11.695 1.53 1 98.56 325 GLY A O 1
ATOM 2532 N N . VAL A 1 326 ? -8.219 11.812 3.67 1 98.62 326 VAL A N 1
ATOM 2533 C CA . VAL A 1 326 ? -8.516 10.414 3.959 1 98.62 326 VAL A CA 1
ATOM 2534 C C . VAL A 1 326 ? -9.07 10.281 5.375 1 98.62 326 VAL A C 1
ATOM 2536 O O . VAL A 1 326 ? -8.609 10.969 6.293 1 98.62 326 VAL A O 1
ATOM 2539 N N . ALA A 1 327 ? -10.07 9.438 5.504 1 98.69 327 ALA A N 1
ATOM 2540 C CA . ALA A 1 327 ? -10.75 9.281 6.793 1 98.69 327 ALA A CA 1
ATOM 2541 C C . ALA A 1 327 ? -11.43 7.918 6.891 1 98.69 327 ALA A C 1
ATOM 2543 O O . ALA A 1 327 ? -11.242 7.055 6.031 1 98.69 327 ALA A O 1
ATOM 2544 N N . GLY A 1 328 ? -12.062 7.723 7.992 1 98.12 328 GLY A N 1
ATOM 2545 C CA . GLY A 1 328 ? -12.836 6.527 8.281 1 98.12 328 GLY A CA 1
ATOM 2546 C C . GLY A 1 328 ? -13.656 6.641 9.547 1 98.12 328 GLY A C 1
ATOM 2547 O O . GLY A 1 328 ? -13.664 7.688 10.195 1 98.12 328 GLY A O 1
ATOM 2548 N N . THR A 1 329 ? -14.445 5.559 9.773 1 97.88 329 THR A N 1
ATOM 2549 C CA . THR A 1 329 ? -15.258 5.512 10.984 1 97.88 329 THR A CA 1
ATOM 2550 C C . THR A 1 329 ? -14.812 4.363 11.891 1 97.88 329 THR A C 1
ATOM 2552 O O . THR A 1 329 ? -14.5 3.273 11.406 1 97.88 329 THR A O 1
ATOM 2555 N N . PRO A 1 330 ? -14.742 4.695 13.18 1 97.75 330 PRO A N 1
ATOM 2556 C CA . PRO A 1 330 ? -14.305 3.65 14.109 1 97.75 330 PRO A CA 1
ATOM 2557 C C . PRO A 1 330 ? -15.383 2.596 14.359 1 97.75 330 PRO A C 1
ATOM 2559 O O . PRO A 1 330 ? -16.578 2.896 14.281 1 97.75 330 PRO A O 1
ATOM 2562 N N . ARG A 1 331 ? -14.898 1.377 14.523 1 95.5 331 ARG A N 1
ATOM 2563 C CA . ARG A 1 331 ? -15.766 0.359 15.102 1 95.5 331 ARG A CA 1
ATOM 2564 C C . ARG A 1 331 ? -15.875 0.524 16.609 1 95.5 331 ARG A C 1
ATOM 2566 O O . ARG A 1 331 ? -14.961 0.139 17.344 1 95.5 331 ARG A O 1
ATOM 2573 N N . ILE A 1 332 ? -17 1.054 17.078 1 90.62 332 ILE A N 1
ATOM 2574 C CA . ILE A 1 332 ? -17.156 1.378 18.5 1 90.62 332 ILE A CA 1
ATOM 2575 C C . ILE A 1 332 ? -17.453 0.105 19.281 1 90.62 332 ILE A C 1
ATOM 2577 O O . ILE A 1 332 ? -18.312 -0.689 18.891 1 90.62 332 ILE A O 1
ATOM 2581 N N . PRO A 1 333 ? -16.688 -0.138 20.281 1 73.81 333 PRO A N 1
ATOM 2582 C CA . PRO A 1 333 ? -16.922 -1.338 21.078 1 73.81 333 PRO A CA 1
ATOM 2583 C C . PRO A 1 333 ? -18.312 -1.366 21.703 1 73.81 333 PRO A C 1
ATOM 2585 O O . PRO A 1 333 ? -18.891 -0.312 21.969 1 73.81 333 PRO A O 1
ATOM 2588 N N . MET B 1 1 ? 56.062 7.438 17.641 1 27.03 1 MET B N 1
ATOM 2589 C CA . MET B 1 1 ? 54.688 7.105 17.906 1 27.03 1 MET B CA 1
ATOM 2590 C C . MET B 1 1 ? 53.781 7.516 16.75 1 27.03 1 MET B C 1
ATOM 2592 O O . MET B 1 1 ? 52.594 7.254 16.766 1 27.03 1 MET B O 1
ATOM 2596 N N . ARG B 1 2 ? 54.281 8.5 15.867 1 40.12 2 ARG B N 1
ATOM 2597 C CA . ARG B 1 2 ? 53.531 9.102 14.766 1 40.12 2 ARG B CA 1
ATOM 2598 C C . ARG B 1 2 ? 53.344 8.109 13.617 1 40.12 2 ARG B C 1
ATOM 2600 O O . ARG B 1 2 ? 52.406 8.227 12.836 1 40.12 2 ARG B O 1
ATOM 2607 N N . VAL B 1 3 ? 54.312 7.293 13.445 1 46.12 3 VAL B N 1
ATOM 2608 C CA . VAL B 1 3 ? 54.344 6.434 12.273 1 46.12 3 VAL B CA 1
ATOM 2609 C C . VAL B 1 3 ? 53.312 5.324 12.398 1 46.12 3 VAL B C 1
ATOM 2611 O O . VAL B 1 3 ? 52.844 4.793 11.391 1 46.12 3 VAL B O 1
ATOM 2614 N N . TYR B 1 4 ? 53.031 5 13.695 1 41.69 4 TYR B N 1
ATOM 2615 C CA . TYR B 1 4 ? 52.156 3.846 13.828 1 41.69 4 TYR B CA 1
ATOM 2616 C C . TYR B 1 4 ? 50.719 4.234 13.547 1 41.69 4 TYR B C 1
ATOM 2618 O O . TYR B 1 4 ? 49.875 3.369 13.297 1 41.69 4 TYR B O 1
ATOM 2626 N N . PHE B 1 5 ? 50.375 5.582 13.703 1 44.62 5 PHE B N 1
ATOM 2627 C CA . PHE B 1 5 ? 48.969 5.926 13.523 1 44.62 5 PHE B CA 1
ATOM 2628 C C . PHE B 1 5 ? 48.594 5.957 12.039 1 44.62 5 PHE B C 1
ATOM 2630 O O . PHE B 1 5 ? 47.469 5.648 11.672 1 44.62 5 PHE B O 1
ATOM 2637 N N . SER B 1 6 ? 49.688 6.18 11.148 1 49 6 SER B N 1
ATOM 2638 C CA . SER B 1 6 ? 49.344 6.254 9.734 1 49 6 SER B CA 1
ATOM 2639 C C . SER B 1 6 ? 49.062 4.867 9.156 1 49 6 SER B C 1
ATOM 2641 O O . SER B 1 6 ? 48.312 4.727 8.203 1 49 6 SER B O 1
ATOM 2643 N N . LEU B 1 7 ? 49.656 3.822 9.789 1 49.25 7 LEU B N 1
ATOM 2644 C CA . LEU B 1 7 ? 49.469 2.486 9.234 1 49.25 7 LEU B CA 1
ATOM 2645 C C . LEU B 1 7 ? 48.094 1.932 9.609 1 49.25 7 LEU B C 1
ATOM 2647 O O . LEU B 1 7 ? 47.531 1.14 8.859 1 49.25 7 LEU B O 1
ATOM 2651 N N . SER B 1 8 ? 47.562 2.461 10.758 1 48.69 8 SER B N 1
ATOM 2652 C CA . SER B 1 8 ? 46.281 1.913 11.172 1 48.69 8 SER B CA 1
ATOM 2653 C C . SER B 1 8 ? 45.125 2.5 10.352 1 48.69 8 SER B C 1
ATOM 2655 O O . SER B 1 8 ? 44.125 1.823 10.094 1 48.69 8 SER B O 1
ATOM 2657 N N . ILE B 1 9 ? 45.344 3.725 9.891 1 50.09 9 ILE B N 1
ATOM 2658 C CA . ILE B 1 9 ? 44.281 4.281 9.062 1 50.09 9 ILE B CA 1
ATOM 2659 C C . ILE B 1 9 ? 44.312 3.646 7.672 1 50.09 9 ILE B C 1
ATOM 2661 O O . ILE B 1 9 ? 43.281 3.346 7.09 1 50.09 9 ILE B O 1
ATOM 2665 N N . ALA B 1 10 ? 45.562 3.393 7.176 1 50.31 10 ALA B N 1
ATOM 2666 C CA . ALA B 1 10 ? 45.688 2.764 5.863 1 50.31 10 ALA B CA 1
ATOM 2667 C C . ALA B 1 10 ? 45.125 1.34 5.883 1 50.31 10 ALA B C 1
ATOM 2669 O O . ALA B 1 10 ? 44.469 0.908 4.938 1 50.31 10 ALA B O 1
ATOM 2670 N N . LEU B 1 11 ? 45.281 0.716 6.961 1 49.19 11 LEU B N 1
ATOM 2671 C CA . LEU B 1 11 ? 44.75 -0.641 7.086 1 49.19 11 LEU B CA 1
ATOM 2672 C C . LEU B 1 11 ? 43.25 -0.63 7.219 1 49.19 11 LEU B C 1
ATOM 2674 O O . LEU B 1 11 ? 42.562 -1.475 6.637 1 49.19 11 LEU B O 1
ATOM 2678 N N . PHE B 1 12 ? 42.719 0.387 7.895 1 50.91 12 PHE B N 1
ATOM 2679 C CA . PHE B 1 12 ? 41.25 0.453 8.023 1 50.91 12 PHE B CA 1
ATOM 2680 C C . PHE B 1 12 ? 40.625 0.846 6.699 1 50.91 12 PHE B C 1
ATOM 2682 O O . PHE B 1 12 ? 39.562 0.315 6.332 1 50.91 12 PHE B O 1
ATOM 2689 N N . LEU B 1 13 ? 41.281 1.709 5.996 1 52.91 13 LEU B N 1
ATOM 2690 C CA . LEU B 1 13 ? 40.75 2.055 4.68 1 52.91 13 LEU B CA 1
ATOM 2691 C C . LEU B 1 13 ? 40.875 0.88 3.715 1 52.91 13 LEU B C 1
ATOM 2693 O O . LEU B 1 13 ? 40 0.656 2.879 1 52.91 13 LEU B O 1
ATOM 2697 N N . PHE B 1 14 ? 41.844 0.121 3.92 1 52.09 14 PHE B N 1
ATOM 2698 C CA . PHE B 1 14 ? 42 -1.056 3.072 1 52.09 14 PHE B CA 1
ATOM 2699 C C . PHE B 1 14 ? 40.969 -2.117 3.428 1 52.09 14 PHE B C 1
ATOM 2701 O O . PHE B 1 14 ? 40.438 -2.795 2.545 1 52.09 14 PHE B O 1
ATOM 2708 N N . LEU B 1 15 ? 40.531 -2.139 4.695 1 52.09 15 LEU B N 1
ATOM 2709 C CA . LEU B 1 15 ? 39.531 -3.125 5.078 1 52.09 15 LEU B CA 1
ATOM 2710 C C . LEU B 1 15 ? 38.156 -2.688 4.633 1 52.09 15 LEU B C 1
ATOM 2712 O O . LEU B 1 15 ? 37.344 -3.516 4.207 1 52.09 15 LEU B O 1
ATOM 2716 N N . LEU B 1 16 ? 37.875 -1.405 4.711 1 52.03 16 LEU B N 1
ATOM 2717 C CA . LEU B 1 16 ? 36.594 -0.944 4.215 1 52.03 16 LEU B CA 1
ATOM 2718 C C . LEU B 1 16 ? 36.5 -1.081 2.699 1 52.03 16 LEU B C 1
ATOM 2720 O O . LEU B 1 16 ? 35.469 -1.432 2.158 1 52.03 16 LEU B O 1
ATOM 2724 N N . TYR B 1 17 ? 37.531 -0.864 2.039 1 45.5 17 TYR B N 1
ATOM 2725 C CA . TYR B 1 17 ? 37.562 -1.081 0.597 1 45.5 17 TYR B CA 1
ATOM 2726 C C . TYR B 1 17 ? 37.438 -2.562 0.266 1 45.5 17 TYR B C 1
ATOM 2728 O O . TYR B 1 17 ? 36.781 -2.934 -0.713 1 45.5 17 TYR B O 1
ATOM 2736 N N . ALA B 1 18 ? 37.938 -3.459 1.07 1 48.22 18 ALA B N 1
ATOM 2737 C CA . ALA B 1 18 ? 37.906 -4.891 0.784 1 48.22 18 ALA B CA 1
ATOM 2738 C C . ALA B 1 18 ? 36.5 -5.457 0.991 1 48.22 18 ALA B C 1
ATOM 2740 O O . ALA B 1 18 ? 36.062 -6.309 0.223 1 48.22 18 ALA B O 1
ATOM 2741 N N . THR B 1 19 ? 35.781 -4.969 2.014 1 47.84 19 THR B N 1
ATOM 2742 C CA . THR B 1 19 ? 34.438 -5.465 2.248 1 47.84 19 THR B CA 1
ATOM 2743 C C . THR B 1 19 ? 33.469 -4.934 1.187 1 47.84 19 THR B C 1
ATOM 2745 O O . THR B 1 19 ? 32.594 -5.652 0.739 1 47.84 19 THR B O 1
ATOM 2748 N N . ALA B 1 20 ? 33.625 -3.746 0.841 1 46.06 20 ALA B N 1
ATOM 2749 C CA . ALA B 1 20 ? 32.812 -3.23 -0.256 1 46.06 20 ALA B CA 1
ATOM 2750 C C . ALA B 1 20 ? 33.188 -3.922 -1.57 1 46.06 20 ALA B C 1
ATOM 2752 O O . ALA B 1 20 ? 32.281 -4.266 -2.354 1 46.06 20 ALA B O 1
ATOM 2753 N N . VAL B 1 21 ? 34.406 -4.125 -1.859 1 46.72 21 VAL B N 1
ATOM 2754 C CA . VAL B 1 21 ? 34.844 -4.859 -3.045 1 46.72 21 VAL B CA 1
ATOM 2755 C C . VAL B 1 21 ? 34.375 -6.312 -2.947 1 46.72 21 VAL B C 1
ATOM 2757 O O . VAL B 1 21 ? 33.938 -6.902 -3.941 1 46.72 21 VAL B O 1
ATOM 2760 N N . HIS B 1 22 ? 34.406 -6.84 -1.784 1 47.44 22 HIS B N 1
ATOM 2761 C CA . HIS B 1 22 ? 33.938 -8.211 -1.616 1 47.44 22 HIS B CA 1
ATOM 2762 C C . HIS B 1 22 ? 32.406 -8.297 -1.732 1 47.44 22 HIS B C 1
ATOM 2764 O O . HIS B 1 22 ? 31.875 -9.273 -2.279 1 47.44 22 HIS B O 1
ATOM 2770 N N . ALA B 1 23 ? 31.703 -7.328 -1.158 1 47.56 23 ALA B N 1
ATOM 2771 C CA . ALA B 1 23 ? 30.25 -7.344 -1.309 1 47.56 23 ALA B CA 1
ATOM 2772 C C . ALA B 1 23 ? 29.844 -7.18 -2.771 1 47.56 23 ALA B C 1
ATOM 2774 O O . ALA B 1 23 ? 28.922 -7.836 -3.246 1 47.56 23 ALA B O 1
ATOM 2775 N N . LEU B 1 24 ? 30.484 -6.254 -3.578 1 52.94 24 LEU B N 1
ATOM 2776 C CA . LEU B 1 24 ? 30.25 -6.082 -5.008 1 52.94 24 LEU B CA 1
ATOM 2777 C C . LEU B 1 24 ? 30.516 -7.379 -5.762 1 52.94 24 LEU B C 1
ATOM 2779 O O . LEU B 1 24 ? 29.812 -7.691 -6.73 1 52.94 24 LEU B O 1
ATOM 2783 N N . HIS B 1 25 ? 31.312 -8.25 -5.262 1 57.22 25 HIS B N 1
ATOM 2784 C CA . HIS B 1 25 ? 31.734 -9.453 -5.977 1 57.22 25 HIS B CA 1
ATOM 2785 C C . HIS B 1 25 ? 30.75 -10.586 -5.781 1 57.22 25 HIS B C 1
ATOM 2787 O O . HIS B 1 25 ? 30.484 -11.352 -6.711 1 57.22 25 HIS B O 1
ATOM 2793 N N . VAL B 1 26 ? 30.031 -10.531 -4.676 1 65.94 26 VAL B N 1
ATOM 2794 C CA . VAL B 1 26 ? 29.172 -11.672 -4.363 1 65.94 26 VAL B CA 1
ATOM 2795 C C . VAL B 1 26 ? 27.891 -11.594 -5.188 1 65.94 26 VAL B C 1
ATOM 2797 O O . VAL B 1 26 ? 27.406 -12.609 -5.691 1 65.94 26 VAL B O 1
ATOM 2800 N N . ASP B 1 27 ? 27.453 -10.445 -5.562 1 75.56 27 ASP B N 1
ATOM 2801 C CA . ASP B 1 27 ? 26.188 -10.289 -6.293 1 75.56 27 ASP B CA 1
ATOM 2802 C C . ASP B 1 27 ? 26.391 -10.562 -7.781 1 75.56 27 ASP B C 1
ATOM 2804 O O . ASP B 1 27 ? 25.422 -10.82 -8.508 1 75.56 27 ASP B O 1
ATOM 2808 N N . ASP B 1 28 ? 27.625 -10.734 -8.211 1 81.81 28 ASP B N 1
ATOM 2809 C CA . ASP B 1 28 ? 27.875 -10.906 -9.633 1 81.81 28 ASP B CA 1
ATOM 2810 C C . ASP B 1 28 ? 28.438 -12.297 -9.93 1 81.81 28 ASP B C 1
ATOM 2812 O O . ASP B 1 28 ? 28.75 -12.617 -11.078 1 81.81 28 ASP B O 1
ATOM 2816 N N . ALA B 1 29 ? 28.422 -13.078 -8.906 1 85 29 ALA B N 1
ATOM 2817 C CA . ALA B 1 29 ? 28.875 -14.453 -9.125 1 85 29 ALA B CA 1
ATOM 2818 C C . ALA B 1 29 ? 27.734 -15.352 -9.57 1 85 29 ALA B C 1
ATOM 2820 O O . ALA B 1 29 ? 26.594 -15.172 -9.125 1 85 29 ALA B O 1
ATOM 2821 N N . PRO B 1 30 ? 28.125 -16.344 -10.5 1 90.69 30 PRO B N 1
ATOM 2822 C CA . PRO B 1 30 ? 27.078 -17.281 -10.914 1 90.69 30 PRO B CA 1
ATOM 2823 C C . PRO B 1 30 ? 26.516 -18.094 -9.742 1 90.69 30 PRO B C 1
ATOM 2825 O O . PRO B 1 30 ? 27.266 -18.531 -8.875 1 90.69 30 PRO B O 1
ATOM 2828 N N . ILE B 1 31 ? 25.203 -18.344 -9.789 1 91.69 31 ILE B N 1
ATOM 2829 C CA . ILE B 1 31 ? 24.594 -18.969 -8.625 1 91.69 31 ILE B CA 1
ATOM 2830 C C . ILE B 1 31 ? 24.266 -20.422 -8.93 1 91.69 31 ILE B C 1
ATOM 2832 O O . ILE B 1 31 ? 23.953 -21.203 -8.031 1 91.69 31 ILE B O 1
ATOM 2836 N N . LEU B 1 32 ? 24.391 -20.844 -10.172 1 93.75 32 LEU B N 1
ATOM 2837 C CA . LEU B 1 32 ? 24.062 -22.219 -10.547 1 93.75 32 LEU B CA 1
ATOM 2838 C C . LEU B 1 32 ? 25.297 -22.969 -11.023 1 93.75 32 LEU B C 1
ATOM 2840 O O . LEU B 1 32 ? 25.344 -23.453 -12.156 1 93.75 32 LEU B O 1
ATOM 2844 N N . THR B 1 33 ? 26.188 -23.078 -10.148 1 92.75 33 THR B N 1
ATOM 2845 C CA . THR B 1 33 ? 27.406 -23.797 -10.477 1 92.75 33 THR B CA 1
ATOM 2846 C C . THR B 1 33 ? 27.156 -25.297 -10.562 1 92.75 33 THR B C 1
ATOM 2848 O O . THR B 1 33 ? 26.141 -25.781 -10.047 1 92.75 33 THR B O 1
ATOM 2851 N N . ASP B 1 34 ? 28.109 -26.016 -11.242 1 93.81 34 ASP B N 1
ATOM 2852 C CA . ASP B 1 34 ? 28 -27.469 -11.32 1 93.81 34 ASP B CA 1
ATOM 2853 C C . ASP B 1 34 ? 27.938 -28.094 -9.93 1 93.81 34 ASP B C 1
ATOM 2855 O O . ASP B 1 34 ? 27.141 -29.016 -9.688 1 93.81 34 ASP B O 1
ATOM 2859 N N . GLU B 1 35 ? 28.781 -27.594 -9.117 1 94.44 35 GLU B N 1
ATOM 2860 C CA . GLU B 1 35 ? 28.828 -28.109 -7.75 1 94.44 35 GLU B CA 1
ATOM 2861 C C . GLU B 1 35 ? 27.484 -27.875 -7.043 1 94.44 35 GLU B C 1
ATOM 2863 O O . GLU B 1 35 ? 27.016 -28.75 -6.32 1 94.44 35 GLU B O 1
ATOM 2868 N N . PHE B 1 36 ? 26.922 -26.797 -7.223 1 95 36 PHE B N 1
ATOM 2869 C CA . PHE B 1 36 ? 25.656 -26.469 -6.598 1 95 36 PHE B CA 1
ATOM 2870 C C . PHE B 1 36 ? 24.547 -27.375 -7.105 1 95 36 PHE B C 1
ATOM 2872 O O . PHE B 1 36 ? 23.75 -27.891 -6.316 1 95 36 PHE B O 1
ATOM 2879 N N . LEU B 1 37 ? 24.5 -27.609 -8.359 1 95.94 37 LEU B N 1
ATOM 2880 C CA . LEU B 1 37 ? 23.469 -28.453 -8.953 1 95.94 37 LEU B CA 1
ATOM 2881 C C . LEU B 1 37 ? 23.578 -29.891 -8.453 1 95.94 37 LEU B C 1
ATOM 2883 O O . LEU B 1 37 ? 22.562 -30.516 -8.148 1 95.94 37 LEU B O 1
ATOM 2887 N N . GLU B 1 38 ? 24.781 -30.312 -8.438 1 96.25 38 GLU B N 1
ATOM 2888 C CA . GLU B 1 38 ? 25 -31.656 -7.914 1 96.25 38 GLU B CA 1
ATOM 2889 C C . GLU B 1 38 ? 24.547 -31.766 -6.465 1 96.25 38 GLU B C 1
ATOM 2891 O O . GLU B 1 38 ? 23.922 -32.75 -6.078 1 96.25 38 GLU B O 1
ATOM 2896 N N . HIS B 1 39 ? 24.875 -30.766 -5.77 1 97.19 39 HIS B N 1
ATOM 2897 C CA . HIS B 1 39 ? 24.484 -30.734 -4.367 1 97.19 39 HIS B CA 1
ATOM 2898 C C . HIS B 1 39 ? 22.969 -30.75 -4.223 1 97.19 39 HIS B C 1
ATOM 2900 O O . HIS B 1 39 ? 22.422 -31.531 -3.438 1 97.19 39 HIS B O 1
ATOM 2906 N N . VAL B 1 40 ? 22.25 -29.953 -4.941 1 97.38 40 VAL B N 1
ATOM 2907 C CA . VAL B 1 40 ? 20.797 -29.859 -4.91 1 97.38 40 VAL B CA 1
ATOM 2908 C C . VAL B 1 40 ? 20.172 -31.203 -5.281 1 97.38 40 VAL B C 1
ATOM 2910 O O . VAL B 1 40 ? 19.297 -31.703 -4.578 1 97.38 40 VAL B O 1
ATOM 2913 N N . ASN B 1 41 ? 20.656 -31.781 -6.328 1 97.5 41 ASN B N 1
ATOM 2914 C CA . ASN B 1 41 ? 20.094 -33.031 -6.805 1 97.5 41 ASN B CA 1
ATOM 2915 C C . ASN B 1 41 ? 20.375 -34.188 -5.828 1 97.5 41 ASN B C 1
ATOM 2917 O O . ASN B 1 41 ? 19.641 -35.188 -5.793 1 97.5 41 ASN B O 1
ATOM 2921 N N . SER B 1 42 ? 21.438 -34.062 -5.086 1 97.62 42 SER B N 1
ATOM 2922 C CA . SER B 1 42 ? 21.719 -35.062 -4.07 1 97.62 42 SER B CA 1
ATOM 2923 C C . SER B 1 42 ? 20.75 -34.938 -2.891 1 97.62 42 SER B C 1
ATOM 2925 O O . SER B 1 42 ? 20.531 -35.906 -2.166 1 97.62 42 SER B O 1
ATOM 2927 N N . LEU B 1 43 ? 20.141 -33.781 -2.732 1 97.69 43 LEU B N 1
ATOM 2928 C CA . LEU B 1 43 ? 19.344 -33.5 -1.547 1 97.69 43 LEU B CA 1
ATOM 2929 C C . LEU B 1 43 ? 17.859 -33.656 -1.841 1 97.69 43 LEU B C 1
ATOM 2931 O O . LEU B 1 43 ? 17.062 -33.906 -0.928 1 97.69 43 LEU B O 1
ATOM 2935 N N . ASN B 1 44 ? 17.375 -33.594 -3.047 1 95.44 44 ASN B N 1
ATOM 2936 C CA . ASN B 1 44 ? 15.953 -33.438 -3.328 1 95.44 44 ASN B CA 1
ATOM 2937 C C . ASN B 1 44 ? 15.273 -34.812 -3.5 1 95.44 44 ASN B C 1
ATOM 2939 O O . ASN B 1 44 ? 14.086 -34.875 -3.822 1 95.44 44 ASN B O 1
ATOM 2943 N N . GLY B 1 45 ? 16.031 -35.938 -3.314 1 93.75 45 GLY B N 1
ATOM 2944 C CA . GLY B 1 45 ? 15.477 -37.281 -3.268 1 93.75 45 GLY B CA 1
ATOM 2945 C C . GLY B 1 45 ? 14.836 -37.719 -4.574 1 93.75 45 GLY B C 1
ATOM 2946 O O . GLY B 1 45 ? 13.922 -38.531 -4.578 1 93.75 45 GLY B O 1
ATOM 2947 N N . GLY B 1 46 ? 15.141 -37 -5.598 1 93.94 46 GLY B N 1
ATOM 2948 C CA . GLY B 1 46 ? 14.602 -37.375 -6.895 1 93.94 46 GLY B CA 1
ATOM 2949 C C . GLY B 1 46 ? 13.203 -36.844 -7.129 1 93.94 46 GLY B C 1
ATOM 2950 O O . GLY B 1 46 ? 12.555 -37.188 -8.117 1 93.94 46 GLY B O 1
ATOM 2951 N N . LYS B 1 47 ? 12.664 -36.031 -6.277 1 95.75 47 LYS B N 1
ATOM 2952 C CA . LYS B 1 47 ? 11.305 -35.5 -6.375 1 95.75 47 LYS B CA 1
ATOM 2953 C C . LYS B 1 47 ? 11.203 -34.438 -7.473 1 95.75 47 LYS B C 1
ATOM 2955 O O . LYS B 1 47 ? 10.117 -34.188 -7.992 1 95.75 47 LYS B O 1
ATOM 2960 N N . TRP B 1 48 ? 12.312 -33.812 -7.68 1 97.31 48 TRP B N 1
ATOM 2961 C CA . TRP B 1 48 ? 12.422 -32.875 -8.781 1 97.31 48 TRP B CA 1
ATOM 2962 C C . TRP B 1 48 ? 13.859 -32.812 -9.297 1 97.31 48 TRP B C 1
ATOM 2964 O O . TRP B 1 48 ? 14.75 -33.469 -8.766 1 97.31 48 TRP B O 1
ATOM 2974 N N . THR B 1 49 ? 14.047 -32.125 -10.461 1 96.38 49 THR B N 1
ATOM 2975 C CA . THR B 1 49 ? 15.352 -32.125 -11.109 1 96.38 49 THR B CA 1
ATOM 2976 C C . THR B 1 49 ? 15.852 -30.688 -11.266 1 96.38 49 THR B C 1
ATOM 2978 O O . THR B 1 49 ? 15.109 -29.812 -11.727 1 96.38 49 THR B O 1
ATOM 2981 N N . ALA B 1 50 ? 17.047 -30.516 -10.734 1 95.44 50 ALA B N 1
ATOM 2982 C CA . ALA B 1 50 ? 17.75 -29.25 -10.961 1 95.44 50 ALA B CA 1
ATOM 2983 C C . ALA B 1 50 ? 18.672 -29.359 -12.172 1 95.44 50 ALA B C 1
ATOM 2985 O O . ALA B 1 50 ? 19.469 -30.312 -12.273 1 95.44 50 ALA B O 1
ATOM 2986 N N . GLY B 1 51 ? 18.516 -28.422 -13.023 1 92.69 51 GLY B N 1
ATOM 2987 C CA . GLY B 1 51 ? 19.359 -28.344 -14.203 1 92.69 51 GLY B CA 1
ATOM 2988 C C . GLY B 1 51 ? 19.609 -26.938 -14.688 1 92.69 51 GLY B C 1
ATOM 2989 O O . GLY B 1 51 ? 19.125 -25.969 -14.078 1 92.69 51 GLY B O 1
ATOM 2990 N N . ARG B 1 52 ? 20.531 -26.828 -15.695 1 84.06 52 ARG B N 1
ATOM 2991 C CA . ARG B 1 52 ? 20.781 -25.531 -16.297 1 84.06 52 ARG B CA 1
ATOM 2992 C C . ARG B 1 52 ? 21.078 -25.672 -17.781 1 84.06 52 ARG B C 1
ATOM 2994 O O . ARG B 1 52 ? 21.375 -26.766 -18.266 1 84.06 52 ARG B O 1
ATOM 3001 N N . THR B 1 53 ? 20.844 -24.594 -18.359 1 83.38 53 THR B N 1
ATOM 3002 C CA . THR B 1 53 ? 21.281 -24.469 -19.75 1 83.38 53 THR B CA 1
ATOM 3003 C C . THR B 1 53 ? 22.578 -23.672 -19.844 1 83.38 53 THR B C 1
ATOM 3005 O O . THR B 1 53 ? 23.141 -23.266 -18.828 1 83.38 53 THR B O 1
ATOM 3008 N N . SER B 1 54 ? 23.125 -23.562 -21.047 1 80.19 54 SER B N 1
ATOM 3009 C CA . SER B 1 54 ? 24.312 -22.75 -21.234 1 80.19 54 SER B CA 1
ATOM 3010 C C . SER B 1 54 ? 24.062 -21.297 -20.859 1 80.19 54 SER B C 1
ATOM 3012 O O . SER B 1 54 ? 24.984 -20.594 -20.406 1 80.19 54 SER B O 1
ATOM 3014 N N . ARG B 1 55 ? 22.828 -20.953 -20.922 1 76.12 55 ARG B N 1
ATOM 3015 C CA . ARG B 1 55 ? 22.469 -19.562 -20.625 1 76.12 55 ARG B CA 1
ATOM 3016 C C . ARG B 1 55 ? 22.312 -19.359 -19.125 1 76.12 55 ARG B C 1
ATOM 3018 O O . ARG B 1 55 ? 22.531 -18.25 -18.625 1 76.12 55 ARG B O 1
ATOM 3025 N N . THR B 1 56 ? 22 -20.375 -18.453 1 79.69 56 THR B N 1
ATOM 3026 C CA . THR B 1 56 ? 21.766 -20.234 -17.016 1 79.69 56 THR B CA 1
ATOM 3027 C C . THR B 1 56 ? 23.078 -20.438 -16.25 1 79.69 56 THR B C 1
ATOM 3029 O O . THR B 1 56 ? 23.141 -20.141 -15.047 1 79.69 56 THR B O 1
ATOM 3032 N N . LYS B 1 57 ? 24.047 -20.812 -17 1 82.12 57 LYS B N 1
ATOM 3033 C CA . LYS B 1 57 ? 25.328 -21.062 -16.344 1 82.12 57 LYS B CA 1
ATOM 3034 C C . LYS B 1 57 ? 25.891 -19.781 -15.734 1 82.12 57 LYS B C 1
ATOM 3036 O O . LYS B 1 57 ? 26.609 -19.828 -14.742 1 82.12 57 LYS B O 1
ATOM 3041 N N . HIS B 1 58 ? 25.484 -18.688 -16.266 1 83.56 58 HIS B N 1
ATOM 3042 C CA . HIS B 1 58 ? 26.062 -17.422 -15.82 1 83.56 58 HIS B CA 1
ATOM 3043 C C . HIS B 1 58 ? 25.047 -16.594 -15.062 1 83.56 58 HIS B C 1
ATOM 3045 O O . HIS B 1 58 ? 25.281 -15.406 -14.805 1 83.56 58 HIS B O 1
ATOM 3051 N N . LEU B 1 59 ? 24.016 -17.219 -14.727 1 89.06 59 LEU B N 1
ATOM 3052 C CA . LEU B 1 59 ? 22.984 -16.469 -14.008 1 89.06 59 LEU B CA 1
ATOM 3053 C C . LEU B 1 59 ? 23.516 -15.961 -12.672 1 89.06 59 LEU B C 1
ATOM 3055 O O . LEU B 1 59 ? 24.047 -16.75 -11.875 1 89.06 59 LEU B O 1
ATOM 3059 N N . THR B 1 60 ? 23.438 -14.625 -12.469 1 90.69 60 THR B N 1
ATOM 3060 C CA . THR B 1 60 ? 23.906 -14.031 -11.227 1 90.69 60 THR B CA 1
ATOM 3061 C C . THR B 1 60 ? 22.734 -13.812 -10.258 1 90.69 60 THR B C 1
ATOM 3063 O O . THR B 1 60 ? 21.578 -13.867 -10.656 1 90.69 60 THR B O 1
ATOM 3066 N N . ARG B 1 61 ? 23.125 -13.57 -9.039 1 92.88 61 ARG B N 1
ATOM 3067 C CA . ARG B 1 61 ? 22.141 -13.266 -8.016 1 92.88 61 ARG B CA 1
ATOM 3068 C C . ARG B 1 61 ? 21.328 -12.031 -8.391 1 92.88 61 ARG B C 1
ATOM 3070 O O . ARG B 1 61 ? 20.094 -12.023 -8.242 1 92.88 61 ARG B O 1
ATOM 3077 N N . ARG B 1 62 ? 21.984 -11.039 -8.852 1 90.56 62 ARG B N 1
ATOM 3078 C CA . ARG B 1 62 ? 21.344 -9.781 -9.227 1 90.56 62 ARG B CA 1
ATOM 3079 C C . ARG B 1 62 ? 20.312 -10.008 -10.336 1 90.56 62 ARG B C 1
ATOM 3081 O O . ARG B 1 62 ? 19.188 -9.508 -10.258 1 90.56 62 ARG B O 1
ATOM 3088 N N . GLU B 1 63 ? 20.672 -10.758 -11.297 1 89.69 63 GLU B N 1
ATOM 3089 C CA . GLU B 1 63 ? 19.797 -11.023 -12.422 1 89.69 63 GLU B CA 1
ATOM 3090 C C . GLU B 1 63 ? 18.578 -11.836 -11.984 1 89.69 63 GLU B C 1
ATOM 3092 O O . GLU B 1 63 ? 17.453 -11.562 -12.406 1 89.69 63 GLU B O 1
ATOM 3097 N N . ALA B 1 64 ? 18.812 -12.789 -11.172 1 92.94 64 ALA B N 1
ATOM 3098 C CA . ALA B 1 64 ? 17.719 -13.625 -10.672 1 92.94 64 ALA B CA 1
ATOM 3099 C C . ALA B 1 64 ? 16.75 -12.805 -9.82 1 92.94 64 ALA B C 1
ATOM 3101 O O . ALA B 1 64 ? 15.531 -12.898 -10 1 92.94 64 ALA B O 1
ATOM 3102 N N . SER B 1 65 ? 17.297 -11.969 -8.977 1 94.19 65 SER B N 1
ATOM 3103 C CA . SER B 1 65 ? 16.484 -11.195 -8.039 1 94.19 65 SER B CA 1
ATOM 3104 C C . SER B 1 65 ? 15.633 -10.164 -8.766 1 94.19 65 SER B C 1
ATOM 3106 O O . SER B 1 65 ? 14.531 -9.836 -8.32 1 94.19 65 SER B O 1
ATOM 3108 N N . ARG B 1 66 ? 16.047 -9.703 -9.859 1 92.88 66 ARG B N 1
ATOM 3109 C CA . ARG B 1 66 ? 15.312 -8.719 -10.641 1 92.88 66 ARG B CA 1
ATOM 3110 C C . ARG B 1 66 ? 13.969 -9.273 -11.117 1 92.88 66 ARG B C 1
ATOM 3112 O O . ARG B 1 66 ? 13.008 -8.523 -11.273 1 92.88 66 ARG B O 1
ATOM 3119 N N . LEU B 1 67 ? 13.914 -10.539 -11.281 1 94.81 67 LEU B N 1
ATOM 3120 C CA . LEU B 1 67 ? 12.703 -11.188 -11.773 1 94.81 67 LEU B CA 1
ATOM 3121 C C . LEU B 1 67 ? 11.719 -11.438 -10.641 1 94.81 67 LEU B C 1
ATOM 3123 O O . LEU B 1 67 ? 10.562 -11.797 -10.883 1 94.81 67 LEU B O 1
ATOM 3127 N N . LEU B 1 68 ? 12.18 -11.273 -9.453 1 97.19 68 LEU B N 1
ATOM 3128 C CA . LEU B 1 68 ? 11.43 -11.633 -8.25 1 97.19 68 LEU B CA 1
ATOM 3129 C C . LEU B 1 68 ? 10.906 -10.391 -7.539 1 97.19 68 LEU B C 1
ATOM 3131 O O . LEU B 1 68 ? 11.305 -10.109 -6.406 1 97.19 68 LEU B O 1
ATOM 3135 N N . GLY B 1 69 ? 9.93 -9.758 -8.156 1 96.38 69 GLY B N 1
ATOM 3136 C CA . GLY B 1 69 ? 9.547 -8.406 -7.777 1 96.38 69 GLY B CA 1
ATOM 3137 C C . GLY B 1 69 ? 8.477 -8.375 -6.703 1 96.38 69 GLY B C 1
ATOM 3138 O O . GLY B 1 69 ? 8.039 -7.301 -6.281 1 96.38 69 GLY B O 1
ATOM 3139 N N . THR B 1 70 ? 8.102 -9.5 -6.148 1 97.56 70 THR B N 1
ATOM 3140 C CA . THR B 1 70 ? 6.98 -9.508 -5.215 1 97.56 70 THR B CA 1
ATOM 3141 C C . THR B 1 70 ? 7.453 -9.188 -3.799 1 97.56 70 THR B C 1
ATOM 3143 O O . THR B 1 70 ? 8.383 -9.812 -3.293 1 97.56 70 THR B O 1
ATOM 3146 N N . PHE B 1 71 ? 6.844 -8.219 -3.232 1 93.56 71 PHE B N 1
ATOM 3147 C CA . PHE B 1 71 ? 7.047 -7.949 -1.813 1 93.56 71 PHE B CA 1
ATOM 3148 C C . PHE B 1 71 ? 6.125 -8.805 -0.958 1 93.56 71 PHE B C 1
ATOM 3150 O O . PHE B 1 71 ? 4.906 -8.797 -1.147 1 93.56 71 PHE B O 1
ATOM 3157 N N . LEU B 1 72 ? 6.75 -9.57 -0.099 1 90.06 72 LEU B N 1
ATOM 3158 C CA . LEU B 1 72 ? 5.996 -10.406 0.828 1 90.06 72 LEU B CA 1
ATOM 3159 C C . LEU B 1 72 ? 5.859 -9.727 2.186 1 90.06 72 LEU B C 1
ATOM 3161 O O . LEU B 1 72 ? 6.855 -9.289 2.771 1 90.06 72 LEU B O 1
ATOM 3165 N N . GLY B 1 73 ? 4.652 -9.453 2.562 1 76.88 73 GLY B N 1
ATOM 3166 C CA . GLY B 1 73 ? 4.43 -8.797 3.84 1 76.88 73 GLY B CA 1
ATOM 3167 C C . GLY B 1 73 ? 3.982 -9.75 4.934 1 76.88 73 GLY B C 1
ATOM 3168 O O . GLY B 1 73 ? 3.549 -10.867 4.648 1 76.88 73 GLY B O 1
ATOM 3169 N N . ASN B 1 74 ? 4.125 -9.25 6.133 1 76.88 74 ASN B N 1
ATOM 3170 C CA . ASN B 1 74 ? 3.719 -10.047 7.285 1 76.88 74 ASN B CA 1
ATOM 3171 C C . ASN B 1 74 ? 2.262 -9.789 7.66 1 76.88 74 ASN B C 1
ATOM 3173 O O . ASN B 1 74 ? 1.655 -10.562 8.398 1 76.88 74 ASN B O 1
ATOM 3177 N N . THR B 1 75 ? 1.78 -8.68 7.148 1 77.25 75 THR B N 1
ATOM 3178 C CA . THR B 1 75 ? 0.4 -8.336 7.465 1 77.25 75 THR B CA 1
ATOM 3179 C C . THR B 1 75 ? -0.394 -8.055 6.191 1 77.25 75 THR B C 1
ATOM 3181 O O . THR B 1 75 ? 0.134 -7.484 5.234 1 77.25 75 THR B O 1
ATOM 3184 N N . SER B 1 76 ? -1.671 -8.477 6.281 1 82.75 76 SER B N 1
ATOM 3185 C CA . SER B 1 76 ? -2.539 -8.312 5.117 1 82.75 76 SER B CA 1
ATOM 3186 C C . SER B 1 76 ? -3.391 -7.055 5.242 1 82.75 76 SER B C 1
ATOM 3188 O O . SER B 1 76 ? -3.811 -6.688 6.34 1 82.75 76 SER B O 1
ATOM 3190 N N . ILE B 1 77 ? -3.631 -6.414 4.09 1 87 77 ILE B N 1
ATOM 3191 C CA . ILE B 1 77 ? -4.531 -5.266 4.074 1 87 77 ILE B CA 1
ATOM 3192 C C . ILE B 1 77 ? -5.895 -5.688 3.537 1 87 77 ILE B C 1
ATOM 3194 O O . ILE B 1 77 ? -6.75 -4.844 3.262 1 87 77 ILE B O 1
ATOM 3198 N N . LEU B 1 78 ? -6.055 -6.988 3.311 1 92.38 78 LEU B N 1
ATOM 3199 C CA . LEU B 1 78 ? -7.332 -7.543 2.873 1 92.38 78 LEU B CA 1
ATOM 3200 C C . LEU B 1 78 ? -7.879 -8.523 3.904 1 92.38 78 LEU B C 1
ATOM 3202 O O . LEU B 1 78 ? -7.113 -9.203 4.586 1 92.38 78 LEU B O 1
ATOM 3206 N N . ALA B 1 79 ? -9.203 -8.547 3.984 1 89.69 79 ALA B N 1
ATOM 3207 C CA . ALA B 1 79 ? -9.852 -9.523 4.855 1 89.69 79 ALA B CA 1
ATOM 3208 C C . ALA B 1 79 ? -9.703 -10.938 4.297 1 89.69 79 ALA B C 1
ATOM 3210 O O . ALA B 1 79 ? -9.625 -11.125 3.082 1 89.69 79 ALA B O 1
ATOM 3211 N N . PRO B 1 80 ? -9.664 -11.938 5.18 1 94.44 80 PRO B N 1
ATOM 3212 C CA . PRO B 1 80 ? -9.633 -13.32 4.699 1 94.44 80 PRO B CA 1
ATOM 3213 C C . PRO B 1 80 ? -10.922 -13.727 3.986 1 94.44 80 PRO B C 1
ATOM 3215 O O . PRO B 1 80 ? -12.008 -13.266 4.355 1 94.44 80 PRO B O 1
ATOM 3218 N N . ARG B 1 81 ? -10.766 -14.547 3.045 1 96.88 81 ARG B N 1
ATOM 3219 C CA . ARG B 1 81 ? -11.898 -15.148 2.346 1 96.88 81 ARG B CA 1
ATOM 3220 C C . ARG B 1 81 ? -12.828 -15.867 3.32 1 96.88 81 ARG B C 1
ATOM 3222 O O . ARG B 1 81 ? -12.367 -16.641 4.16 1 96.88 81 ARG B O 1
ATOM 3229 N N . GLN B 1 82 ? -14.125 -15.562 3.219 1 95.31 82 GLN B N 1
ATOM 3230 C CA . GLN B 1 82 ? -15.141 -16.266 4 1 95.31 82 GLN B CA 1
ATOM 3231 C C . GLN B 1 82 ? -15.945 -17.219 3.125 1 95.31 82 GLN B C 1
ATOM 3233 O O . GLN B 1 82 ? -16.656 -16.781 2.215 1 95.31 82 GLN B O 1
ATOM 3238 N N . PHE B 1 83 ? -15.867 -18.453 3.502 1 97.25 83 PHE B N 1
ATOM 3239 C CA . PHE B 1 83 ? -16.641 -19.453 2.762 1 97.25 83 PHE B CA 1
ATOM 3240 C C . PHE B 1 83 ? -18 -19.656 3.398 1 97.25 83 PHE B C 1
ATOM 3242 O O . PHE B 1 83 ? -18.125 -19.75 4.625 1 97.25 83 PHE B O 1
ATOM 3249 N N . SER B 1 84 ? -19.031 -19.719 2.594 1 96.94 84 SER B N 1
ATOM 3250 C CA . SER B 1 84 ? -20.359 -20.062 3.08 1 96.94 84 SER B CA 1
ATOM 3251 C C . SER B 1 84 ? -20.453 -21.547 3.436 1 96.94 84 SER B C 1
ATOM 3253 O O . SER B 1 84 ? -19.578 -22.328 3.062 1 96.94 84 SER B O 1
ATOM 3255 N N . GLU B 1 85 ? -21.547 -21.875 4.113 1 96.62 85 GLU B N 1
ATOM 3256 C CA . GLU B 1 85 ? -21.766 -23.281 4.453 1 96.62 85 GLU B CA 1
ATOM 3257 C C . GLU B 1 85 ? -21.891 -24.141 3.197 1 96.62 85 GLU B C 1
ATOM 3259 O O . GLU B 1 85 ? -21.391 -25.266 3.158 1 96.62 85 GLU B O 1
ATOM 3264 N N . ALA B 1 86 ? -22.578 -23.609 2.287 1 97.12 86 ALA B N 1
ATOM 3265 C CA . ALA B 1 86 ? -22.75 -24.328 1.028 1 97.12 86 ALA B CA 1
ATOM 3266 C C . ALA B 1 86 ? -21.422 -24.578 0.346 1 97.12 86 ALA B C 1
ATOM 3268 O O . ALA B 1 86 ? -21.172 -25.656 -0.203 1 97.12 86 ALA B O 1
ATOM 3269 N N . GLU B 1 87 ? -20.516 -23.625 0.33 1 97.38 87 GLU B N 1
ATOM 3270 C CA . GLU B 1 87 ? -19.203 -23.75 -0.271 1 97.38 87 GLU B CA 1
ATOM 3271 C C . GLU B 1 87 ? -18.344 -24.781 0.478 1 97.38 87 GLU B C 1
ATOM 3273 O O . GLU B 1 87 ? -17.562 -25.5 -0.132 1 97.38 87 GLU B O 1
ATOM 3278 N N . LEU B 1 88 ? -18.516 -24.797 1.777 1 96.69 88 LEU B N 1
ATOM 3279 C CA . LEU B 1 88 ? -17.719 -25.688 2.617 1 96.69 88 LEU B CA 1
ATOM 3280 C C . LEU B 1 88 ? -18.141 -27.141 2.406 1 96.69 88 LEU B C 1
ATOM 3282 O O . LEU B 1 88 ? -17.359 -28.062 2.689 1 96.69 88 LEU B O 1
ATOM 3286 N N . ARG B 1 89 ? -19.297 -27.344 1.89 1 95.81 89 ARG B N 1
ATOM 3287 C CA . ARG B 1 89 ? -19.828 -28.688 1.712 1 95.81 89 ARG B CA 1
ATOM 3288 C C . ARG B 1 89 ? -19.391 -29.281 0.374 1 95.81 89 ARG B C 1
ATOM 3290 O O . ARG B 1 89 ? -19.5 -30.484 0.153 1 95.81 89 ARG B O 1
ATOM 3297 N N . VAL B 1 90 ? -18.891 -28.438 -0.413 1 96.12 90 VAL B N 1
ATOM 3298 C CA . VAL B 1 90 ? -18.453 -28.922 -1.718 1 96.12 90 VAL B CA 1
ATOM 3299 C C . VAL B 1 90 ? -17.312 -29.922 -1.541 1 96.12 90 VAL B C 1
ATOM 3301 O O . VAL B 1 90 ? -16.359 -29.656 -0.821 1 96.12 90 VAL B O 1
ATOM 3304 N N . ARG B 1 91 ? -17.422 -31.016 -2.143 1 96.12 91 ARG B N 1
ATOM 3305 C CA . ARG B 1 91 ? -16.406 -32.062 -2.045 1 96.12 91 ARG B CA 1
ATOM 3306 C C . ARG B 1 91 ? -15.172 -31.703 -2.863 1 96.12 91 ARG B C 1
ATOM 3308 O O . ARG B 1 91 ? -15.281 -31.266 -4.008 1 96.12 91 ARG B O 1
ATOM 3315 N N . LEU B 1 92 ? -14.031 -31.891 -2.279 1 97.38 92 LEU B N 1
ATOM 3316 C CA . LEU B 1 92 ? -12.758 -31.625 -2.943 1 97.38 92 LEU B CA 1
ATOM 3317 C C . LEU B 1 92 ? -12.18 -32.906 -3.521 1 97.38 92 LEU B C 1
ATOM 3319 O O . LEU B 1 92 ? -11.953 -33.875 -2.793 1 97.38 92 LEU B O 1
ATOM 3323 N N . GLU B 1 93 ? -11.93 -32.969 -4.832 1 95.5 93 GLU B N 1
ATOM 3324 C CA . GLU B 1 93 ? -11.375 -34.125 -5.516 1 95.5 93 GLU B CA 1
ATOM 3325 C C . GLU B 1 93 ? -9.875 -34.25 -5.254 1 95.5 93 GLU B C 1
ATOM 3327 O O . GLU B 1 93 ? -9.25 -33.344 -4.711 1 95.5 93 GLU B O 1
ATOM 3332 N N . ASP B 1 94 ? -9.344 -35.375 -5.641 1 96.19 94 ASP B N 1
ATOM 3333 C CA . ASP B 1 94 ? -7.926 -35.656 -5.426 1 96.19 94 ASP B CA 1
ATOM 3334 C C . ASP B 1 94 ? -7.059 -34.844 -6.383 1 96.19 94 ASP B C 1
ATOM 3336 O O . ASP B 1 94 ? -5.902 -34.531 -6.078 1 96.19 94 ASP B O 1
ATOM 3340 N N . LYS B 1 95 ? -7.656 -34.625 -7.496 1 98.25 95 LYS B N 1
ATOM 3341 C CA . LYS B 1 95 ? -6.945 -33.844 -8.508 1 98.25 95 LYS B CA 1
ATOM 3342 C C . LYS B 1 95 ? -7.871 -32.844 -9.156 1 98.25 95 LYS B C 1
ATOM 3344 O O . LYS B 1 95 ? -9.086 -33.031 -9.219 1 98.25 95 LYS B O 1
ATOM 3349 N N . PHE B 1 96 ? -7.266 -31.734 -9.57 1 98.81 96 PHE B N 1
ATOM 3350 C CA . PHE B 1 96 ? -8.008 -30.672 -10.234 1 98.81 96 PHE B CA 1
ATOM 3351 C C . PHE B 1 96 ? -7.098 -29.891 -11.164 1 98.81 96 PHE B C 1
ATOM 3353 O O . PHE B 1 96 ? -5.945 -29.609 -10.828 1 98.81 96 PHE B O 1
ATOM 3360 N N . ASP B 1 97 ? -7.59 -29.609 -12.328 1 98.81 97 ASP B N 1
ATOM 3361 C CA . ASP B 1 97 ? -6.934 -28.766 -13.32 1 98.81 97 ASP B CA 1
ATOM 3362 C C . ASP B 1 97 ? -7.91 -27.75 -13.906 1 98.81 97 ASP B C 1
ATOM 3364 O O . ASP B 1 97 ? -8.898 -28.125 -14.539 1 98.81 97 ASP B O 1
ATOM 3368 N N . ALA B 1 98 ? -7.574 -26.5 -13.758 1 98.88 98 ALA B N 1
ATOM 3369 C CA . ALA B 1 98 ? -8.484 -25.438 -14.172 1 98.88 98 ALA B CA 1
ATOM 3370 C C . ALA B 1 98 ? -8.75 -25.484 -15.672 1 98.88 98 ALA B C 1
ATOM 3372 O O . ALA B 1 98 ? -9.852 -25.188 -16.125 1 98.88 98 ALA B O 1
ATOM 3373 N N . ALA B 1 99 ? -7.758 -25.859 -16.438 1 98.5 99 ALA B N 1
ATOM 3374 C CA . ALA B 1 99 ? -7.918 -25.938 -17.891 1 98.5 99 ALA B CA 1
ATOM 3375 C C . ALA B 1 99 ? -8.938 -27 -18.281 1 98.5 99 ALA B C 1
ATOM 3377 O O . ALA B 1 99 ? -9.656 -26.844 -19.266 1 98.5 99 ALA B O 1
ATOM 3378 N N . GLU B 1 100 ? -9 -28.047 -17.562 1 98.38 100 GLU B N 1
ATOM 3379 C CA . GLU B 1 100 ? -9.977 -29.109 -17.797 1 98.38 100 GLU B CA 1
ATOM 3380 C C . GLU B 1 100 ? -11.367 -28.688 -17.328 1 98.38 100 GLU B C 1
ATOM 3382 O O . GLU B 1 100 ? -12.367 -29.016 -17.969 1 98.38 100 GLU B O 1
ATOM 3387 N N . ALA B 1 101 ? -11.414 -28.016 -16.219 1 98.25 101 ALA B N 1
ATOM 3388 C CA . ALA B 1 101 ? -12.695 -27.609 -15.633 1 98.25 101 ALA B CA 1
ATOM 3389 C C . ALA B 1 101 ? -13.359 -26.516 -16.484 1 98.25 101 ALA B C 1
ATOM 3391 O O . ALA B 1 101 ? -14.586 -26.469 -16.562 1 98.25 101 ALA B O 1
ATOM 3392 N N . TRP B 1 102 ? -12.562 -25.656 -17.047 1 98.44 102 TRP B N 1
ATOM 3393 C CA . TRP B 1 102 ? -13.062 -24.562 -17.875 1 98.44 102 TRP B CA 1
ATOM 3394 C C . TRP B 1 102 ? -12.391 -24.547 -19.234 1 98.44 102 TRP B C 1
ATOM 3396 O O . TRP B 1 102 ? -11.688 -23.594 -19.578 1 98.44 102 TRP B O 1
ATOM 3406 N N . PRO B 1 103 ? -12.703 -25.469 -20.078 1 97.31 103 PRO B N 1
ATOM 3407 C CA . PRO B 1 103 ? -12.023 -25.578 -21.375 1 97.31 103 PRO B CA 1
ATOM 3408 C C . PRO B 1 103 ? -12.328 -24.406 -22.297 1 97.31 103 PRO B C 1
ATOM 3410 O O . PRO B 1 103 ? -11.594 -24.188 -23.266 1 97.31 103 PRO B O 1
ATOM 3413 N N . ASN B 1 104 ? -13.352 -23.656 -22.047 1 97.19 104 ASN B N 1
ATOM 3414 C CA . ASN B 1 104 ? -13.742 -22.547 -22.906 1 97.19 104 ASN B CA 1
ATOM 3415 C C . ASN B 1 104 ? -13.094 -21.234 -22.453 1 97.19 104 ASN B C 1
ATOM 3417 O O . ASN B 1 104 ? -13.414 -20.172 -22.984 1 97.19 104 ASN B O 1
ATOM 3421 N N . CYS B 1 105 ? -12.203 -21.281 -21.5 1 98.38 105 CYS B N 1
ATOM 3422 C CA . CYS B 1 105 ? -11.477 -20.109 -21.016 1 98.38 105 CYS B CA 1
ATOM 3423 C C . CYS B 1 105 ? -10.016 -20.156 -21.453 1 98.38 105 CYS B C 1
ATOM 3425 O O . CYS B 1 105 ? -9.156 -20.641 -20.734 1 98.38 105 CYS B O 1
ATOM 3427 N N . PRO B 1 106 ? -9.727 -19.578 -22.594 1 97.56 106 PRO B N 1
ATOM 3428 C CA . PRO B 1 106 ? -8.391 -19.734 -23.172 1 97.56 106 PRO B CA 1
ATOM 3429 C C . PRO B 1 106 ? -7.297 -19.078 -22.328 1 97.56 106 PRO B C 1
ATOM 3431 O O . PRO B 1 106 ? -6.137 -19.484 -22.391 1 97.56 106 PRO B O 1
ATOM 3434 N N . THR B 1 107 ? -7.68 -18.047 -21.562 1 98.25 107 THR B N 1
ATOM 3435 C CA . THR B 1 107 ? -6.691 -17.328 -20.766 1 98.25 107 THR B CA 1
ATOM 3436 C C . THR B 1 107 ? -6.047 -18.25 -19.734 1 98.25 107 THR B C 1
ATOM 3438 O O . THR B 1 107 ? -4.922 -18.016 -19.297 1 98.25 107 THR B O 1
ATOM 3441 N N . ILE B 1 108 ? -6.699 -19.312 -19.375 1 98.69 108 ILE B N 1
ATOM 3442 C CA . ILE B 1 108 ? -6.23 -20.188 -18.297 1 98.69 108 ILE B CA 1
ATOM 3443 C C . ILE B 1 108 ? -4.957 -20.906 -18.734 1 98.69 108 ILE B C 1
ATOM 3445 O O . ILE B 1 108 ? -4.051 -21.125 -17.938 1 98.69 108 ILE B O 1
ATOM 3449 N N . THR B 1 109 ? -4.832 -21.203 -20 1 98.06 109 THR B N 1
ATOM 3450 C CA . THR B 1 109 ? -3.688 -21.969 -20.469 1 98.06 109 THR B CA 1
ATOM 3451 C C . THR B 1 109 ? -2.607 -21.047 -21.016 1 98.06 109 THR B C 1
ATOM 3453 O O . THR B 1 109 ? -1.533 -21.5 -21.422 1 98.06 109 THR B O 1
ATOM 3456 N N . GLU B 1 110 ? -2.891 -19.828 -21.031 1 97.75 110 GLU B N 1
ATOM 3457 C CA . GLU B 1 110 ? -1.886 -18.875 -21.5 1 97.75 110 GLU B CA 1
ATOM 3458 C C . GLU B 1 110 ? -0.795 -18.656 -20.453 1 97.75 110 GLU B C 1
ATOM 3460 O O . GLU B 1 110 ? -1.088 -18.328 -19.312 1 97.75 110 GLU B O 1
ATOM 3465 N N . ILE B 1 111 ? 0.453 -18.906 -20.859 1 98.38 111 ILE B N 1
ATOM 3466 C CA . ILE B 1 111 ? 1.595 -18.578 -20.016 1 98.38 111 ILE B CA 1
ATOM 3467 C C . ILE B 1 111 ? 2.156 -17.203 -20.422 1 98.38 111 ILE B C 1
ATOM 3469 O O . ILE B 1 111 ? 2.633 -17.031 -21.547 1 98.38 111 ILE B O 1
ATOM 3473 N N . ARG B 1 112 ? 2.137 -16.266 -19.469 1 97.81 112 ARG B N 1
ATOM 3474 C CA . ARG B 1 112 ? 2.59 -14.906 -19.734 1 97.81 112 ARG B CA 1
ATOM 3475 C C . ARG B 1 112 ? 4.098 -14.781 -19.547 1 97.81 112 ARG B C 1
ATOM 3477 O O . ARG B 1 112 ? 4.738 -15.703 -19.031 1 97.81 112 ARG B O 1
ATOM 3484 N N . ASP B 1 113 ? 4.582 -13.68 -20.016 1 97.94 113 ASP B N 1
ATOM 3485 C CA . ASP B 1 113 ? 6.004 -13.383 -19.891 1 97.94 113 ASP B CA 1
ATOM 3486 C C . ASP B 1 113 ? 6.223 -11.977 -19.328 1 97.94 113 ASP B C 1
ATOM 3488 O O . ASP B 1 113 ? 5.91 -10.984 -19.984 1 97.94 113 ASP B O 1
ATOM 3492 N N . GLN B 1 114 ? 6.863 -11.953 -18.172 1 97.81 114 GLN B N 1
ATOM 3493 C CA . GLN B 1 114 ? 7.117 -10.664 -17.531 1 97.81 114 GLN B CA 1
ATOM 3494 C C . GLN B 1 114 ? 8.406 -10.031 -18.062 1 97.81 114 GLN B C 1
ATOM 3496 O O . GLN B 1 114 ? 8.773 -8.922 -17.656 1 97.81 114 GLN B O 1
ATOM 3501 N N . SER B 1 115 ? 9.039 -10.75 -18.922 1 96.75 115 SER B N 1
ATOM 3502 C CA . SER B 1 115 ? 10.328 -10.281 -19.438 1 96.75 115 SER B CA 1
ATOM 3503 C C . SER B 1 115 ? 11.336 -10.109 -18.312 1 96.75 115 SER B C 1
ATOM 3505 O O . SER B 1 115 ? 11.383 -10.914 -17.375 1 96.75 115 SER B O 1
ATOM 3507 N N . SER B 1 116 ? 12.312 -9.148 -18.469 1 94.94 116 SER B N 1
ATOM 3508 C CA . SER B 1 116 ? 13.312 -8.914 -17.422 1 94.94 116 SER B CA 1
ATOM 3509 C C . SER B 1 116 ? 12.844 -7.852 -16.438 1 94.94 116 SER B C 1
ATOM 3511 O O . SER B 1 116 ? 13.664 -7.098 -15.898 1 94.94 116 SER B O 1
ATOM 3513 N N . CYS B 1 117 ? 11.562 -7.746 -16.25 1 96.62 117 CYS B N 1
ATOM 3514 C CA . CYS B 1 117 ? 10.93 -6.793 -15.352 1 96.62 117 CYS B CA 1
ATOM 3515 C C . CYS B 1 117 ? 10.414 -7.492 -14.094 1 96.62 117 CYS B C 1
ATOM 3517 O O . CYS B 1 117 ? 9.812 -8.562 -14.18 1 96.62 117 CYS B O 1
ATOM 3519 N N . GLY B 1 118 ? 10.688 -6.844 -12.922 1 97.12 118 GLY B N 1
ATOM 3520 C CA . GLY B 1 118 ? 10.172 -7.375 -11.672 1 97.12 118 GLY B CA 1
ATOM 3521 C C . GLY B 1 118 ? 8.68 -7.148 -11.5 1 97.12 118 GLY B C 1
ATOM 3522 O O . GLY B 1 118 ? 8.234 -6.68 -10.445 1 97.12 118 GLY B O 1
ATOM 3523 N N . SER B 1 119 ? 7.898 -7.449 -12.547 1 98.06 119 SER B N 1
ATOM 3524 C CA . SER B 1 119 ? 6.473 -7.141 -12.555 1 98.06 119 SER B CA 1
ATOM 3525 C C . SER B 1 119 ? 5.633 -8.398 -12.352 1 98.06 119 SER B C 1
ATOM 3527 O O . SER B 1 119 ? 4.453 -8.422 -12.703 1 98.06 119 SER B O 1
ATOM 3529 N N . CYS B 1 120 ? 6.223 -9.391 -11.75 1 98.69 120 CYS B N 1
ATOM 3530 C CA . CYS B 1 120 ? 5.488 -10.633 -11.555 1 98.69 120 CYS B CA 1
ATOM 3531 C C . CYS B 1 120 ? 4.227 -10.406 -10.734 1 98.69 120 CYS B C 1
ATOM 3533 O O . CYS B 1 120 ? 3.207 -11.062 -10.961 1 98.69 120 CYS B O 1
ATOM 3535 N N . TRP B 1 121 ? 4.277 -9.5 -9.766 1 98.62 121 TRP B N 1
ATOM 3536 C CA . TRP B 1 121 ? 3.115 -9.18 -8.945 1 98.62 121 TRP B CA 1
ATOM 3537 C C . TRP B 1 121 ? 1.955 -8.688 -9.805 1 98.62 121 TRP B C 1
ATOM 3539 O O . TRP B 1 121 ? 0.803 -9.07 -9.578 1 98.62 121 TRP B O 1
ATOM 3549 N N . ALA B 1 122 ? 2.223 -7.98 -10.789 1 98.81 122 ALA B N 1
ATOM 3550 C CA . ALA B 1 122 ? 1.21 -7.402 -11.672 1 98.81 122 ALA B CA 1
ATOM 3551 C C . ALA B 1 122 ? 0.76 -8.406 -12.727 1 98.81 122 ALA B C 1
ATOM 3553 O O . ALA B 1 122 ? -0.433 -8.516 -13.016 1 98.81 122 ALA B O 1
ATOM 3554 N N . VAL B 1 123 ? 1.694 -9.141 -13.266 1 98.88 123 VAL B N 1
ATOM 3555 C CA . VAL B 1 123 ? 1.387 -10.102 -14.32 1 98.88 123 VAL B CA 1
ATOM 3556 C C . VAL B 1 123 ? 0.51 -11.219 -13.758 1 98.88 123 VAL B C 1
ATOM 3558 O O . VAL B 1 123 ? -0.483 -11.609 -14.375 1 98.88 123 VAL B O 1
ATOM 3561 N N . ALA B 1 124 ? 0.89 -11.695 -12.617 1 98.88 124 ALA B N 1
ATOM 3562 C CA . ALA B 1 124 ? 0.101 -12.758 -12 1 98.88 124 ALA B CA 1
ATOM 3563 C C . ALA B 1 124 ? -1.307 -12.273 -11.664 1 98.88 124 ALA B C 1
ATOM 3565 O O . ALA B 1 124 ? -2.287 -12.977 -11.906 1 98.88 124 ALA B O 1
ATOM 3566 N N . ALA B 1 125 ? -1.388 -11.086 -11.102 1 98.88 125 ALA B N 1
ATOM 3567 C CA . ALA B 1 125 ? -2.689 -10.523 -10.758 1 98.88 125 ALA B CA 1
ATOM 3568 C C . ALA B 1 125 ? -3.572 -10.383 -12 1 98.88 125 ALA B C 1
ATOM 3570 O O . ALA B 1 125 ? -4.695 -10.898 -12.031 1 98.88 125 ALA B O 1
ATOM 3571 N N . ALA B 1 126 ? -3.045 -9.758 -13.008 1 98.88 126 ALA B N 1
ATOM 3572 C CA . ALA B 1 126 ? -3.807 -9.492 -14.227 1 98.88 126 ALA B CA 1
ATOM 3573 C C . ALA B 1 126 ? -4.246 -10.797 -14.883 1 98.88 126 ALA B C 1
ATOM 3575 O O . ALA B 1 126 ? -5.363 -10.898 -15.398 1 98.88 126 ALA B O 1
ATOM 3576 N N . SER B 1 127 ? -3.369 -11.789 -14.859 1 98.81 127 SER B N 1
ATOM 3577 C CA . SER B 1 127 ? -3.705 -13.086 -15.438 1 98.81 127 SER B CA 1
ATOM 3578 C C . SER B 1 127 ? -4.855 -13.742 -14.68 1 98.81 127 SER B C 1
ATOM 3580 O O . SER B 1 127 ? -5.793 -14.258 -15.297 1 98.81 127 SER B O 1
ATOM 3582 N N . ALA B 1 128 ? -4.777 -13.727 -13.398 1 98.88 128 ALA B N 1
ATOM 3583 C CA . ALA B 1 128 ? -5.836 -14.32 -12.586 1 98.88 128 ALA B CA 1
ATOM 3584 C C . ALA B 1 128 ? -7.156 -13.578 -12.781 1 98.88 128 ALA B C 1
ATOM 3586 O O . ALA B 1 128 ? -8.219 -14.203 -12.891 1 98.88 128 ALA B O 1
ATOM 3587 N N . MET B 1 129 ? -7.078 -12.258 -12.805 1 98.75 129 MET B N 1
ATOM 3588 C CA . MET B 1 129 ? -8.266 -11.445 -13.062 1 98.75 129 MET B CA 1
ATOM 3589 C C . MET B 1 129 ? -8.898 -11.82 -14.398 1 98.75 129 MET B C 1
ATOM 3591 O O . MET B 1 129 ? -10.117 -11.961 -14.5 1 98.75 129 MET B O 1
ATOM 3595 N N . SER B 1 130 ? -8.094 -11.977 -15.406 1 98.69 130 SER B N 1
ATOM 3596 C CA . SER B 1 130 ? -8.562 -12.359 -16.734 1 98.69 130 SER B CA 1
ATOM 3597 C C . SER B 1 130 ? -9.289 -13.695 -16.703 1 98.69 130 SER B C 1
ATOM 3599 O O . SER B 1 130 ? -10.383 -13.836 -17.266 1 98.69 130 SER B O 1
ATOM 3601 N N . ASP B 1 131 ? -8.672 -14.656 -16.078 1 98.75 131 ASP B N 1
ATOM 3602 C CA . ASP B 1 131 ? -9.281 -15.977 -15.969 1 98.75 131 ASP B CA 1
ATOM 3603 C C . ASP B 1 131 ? -10.664 -15.898 -15.336 1 98.75 131 ASP B C 1
ATOM 3605 O O . ASP B 1 131 ? -11.602 -16.562 -15.789 1 98.75 131 ASP B O 1
ATOM 3609 N N . ARG B 1 132 ? -10.805 -15.094 -14.383 1 98.38 132 ARG B N 1
ATOM 3610 C CA . ARG B 1 132 ? -12.016 -15.109 -13.578 1 98.38 132 ARG B CA 1
ATOM 3611 C C . ARG B 1 132 ? -13.148 -14.367 -14.273 1 98.38 132 ARG B C 1
ATOM 3613 O O . ARG B 1 132 ? -14.328 -14.609 -13.992 1 98.38 132 ARG B O 1
ATOM 3620 N N . TYR B 1 133 ? -12.828 -13.445 -15.156 1 98.31 133 TYR B N 1
ATOM 3621 C CA . TYR B 1 133 ? -13.891 -12.922 -16 1 98.31 133 TYR B CA 1
ATOM 3622 C C . TYR B 1 133 ? -14.547 -14.031 -16.812 1 98.31 133 TYR B C 1
ATOM 3624 O O . TYR B 1 133 ? -15.75 -13.992 -17.078 1 98.31 133 TYR B O 1
ATOM 3632 N N . CYS B 1 134 ? -13.766 -15.031 -17.141 1 98.38 134 CYS B N 1
ATOM 3633 C CA . CYS B 1 134 ? -14.305 -16.156 -17.891 1 98.38 134 CYS B CA 1
ATOM 3634 C C . CYS B 1 134 ? -14.969 -17.172 -16.969 1 98.38 134 CYS B C 1
ATOM 3636 O O . CYS B 1 134 ? -16.125 -17.531 -17.172 1 98.38 134 CYS B O 1
ATOM 3638 N N . THR B 1 135 ? -14.32 -17.578 -15.906 1 98.44 135 THR B N 1
ATOM 3639 C CA . THR B 1 135 ? -14.812 -18.672 -15.07 1 98.44 135 THR B CA 1
ATOM 3640 C C . THR B 1 135 ? -16.062 -18.25 -14.312 1 98.44 135 THR B C 1
ATOM 3642 O O . THR B 1 135 ? -16.953 -19.062 -14.047 1 98.44 135 THR B O 1
ATOM 3645 N N . LEU B 1 136 ? -16.125 -16.953 -13.984 1 97.56 136 LEU B N 1
ATOM 3646 C CA . LEU B 1 136 ? -17.25 -16.484 -13.18 1 97.56 136 LEU B CA 1
ATOM 3647 C C . LEU B 1 136 ? -18.266 -15.734 -14.039 1 97.56 136 LEU B C 1
ATOM 3649 O O . LEU B 1 136 ? -19.453 -15.703 -13.727 1 97.56 136 LEU B O 1
ATOM 3653 N N . GLY B 1 137 ? -17.812 -15.188 -15.172 1 96.38 137 GLY B N 1
ATOM 3654 C CA . GLY B 1 137 ? -18.703 -14.312 -15.93 1 96.38 137 GLY B CA 1
ATOM 3655 C C . GLY B 1 137 ? -18.969 -14.812 -17.344 1 96.38 137 GLY B C 1
ATOM 3656 O O . GLY B 1 137 ? -19.812 -14.266 -18.047 1 96.38 137 GLY B O 1
ATOM 3657 N N . GLY B 1 138 ? -18.172 -15.75 -17.797 1 96.25 138 GLY B N 1
ATOM 3658 C CA . GLY B 1 138 ? -18.328 -16.266 -19.141 1 96.25 138 GLY B CA 1
ATOM 3659 C C . GLY B 1 138 ? -17.703 -15.375 -20.203 1 96.25 138 GLY B C 1
ATOM 3660 O O . GLY B 1 138 ? -17.938 -15.57 -21.406 1 96.25 138 GLY B O 1
ATOM 3661 N N . VAL B 1 139 ? -16.938 -14.398 -19.781 1 96 139 VAL B N 1
ATOM 3662 C CA . VAL B 1 139 ? -16.266 -13.5 -20.703 1 96 139 VAL B CA 1
ATOM 3663 C C . VAL B 1 139 ? -14.953 -14.133 -21.172 1 96 139 VAL B C 1
ATOM 3665 O O . VAL B 1 139 ? -13.945 -14.094 -20.469 1 96 139 VAL B O 1
ATOM 3668 N N . ARG B 1 140 ? -14.812 -14.641 -22.344 1 92.81 140 ARG B N 1
ATOM 3669 C CA . ARG B 1 140 ? -13.758 -15.555 -22.766 1 92.81 140 ARG B CA 1
ATOM 3670 C C . ARG B 1 140 ? -12.547 -14.797 -23.297 1 92.81 140 ARG B C 1
ATOM 3672 O O . ARG B 1 140 ? -11.422 -15.289 -23.234 1 92.81 140 ARG B O 1
ATOM 3679 N N . ASP B 1 141 ? -12.703 -13.648 -23.812 1 88.75 141 ASP B N 1
ATOM 3680 C CA . ASP B 1 141 ? -11.594 -13.055 -24.562 1 88.75 141 ASP B CA 1
ATOM 3681 C C . ASP B 1 141 ? -11.125 -11.758 -23.922 1 88.75 141 ASP B C 1
ATOM 3683 O O . ASP B 1 141 ? -10.672 -10.844 -24.609 1 88.75 141 ASP B O 1
ATOM 3687 N N . LEU B 1 142 ? -11.273 -11.711 -22.672 1 96.75 142 LEU B N 1
ATOM 3688 C CA . LEU B 1 142 ? -10.797 -10.516 -21.984 1 96.75 142 LEU B CA 1
ATOM 3689 C C . LEU B 1 142 ? -9.469 -10.789 -21.266 1 96.75 142 LEU B C 1
ATOM 3691 O O . LEU B 1 142 ? -9.367 -11.742 -20.5 1 96.75 142 LEU B O 1
ATOM 3695 N N . ARG B 1 143 ? -8.469 -10 -21.625 1 98.31 143 ARG B N 1
ATOM 3696 C CA . ARG B 1 143 ? -7.188 -9.984 -20.922 1 98.31 143 ARG B CA 1
ATOM 3697 C C . ARG B 1 143 ? -6.961 -8.641 -20.219 1 98.31 143 ARG B C 1
ATOM 3699 O O . ARG B 1 143 ? -6.922 -7.598 -20.875 1 98.31 143 ARG B O 1
ATOM 3706 N N . ILE B 1 144 ? -6.816 -8.711 -18.953 1 98.62 144 ILE B N 1
ATOM 3707 C CA . ILE B 1 144 ? -6.559 -7.504 -18.172 1 98.62 144 ILE B CA 1
ATOM 3708 C C . ILE B 1 144 ? -5.102 -7.086 -18.344 1 98.62 144 ILE B C 1
ATOM 3710 O O . ILE B 1 144 ? -4.203 -7.93 -18.375 1 98.62 144 ILE B O 1
ATOM 3714 N N . SER B 1 145 ? -4.844 -5.859 -18.391 1 98.75 145 SER B N 1
ATOM 3715 C CA . SER B 1 145 ? -3.527 -5.32 -18.719 1 98.75 145 SER B CA 1
ATOM 3716 C C . SER B 1 145 ? -2.633 -5.27 -17.484 1 98.75 145 SER B C 1
ATOM 3718 O O . SER B 1 145 ? -2.836 -4.438 -16.594 1 98.75 145 SER B O 1
ATOM 3720 N N . ALA B 1 146 ? -1.607 -6.082 -17.516 1 98.69 146 ALA B N 1
ATOM 3721 C CA . ALA B 1 146 ? -0.571 -5.977 -16.484 1 98.69 146 ALA B CA 1
ATOM 3722 C C . ALA B 1 146 ? 0.21 -4.672 -16.641 1 98.69 146 ALA B C 1
ATOM 3724 O O . ALA B 1 146 ? 0.688 -4.117 -15.641 1 98.69 146 ALA B O 1
ATOM 3725 N N . GLY B 1 147 ? 0.368 -4.211 -17.859 1 98.12 147 GLY B N 1
ATOM 3726 C CA . GLY B 1 147 ? 1.042 -2.947 -18.094 1 98.12 147 GLY B CA 1
ATOM 3727 C C . GLY B 1 147 ? 0.359 -1.77 -17.422 1 98.12 147 GLY B C 1
ATOM 3728 O O . GLY B 1 147 ? 1.019 -0.93 -16.812 1 98.12 147 GLY B O 1
ATOM 3729 N N . ASP B 1 148 ? -0.939 -1.762 -17.547 1 97.94 148 ASP B N 1
ATOM 3730 C CA . ASP B 1 148 ? -1.727 -0.721 -16.891 1 97.94 148 ASP B CA 1
ATOM 3731 C C . ASP B 1 148 ? -1.558 -0.779 -15.383 1 97.94 148 ASP B C 1
ATOM 3733 O O . ASP B 1 148 ? -1.305 0.243 -14.742 1 97.94 148 ASP B O 1
ATOM 3737 N N . LEU B 1 149 ? -1.651 -1.938 -14.836 1 97.81 149 LEU B N 1
ATOM 3738 C CA . LEU B 1 149 ? -1.56 -2.131 -13.391 1 97.81 149 LEU B CA 1
ATOM 3739 C C . LEU B 1 149 ? -0.203 -1.673 -12.867 1 97.81 149 LEU B C 1
ATOM 3741 O O . LEU B 1 149 ? -0.133 -0.877 -11.93 1 97.81 149 LEU B O 1
ATOM 3745 N N . MET B 1 150 ? 0.87 -2.102 -13.469 1 97.06 150 MET B N 1
ATOM 3746 C CA . MET B 1 150 ? 2.199 -1.814 -12.938 1 97.06 150 MET B CA 1
ATOM 3747 C C . MET B 1 150 ? 2.539 -0.336 -13.094 1 97.06 150 MET B C 1
ATOM 3749 O O . MET B 1 150 ? 3.264 0.228 -12.273 1 97.06 150 MET B O 1
ATOM 3753 N N . SER B 1 151 ? 2.01 0.316 -14.125 1 95.94 151 SER B N 1
ATOM 3754 C CA . SER B 1 151 ? 2.383 1.699 -14.398 1 95.94 151 SER B CA 1
ATOM 3755 C C . SER B 1 151 ? 1.483 2.676 -13.648 1 95.94 151 SER B C 1
ATOM 3757 O O . SER B 1 151 ? 1.911 3.777 -13.297 1 95.94 151 SER B O 1
ATOM 3759 N N . CYS B 1 152 ? 0.282 2.25 -13.367 1 93.81 152 CYS B N 1
ATOM 3760 C CA . CYS B 1 152 ? -0.689 3.232 -12.891 1 93.81 152 CYS B CA 1
ATOM 3761 C C . CYS B 1 152 ? -0.935 3.084 -11.398 1 93.81 152 CYS B C 1
ATOM 3763 O O . CYS B 1 152 ? -1.5 3.977 -10.766 1 93.81 152 CYS B O 1
ATOM 3765 N N . CYS B 1 153 ? -0.613 2.016 -10.812 1 92.75 153 CYS B N 1
ATOM 3766 C CA . CYS B 1 153 ? -0.821 1.841 -9.383 1 92.75 153 CYS B CA 1
ATOM 3767 C C . CYS B 1 153 ? 0.42 2.248 -8.602 1 92.75 153 CYS B C 1
ATOM 3769 O O . CYS B 1 153 ? 1.247 1.403 -8.25 1 92.75 153 CYS B O 1
ATOM 3771 N N . ASP B 1 154 ? 0.427 3.369 -8.125 1 86.25 154 ASP B N 1
ATOM 3772 C CA . ASP B 1 154 ? 1.59 3.914 -7.43 1 86.25 154 ASP B CA 1
ATOM 3773 C C . ASP B 1 154 ? 1.727 3.314 -6.031 1 86.25 154 ASP B C 1
ATOM 3775 O O . ASP B 1 154 ? 2.838 3.154 -5.523 1 86.25 154 ASP B O 1
ATOM 3779 N N . VAL B 1 155 ? 0.646 3.012 -5.488 1 87.5 155 VAL B N 1
ATOM 3780 C CA . VAL B 1 155 ? 0.66 2.535 -4.109 1 87.5 155 VAL B CA 1
ATOM 3781 C C . VAL B 1 155 ? 1 1.047 -4.082 1 87.5 155 VAL B C 1
ATOM 3783 O O . VAL B 1 155 ? 1.339 0.501 -3.029 1 87.5 155 VAL B O 1
ATOM 3786 N N . CYS B 1 156 ? 0.909 0.378 -5.211 1 92.06 156 CYS B N 1
ATOM 3787 C CA . CYS B 1 156 ? 1.123 -1.063 -5.277 1 92.06 156 CYS B CA 1
ATOM 3788 C C . CYS B 1 156 ? 2.605 -1.4 -5.164 1 92.06 156 CYS B C 1
ATOM 3790 O O . CYS B 1 156 ? 2.965 -2.531 -4.832 1 92.06 156 CYS B O 1
ATOM 3792 N N . GLY B 1 157 ? 3.404 -0.436 -5.512 1 90.19 157 GLY B N 1
ATOM 3793 C CA . GLY B 1 157 ? 4.84 -0.678 -5.551 1 90.19 157 GLY B CA 1
ATOM 3794 C C . GLY B 1 157 ? 5.566 0.222 -6.531 1 90.19 157 GLY B C 1
ATOM 3795 O O . GLY B 1 157 ? 5.254 1.409 -6.641 1 90.19 157 GLY B O 1
ATOM 3796 N N . TYR B 1 158 ? 6.598 -0.401 -7.184 1 90.69 158 TYR B N 1
ATOM 3797 C CA . TYR B 1 158 ? 7.492 0.382 -8.023 1 90.69 158 TYR B CA 1
ATOM 3798 C C . TYR B 1 158 ? 7.594 -0.22 -9.422 1 90.69 158 TYR B C 1
ATOM 3800 O O . TYR B 1 158 ? 8.68 -0.292 -10 1 90.69 158 TYR B O 1
ATOM 3808 N N . GLY B 1 159 ? 6.516 -0.747 -9.859 1 94.25 159 GLY B N 1
ATOM 3809 C CA . GLY B 1 159 ? 6.48 -1.291 -11.203 1 94.25 159 GLY B CA 1
ATOM 3810 C C . GLY B 1 159 ? 7.473 -2.418 -11.422 1 94.25 159 GLY B C 1
ATOM 3811 O O . GLY B 1 159 ? 7.398 -3.453 -10.758 1 94.25 159 GLY B O 1
ATOM 3812 N N . CYS B 1 160 ? 8.484 -2.137 -12.172 1 96.81 160 CYS B N 1
ATOM 3813 C CA . CYS B 1 160 ? 9.477 -3.145 -12.523 1 96.81 160 CYS B CA 1
ATOM 3814 C C . CYS B 1 160 ? 10.406 -3.42 -11.352 1 96.81 160 CYS B C 1
ATOM 3816 O O . CYS B 1 160 ? 11.188 -4.375 -11.383 1 96.81 160 CYS B O 1
ATOM 3818 N N . ASN B 1 161 ? 10.273 -2.684 -10.344 1 95.19 161 ASN B N 1
ATOM 3819 C CA . ASN B 1 161 ? 11.102 -2.902 -9.164 1 95.19 161 ASN B CA 1
ATOM 3820 C C . ASN B 1 161 ? 10.312 -3.547 -8.031 1 95.19 161 ASN B C 1
ATOM 3822 O O . ASN B 1 161 ? 10.719 -3.488 -6.867 1 95.19 161 ASN B O 1
ATOM 3826 N N . GLY B 1 162 ? 9.148 -4.027 -8.367 1 95.56 162 GLY B N 1
ATOM 3827 C CA . GLY B 1 162 ? 8.414 -4.863 -7.434 1 95.56 162 GLY B CA 1
ATOM 3828 C C . GLY B 1 162 ? 7.133 -4.223 -6.934 1 95.56 162 GLY B C 1
ATOM 3829 O O . GLY B 1 162 ? 6.879 -3.043 -7.195 1 95.56 162 GLY B O 1
ATOM 3830 N N . GLY B 1 163 ? 6.352 -5.062 -6.305 1 95.69 163 GLY B N 1
ATOM 3831 C CA . GLY B 1 163 ? 5.086 -4.582 -5.77 1 95.69 163 GLY B CA 1
ATOM 3832 C C . GLY B 1 163 ? 4.398 -5.59 -4.871 1 95.69 163 GLY B C 1
ATOM 3833 O O . GLY B 1 163 ? 4.898 -6.703 -4.676 1 95.69 163 GLY B O 1
ATOM 3834 N N . PHE B 1 164 ? 3.252 -5.137 -4.32 1 95.31 164 PHE B N 1
ATOM 3835 C CA . PHE B 1 164 ? 2.465 -5.926 -3.381 1 95.31 164 PHE B CA 1
ATOM 3836 C C . PHE B 1 164 ? 1.239 -6.52 -4.066 1 95.31 164 PHE B C 1
ATOM 3838 O O . PHE B 1 164 ? 0.332 -5.789 -4.465 1 95.31 164 PHE B O 1
ATOM 3845 N N . PRO B 1 165 ? 1.154 -7.844 -4.059 1 97.44 165 PRO B N 1
ATOM 3846 C CA . PRO B 1 165 ? 0.001 -8.477 -4.703 1 97.44 165 PRO B CA 1
ATOM 3847 C C . PRO B 1 165 ? -1.331 -8.016 -4.113 1 97.44 165 PRO B C 1
ATOM 3849 O O . PRO B 1 165 ? -2.27 -7.719 -4.859 1 97.44 165 PRO B O 1
ATOM 3852 N N . GLU B 1 166 ? -1.448 -7.883 -2.838 1 95.31 166 GLU B N 1
ATOM 3853 C CA . GLU B 1 166 ? -2.717 -7.543 -2.199 1 95.31 166 GLU B CA 1
ATOM 3854 C C . GLU B 1 166 ? -3.193 -6.156 -2.621 1 95.31 166 GLU B C 1
ATOM 3856 O O . GLU B 1 166 ? -4.383 -5.953 -2.869 1 95.31 166 GLU B O 1
ATOM 3861 N N . VAL B 1 167 ? -2.254 -5.258 -2.666 1 94.38 167 VAL B N 1
ATOM 3862 C CA . VAL B 1 167 ? -2.617 -3.889 -3.014 1 94.38 167 VAL B CA 1
ATOM 3863 C C . VAL B 1 167 ? -3.094 -3.83 -4.461 1 94.38 167 VAL B C 1
ATOM 3865 O O . VAL B 1 167 ? -3.992 -3.055 -4.797 1 94.38 167 VAL B O 1
ATOM 3868 N N . ALA B 1 168 ? -2.535 -4.645 -5.305 1 96.88 168 ALA B N 1
ATOM 3869 C CA . ALA B 1 168 ? -2.977 -4.738 -6.695 1 96.88 168 ALA B CA 1
ATOM 3870 C C . ALA B 1 168 ? -4.453 -5.109 -6.777 1 96.88 168 ALA B C 1
ATOM 3872 O O . ALA B 1 168 ? -5.195 -4.551 -7.586 1 96.88 168 ALA B O 1
ATOM 3873 N N . TRP B 1 169 ? -4.867 -5.98 -5.965 1 97.5 169 TRP B N 1
ATOM 3874 C CA . TRP B 1 169 ? -6.25 -6.445 -6.016 1 97.5 169 TRP B CA 1
ATOM 3875 C C . TRP B 1 169 ? -7.195 -5.406 -5.418 1 97.5 169 TRP B C 1
ATOM 3877 O O . TRP B 1 169 ? -8.352 -5.293 -5.84 1 97.5 169 TRP B O 1
ATOM 3887 N N . VAL B 1 170 ? -6.703 -4.629 -4.457 1 94.38 170 VAL B N 1
ATOM 3888 C CA . VAL B 1 170 ? -7.492 -3.51 -3.959 1 94.38 170 VAL B CA 1
ATOM 3889 C C . VAL B 1 170 ? -7.676 -2.473 -5.062 1 94.38 170 VAL B C 1
ATOM 3891 O O . VAL B 1 170 ? -8.781 -1.986 -5.293 1 94.38 170 VAL B O 1
ATOM 3894 N N . PHE B 1 171 ? -6.574 -2.158 -5.707 1 94.62 171 PHE B N 1
ATOM 3895 C CA . PHE B 1 171 ? -6.594 -1.202 -6.809 1 94.62 171 PHE B CA 1
ATOM 3896 C C . PHE B 1 171 ? -7.594 -1.629 -7.875 1 94.62 171 PHE B C 1
ATOM 3898 O O . PHE B 1 171 ? -8.344 -0.801 -8.398 1 94.62 171 PHE B O 1
ATOM 3905 N N . TYR B 1 172 ? -7.652 -2.906 -8.172 1 97.5 172 TYR B N 1
ATOM 3906 C CA . TYR B 1 172 ? -8.562 -3.496 -9.141 1 97.5 172 TYR B CA 1
ATOM 3907 C C . TYR B 1 172 ? -10.016 -3.223 -8.766 1 97.5 172 TYR B C 1
ATOM 3909 O O . TYR B 1 172 ? -10.828 -2.855 -9.617 1 97.5 172 TYR B O 1
ATOM 3917 N N . VAL B 1 173 ? -10.352 -3.348 -7.531 1 95.12 173 VAL B N 1
ATOM 3918 C CA . VAL B 1 173 ? -11.719 -3.176 -7.055 1 95.12 173 VAL B CA 1
ATOM 3919 C C . VAL B 1 173 ? -12.094 -1.695 -7.086 1 95.12 173 VAL B C 1
ATOM 3921 O O . VAL B 1 173 ? -13.211 -1.34 -7.48 1 95.12 173 VAL B O 1
ATOM 3924 N N . VAL B 1 174 ? -11.141 -0.877 -6.82 1 90.69 174 VAL B N 1
ATOM 3925 C CA . VAL B 1 174 ? -11.453 0.536 -6.625 1 90.69 174 VAL B CA 1
ATOM 3926 C C . VAL B 1 174 ? -11.406 1.265 -7.965 1 90.69 174 VAL B C 1
ATOM 3928 O O . VAL B 1 174 ? -12.281 2.084 -8.266 1 90.69 174 VAL B O 1
ATOM 3931 N N . HIS B 1 175 ? -10.438 0.915 -8.859 1 91.75 175 HIS B N 1
ATOM 3932 C CA . HIS B 1 175 ? -10.203 1.732 -10.047 1 91.75 175 HIS B CA 1
ATOM 3933 C C . HIS B 1 175 ? -10.477 0.943 -11.32 1 91.75 175 HIS B C 1
ATOM 3935 O O . HIS B 1 175 ? -10.797 1.525 -12.359 1 91.75 175 HIS B O 1
ATOM 3941 N N . GLY B 1 176 ? -10.305 -0.365 -11.141 1 95.5 176 GLY B N 1
ATOM 3942 C CA . GLY B 1 176 ? -10.359 -1.17 -12.352 1 95.5 176 GLY B CA 1
ATOM 3943 C C . GLY B 1 176 ? -9.109 -1.047 -13.211 1 95.5 176 GLY B C 1
ATOM 3944 O O . GLY B 1 176 ? -8.219 -0.252 -12.906 1 95.5 176 GLY B O 1
ATOM 3945 N N . LEU B 1 177 ? -9.047 -1.844 -14.227 1 97.62 177 LEU B N 1
ATOM 3946 C CA . LEU B 1 177 ? -7.926 -1.908 -15.156 1 97.62 177 LEU B CA 1
ATOM 3947 C C . LEU B 1 177 ? -8.422 -1.972 -16.594 1 97.62 177 LEU B C 1
ATOM 3949 O O . LEU B 1 177 ? -9.531 -2.438 -16.859 1 97.62 177 LEU B O 1
ATOM 3953 N N . VAL B 1 178 ? -7.562 -1.505 -17.453 1 97.94 178 VAL B N 1
ATOM 3954 C CA . VAL B 1 178 ? -7.93 -1.595 -18.875 1 97.94 178 VAL B CA 1
ATOM 3955 C C . VAL B 1 178 ? -7.531 -2.961 -19.422 1 97.94 178 VAL B C 1
ATOM 3957 O O . VAL B 1 178 ? -6.922 -3.768 -18.719 1 97.94 178 VAL B O 1
ATOM 3960 N N . SER B 1 179 ? -7.965 -3.207 -20.656 1 97.75 179 SER B N 1
ATOM 3961 C CA . SER B 1 179 ? -7.609 -4.469 -21.297 1 97.75 179 SER B CA 1
ATOM 3962 C C . SER B 1 179 ? -6.215 -4.402 -21.922 1 97.75 179 SER B C 1
ATOM 3964 O O . SER B 1 179 ? -5.699 -3.312 -22.188 1 97.75 179 SER B O 1
ATOM 3966 N N . GLU B 1 180 ? -5.695 -5.559 -22.141 1 96.94 180 GLU B N 1
ATOM 3967 C CA . GLU B 1 180 ? -4.418 -5.648 -22.844 1 96.94 180 GLU B CA 1
ATOM 3968 C C . GLU B 1 180 ? -4.539 -5.125 -24.266 1 96.94 180 GLU B C 1
ATOM 3970 O O . GLU B 1 180 ? -3.566 -4.621 -24.828 1 96.94 180 GLU B O 1
ATOM 3975 N N . TYR B 1 181 ? -5.68 -5.285 -24.844 1 96 181 TYR B N 1
ATOM 3976 C CA . TYR B 1 181 ? -5.926 -4.73 -26.172 1 96 181 TYR B CA 1
ATOM 3977 C C . TYR B 1 181 ? -5.762 -3.215 -26.172 1 96 181 TYR B C 1
ATOM 3979 O O . TYR B 1 181 ? -5.215 -2.643 -27.109 1 96 181 TYR B O 1
ATOM 3987 N N . CYS B 1 182 ? -6.23 -2.588 -25.141 1 97.25 182 CYS B N 1
ATOM 3988 C CA . CYS B 1 182 ? -6.129 -1.143 -24.969 1 97.25 182 CYS B CA 1
ATOM 3989 C C . CYS B 1 182 ? -4.691 -0.728 -24.672 1 97.25 182 CYS B C 1
ATOM 3991 O O . CYS B 1 182 ? -4.137 0.138 -25.344 1 97.25 182 CYS B O 1
ATOM 3993 N N . GLN B 1 183 ? -4.078 -1.39 -23.656 1 97.94 183 GLN B N 1
ATOM 3994 C CA . GLN B 1 183 ? -2.695 -1.13 -23.266 1 97.94 183 GLN B CA 1
ATOM 3995 C C . GLN B 1 183 ? -1.91 -2.43 -23.125 1 97.94 183 GLN B C 1
ATOM 3997 O O . GLN B 1 183 ? -1.879 -3.029 -22.047 1 97.94 183 GLN B O 1
ATOM 4002 N N . PRO B 1 184 ? -1.202 -2.783 -24.141 1 97.56 184 PRO B N 1
ATOM 4003 C CA . PRO B 1 184 ? -0.434 -4.031 -24.125 1 97.56 184 PRO B CA 1
ATOM 4004 C C . PRO B 1 184 ? 0.747 -3.984 -23.156 1 97.56 184 PRO B C 1
ATOM 4006 O O . PRO B 1 184 ? 1.185 -2.9 -22.75 1 97.56 184 PRO B O 1
ATOM 4009 N N . TYR B 1 185 ? 1.179 -5.211 -22.734 1 97.81 185 TYR B N 1
ATOM 4010 C CA . TYR B 1 185 ? 2.41 -5.281 -21.969 1 97.81 185 TYR B CA 1
ATOM 4011 C C . TYR B 1 185 ? 3.574 -4.664 -22.734 1 97.81 185 TYR B C 1
ATOM 4013 O O . TYR B 1 185 ? 3.771 -4.957 -23.906 1 97.81 185 TYR B O 1
ATOM 4021 N N . PRO B 1 186 ? 4.414 -3.885 -22.109 1 96.69 186 PRO B N 1
ATOM 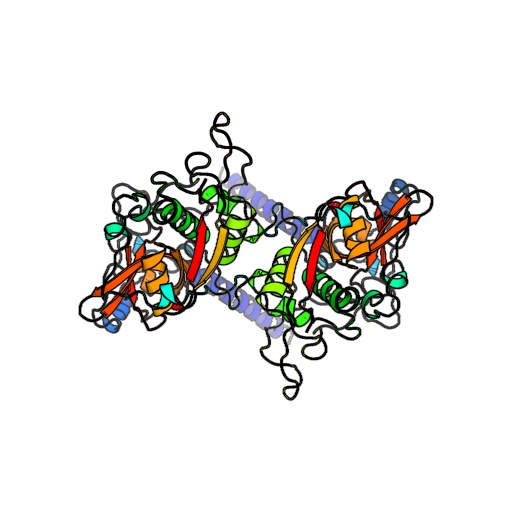4022 C CA . PRO B 1 186 ? 5.293 -2.996 -22.875 1 96.69 186 PRO B CA 1
ATOM 4023 C C . PRO B 1 186 ? 6.629 -3.646 -23.219 1 96.69 186 PRO B C 1
ATOM 4025 O O . PRO B 1 186 ? 7.398 -3.098 -24.016 1 96.69 186 PRO B O 1
ATOM 4028 N N . PHE B 1 187 ? 6.992 -4.789 -22.688 1 96.5 187 PHE B N 1
ATOM 4029 C CA . PHE B 1 187 ? 8.32 -5.359 -22.891 1 96.5 187 PHE B CA 1
ATOM 4030 C C . PHE B 1 187 ? 8.234 -6.652 -23.688 1 96.5 187 PHE B C 1
ATOM 4032 O O . PHE B 1 187 ? 7.289 -7.43 -23.531 1 96.5 187 PHE B O 1
ATOM 4039 N N . PRO B 1 188 ? 9.195 -6.957 -24.469 1 94.75 188 PRO B N 1
ATOM 4040 C CA . PRO B 1 188 ? 9.172 -8.164 -25.297 1 94.75 188 PRO B CA 1
ATOM 4041 C C . PRO B 1 188 ? 9.461 -9.438 -24.5 1 94.75 188 PRO B C 1
ATOM 4043 O O . PRO B 1 188 ? 10.18 -9.383 -23.484 1 94.75 188 PRO B O 1
ATOM 4046 N N . SER B 1 189 ? 8.93 -10.523 -25.016 1 94.88 189 SER B N 1
ATOM 4047 C CA . SER B 1 189 ? 9.289 -11.82 -24.453 1 94.88 189 SER B CA 1
ATOM 4048 C C . SER B 1 189 ? 10.789 -12.086 -24.578 1 94.88 189 SER B C 1
ATOM 4050 O O . SER B 1 189 ? 11.43 -11.586 -25.5 1 94.88 189 SER B O 1
ATOM 4052 N N . CYS B 1 190 ? 11.32 -12.844 -23.688 1 92.81 190 CYS B N 1
ATOM 4053 C CA . CYS B 1 190 ? 12.742 -13.188 -23.703 1 92.81 190 CYS B CA 1
ATOM 4054 C C . CYS B 1 190 ? 12.969 -14.586 -23.141 1 92.81 190 CYS B C 1
ATOM 4056 O O . CYS B 1 190 ? 12.07 -15.172 -22.531 1 92.81 190 CYS B O 1
ATOM 4058 N N . ALA B 1 191 ? 14.117 -15.102 -23.438 1 89.75 191 ALA B N 1
ATOM 4059 C CA . ALA B 1 191 ? 14.461 -16.453 -22.984 1 89.75 191 ALA B CA 1
ATOM 4060 C C . ALA B 1 191 ? 14.922 -16.438 -21.531 1 89.75 191 ALA B C 1
ATOM 4062 O O . ALA B 1 191 ? 16.016 -15.953 -21.219 1 89.75 191 ALA B O 1
ATOM 4063 N N . HIS B 1 192 ? 14.039 -16.844 -20.625 1 89.19 192 HIS B N 1
ATOM 4064 C CA . HIS B 1 192 ? 14.305 -16.844 -19.203 1 89.19 192 HIS B CA 1
ATOM 4065 C C . HIS B 1 192 ? 15.281 -17.938 -18.812 1 89.19 192 HIS B C 1
ATOM 4067 O O . HIS B 1 192 ? 14.914 -18.891 -18.125 1 89.19 192 HIS B O 1
ATOM 4073 N N . HIS B 1 193 ? 16.469 -17.781 -19.219 1 75.38 193 HIS B N 1
ATOM 4074 C CA . HIS B 1 193 ? 17.641 -18.594 -18.891 1 75.38 193 HIS B CA 1
ATOM 4075 C C . HIS B 1 193 ? 17.547 -19.984 -19.5 1 75.38 193 HIS B C 1
ATOM 4077 O O . HIS B 1 193 ? 17.906 -20.984 -18.875 1 75.38 193 HIS B O 1
ATOM 4083 N N . VAL B 1 194 ? 16.875 -20.094 -20.531 1 81.25 194 VAL B N 1
ATOM 4084 C CA . VAL B 1 194 ? 16.781 -21.328 -21.312 1 81.25 194 VAL B CA 1
ATOM 4085 C C . VAL B 1 194 ? 17.422 -21.109 -22.688 1 81.25 194 VAL B C 1
ATOM 4087 O O . VAL B 1 194 ? 17.625 -19.984 -23.125 1 81.25 194 VAL B O 1
ATOM 4090 N N . ASN B 1 195 ? 17.766 -22.281 -23.234 1 81.69 195 ASN B N 1
ATOM 4091 C CA . ASN B 1 195 ? 18.234 -22.234 -24.609 1 81.69 195 ASN B CA 1
ATOM 4092 C C . ASN B 1 195 ? 17.078 -22.141 -25.594 1 81.69 195 ASN B C 1
ATOM 4094 O O . ASN B 1 195 ? 16.391 -23.141 -25.844 1 81.69 195 ASN B O 1
ATOM 4098 N N . SER B 1 196 ? 16.875 -20.938 -25.984 1 86.81 196 SER B N 1
ATOM 4099 C CA . SER B 1 196 ? 15.766 -20.734 -26.922 1 86.81 196 SER B CA 1
ATOM 4100 C C . SER B 1 196 ? 16.281 -20.453 -28.328 1 86.81 196 SER B C 1
ATOM 4102 O O . SER B 1 196 ? 17.25 -19.719 -28.5 1 86.81 196 SER B O 1
ATOM 4104 N N . SER B 1 197 ? 15.68 -21.031 -29.234 1 84.88 197 SER B N 1
ATOM 4105 C CA . SER B 1 197 ? 15.984 -20.719 -30.625 1 84.88 197 SER B CA 1
ATOM 4106 C C . SER B 1 197 ? 15.18 -19.531 -31.125 1 84.88 197 SER B C 1
ATOM 4108 O O . SER B 1 197 ? 15.555 -18.891 -32.094 1 84.88 197 SER B O 1
ATOM 4110 N N . ASP B 1 198 ? 14.188 -19.156 -30.422 1 87.56 198 ASP B N 1
ATOM 4111 C CA . ASP B 1 198 ? 13.219 -18.188 -30.922 1 87.56 198 ASP B CA 1
ATOM 4112 C C . ASP B 1 198 ? 13.328 -16.859 -30.172 1 87.56 198 ASP B C 1
ATOM 4114 O O . ASP B 1 198 ? 13 -15.812 -30.719 1 87.56 198 ASP B O 1
ATOM 4118 N N . LEU B 1 199 ? 13.789 -16.984 -28.922 1 90.81 199 LEU B N 1
ATOM 4119 C CA . LEU B 1 199 ? 13.805 -15.789 -28.078 1 90.81 199 LEU B CA 1
ATOM 4120 C C . LEU B 1 199 ? 15.234 -15.398 -27.703 1 90.81 199 LEU B C 1
ATOM 4122 O O . LEU B 1 199 ? 16.062 -16.266 -27.438 1 90.81 199 LEU B O 1
ATOM 4126 N N . ALA B 1 200 ? 15.461 -14.094 -27.688 1 88 200 ALA B N 1
ATOM 4127 C CA . ALA B 1 200 ? 16.734 -13.594 -27.188 1 88 200 ALA B CA 1
ATOM 4128 C C . ALA B 1 200 ? 16.828 -13.727 -25.672 1 88 200 ALA B C 1
ATOM 4130 O O . ALA B 1 200 ? 15.805 -13.781 -24.984 1 88 200 ALA B O 1
ATOM 4131 N N . PRO B 1 201 ? 18.047 -13.773 -25.188 1 86.94 201 PRO B N 1
ATOM 4132 C CA . PRO B 1 201 ? 18.203 -13.812 -23.734 1 86.94 201 PRO B CA 1
ATOM 4133 C C . PRO B 1 201 ? 17.625 -12.57 -23.047 1 86.94 201 PRO B C 1
ATOM 4135 O O . PRO B 1 201 ? 17.672 -11.477 -23.609 1 86.94 201 PRO B O 1
ATOM 4138 N N . CYS B 1 202 ? 17.047 -12.836 -21.859 1 87.31 202 CYS B N 1
ATOM 4139 C CA . CYS B 1 202 ? 16.562 -11.695 -21.078 1 87.31 202 CYS B CA 1
ATOM 4140 C C . CYS B 1 202 ? 17.703 -10.742 -20.75 1 87.31 202 CYS B C 1
ATOM 4142 O O . CYS B 1 202 ? 18.797 -11.172 -20.375 1 87.31 202 CYS B O 1
ATOM 4144 N N . SER B 1 203 ? 17.531 -9.523 -21.078 1 79.12 203 SER B N 1
ATOM 4145 C CA . SER B 1 203 ? 18.531 -8.508 -20.781 1 79.12 203 SER B CA 1
ATOM 4146 C C . SER B 1 203 ? 17.891 -7.168 -20.453 1 79.12 203 SER B C 1
ATOM 4148 O O . SER B 1 203 ? 16.734 -6.922 -20.828 1 79.12 203 SER B O 1
ATOM 4150 N N . GLY B 1 204 ? 18.656 -6.48 -19.625 1 73.69 204 GLY B N 1
ATOM 4151 C CA . GLY B 1 204 ? 18.25 -5.094 -19.453 1 73.69 204 GLY B CA 1
ATOM 4152 C C . GLY B 1 204 ? 17.5 -4.844 -18.156 1 73.69 204 GLY B C 1
ATOM 4153 O O . GLY B 1 204 ? 17.047 -5.785 -17.516 1 73.69 204 GLY B O 1
ATOM 4154 N N . ASP B 1 205 ? 17.625 -3.68 -17.688 1 84.19 205 ASP B N 1
ATOM 4155 C CA . ASP B 1 205 ? 16.891 -3.115 -16.578 1 84.19 205 ASP B CA 1
ATOM 4156 C C . ASP B 1 205 ? 15.797 -2.166 -17.062 1 84.19 205 ASP B C 1
ATOM 4158 O O . ASP B 1 205 ? 16.062 -0.985 -17.297 1 84.19 205 ASP B O 1
ATOM 4162 N N . TYR B 1 206 ? 14.641 -2.814 -17.266 1 90.75 206 TYR B N 1
ATOM 4163 C CA . TYR B 1 206 ? 13.539 -1.988 -17.75 1 90.75 206 TYR B CA 1
ATOM 4164 C C . TYR B 1 206 ? 13.102 -0.985 -16.688 1 90.75 206 TYR B C 1
ATOM 4166 O O . TYR B 1 206 ? 13.062 -1.309 -15.5 1 90.75 206 TYR B O 1
ATOM 4174 N N . LYS B 1 207 ? 12.828 0.221 -17.188 1 93.62 207 LYS B N 1
ATOM 4175 C CA . LYS B 1 207 ? 12.195 1.226 -16.344 1 93.62 207 LYS B CA 1
ATOM 4176 C C . LYS B 1 207 ? 10.672 1.106 -16.375 1 93.62 207 LYS B C 1
ATOM 4178 O O . LYS B 1 207 ? 10.094 0.853 -17.438 1 93.62 207 LYS B O 1
ATOM 4183 N N . THR B 1 208 ? 10.07 1.251 -15.234 1 95.38 208 THR B N 1
ATOM 4184 C CA . THR B 1 208 ? 8.609 1.261 -15.188 1 95.38 208 THR B CA 1
ATOM 4185 C C . THR B 1 208 ? 8.047 2.328 -16.125 1 95.38 208 THR B C 1
ATOM 4187 O O . THR B 1 208 ? 8.445 3.49 -16.062 1 95.38 208 THR B O 1
ATOM 4190 N N . PRO B 1 209 ? 7.16 1.981 -16.969 1 95.31 209 PRO B N 1
ATOM 4191 C CA . PRO B 1 209 ? 6.547 3 -17.828 1 95.31 209 PRO B CA 1
ATOM 4192 C C . PRO B 1 209 ? 5.664 3.973 -17.047 1 95.31 209 PRO B C 1
ATOM 4194 O O . PRO B 1 209 ? 5.23 3.664 -15.938 1 95.31 209 PRO B O 1
ATOM 4197 N N . LYS B 1 210 ? 5.445 5.152 -17.656 1 93 210 LYS B N 1
ATOM 4198 C CA . LYS B 1 210 ? 4.48 6.09 -17.094 1 93 210 LYS B CA 1
ATOM 4199 C C . LYS B 1 210 ? 3.051 5.598 -17.297 1 93 210 LYS B C 1
ATOM 4201 O O . LYS B 1 210 ? 2.76 4.906 -18.266 1 93 210 LYS B O 1
ATOM 4206 N N . CYS B 1 211 ? 2.201 5.934 -16.375 1 93.38 211 CYS B N 1
ATOM 4207 C CA . CYS B 1 211 ? 0.784 5.621 -16.5 1 93.38 211 CYS B CA 1
ATOM 4208 C C . CYS B 1 211 ? 0.177 6.332 -17.703 1 93.38 211 CYS B C 1
ATOM 4210 O O . CYS B 1 211 ? 0.438 7.52 -17.922 1 93.38 211 CYS B O 1
ATOM 4212 N N . ASN B 1 212 ? -0.633 5.57 -18.469 1 93 212 ASN B N 1
ATOM 4213 C CA . ASN B 1 212 ? -1.313 6.152 -19.609 1 93 212 ASN B CA 1
ATOM 4214 C C . ASN B 1 212 ? -2.795 6.383 -19.328 1 93 212 ASN B C 1
ATOM 4216 O O . ASN B 1 212 ? -3.469 5.512 -18.781 1 93 212 ASN B O 1
ATOM 4220 N N . SER B 1 213 ? -3.299 7.48 -19.797 1 89.81 213 SER B N 1
ATOM 4221 C CA . SER B 1 213 ? -4.707 7.797 -19.578 1 89.81 213 SER B CA 1
ATOM 4222 C C . SER B 1 213 ? -5.547 7.445 -20.797 1 89.81 213 SER B C 1
ATOM 4224 O O . SER B 1 213 ? -6.758 7.684 -20.812 1 89.81 213 SER B O 1
ATOM 4226 N N . THR B 1 214 ? -4.875 6.949 -21.797 1 94.75 214 THR B N 1
ATOM 4227 C CA . THR B 1 214 ? -5.57 6.523 -23 1 94.75 214 THR B CA 1
ATOM 4228 C C . THR B 1 214 ? -5.074 5.156 -23.469 1 94.75 214 THR B C 1
ATOM 4230 O O . THR B 1 214 ? -4.039 4.68 -23 1 94.75 214 THR B O 1
ATOM 4233 N N . CYS B 1 215 ? -5.883 4.609 -24.344 1 96.62 215 CYS B N 1
ATOM 4234 C CA . CYS B 1 215 ? -5.395 3.418 -25.031 1 96.62 215 CYS B CA 1
ATOM 4235 C C . CYS B 1 215 ? -4.309 3.775 -26.031 1 96.62 215 CYS B C 1
ATOM 4237 O O . CYS B 1 215 ? -4.195 4.93 -26.453 1 96.62 215 CYS B O 1
ATOM 4239 N N . THR B 1 216 ? -3.443 2.775 -26.297 1 93.56 216 THR B N 1
ATOM 4240 C CA . THR B 1 216 ? -2.391 2.984 -27.281 1 93.56 216 THR B CA 1
ATOM 4241 C C . THR B 1 216 ? -2.971 3.535 -28.578 1 93.56 216 THR B C 1
ATOM 4243 O O . THR B 1 216 ? -2.434 4.484 -29.156 1 93.56 216 THR B O 1
ATOM 4246 N N . GLU B 1 217 ? -4.012 2.869 -29.047 1 93.25 217 GLU B N 1
ATOM 4247 C CA . GLU B 1 217 ? -4.805 3.42 -30.141 1 93.25 217 GLU B CA 1
ATOM 4248 C C . GLU B 1 217 ? -5.891 4.359 -29.625 1 93.25 217 GLU B C 1
ATOM 4250 O O . GLU B 1 217 ? -6.902 3.91 -29.078 1 93.25 217 GLU B O 1
ATOM 4255 N N . LYS B 1 218 ? -5.809 5.559 -29.797 1 88.81 218 LYS B N 1
ATOM 4256 C CA . LYS B 1 218 ? -6.633 6.605 -29.203 1 88.81 218 LYS B CA 1
ATOM 4257 C C . LYS B 1 218 ? -8.102 6.414 -29.562 1 88.81 218 LYS B C 1
ATOM 4259 O O . LYS B 1 218 ? -8.992 6.855 -28.828 1 88.81 218 LYS B O 1
ATOM 4264 N N . LYS B 1 219 ? -8.398 5.824 -30.812 1 90.88 219 LYS B N 1
ATOM 4265 C CA . LYS B 1 219 ? -9.773 5.625 -31.266 1 90.88 219 LYS B CA 1
ATOM 4266 C C . LYS B 1 219 ? -10.5 4.613 -30.375 1 90.88 219 LYS B C 1
ATOM 4268 O O . LYS B 1 219 ? -11.727 4.559 -30.359 1 90.88 219 LYS B O 1
ATOM 4273 N N . ILE B 1 220 ? -9.711 3.762 -29.656 1 89.25 220 ILE B N 1
ATOM 4274 C CA . ILE B 1 220 ? -10.281 2.768 -28.75 1 89.25 220 ILE B CA 1
ATOM 4275 C C . ILE B 1 220 ? -10.695 3.436 -27.438 1 89.25 220 ILE B C 1
ATOM 4277 O O . ILE B 1 220 ? -9.898 4.129 -26.812 1 89.25 220 ILE B O 1
ATOM 4281 N N . PRO B 1 221 ? -11.969 3.311 -27.109 1 92.38 221 PRO B N 1
ATOM 4282 C CA . PRO B 1 221 ? -12.375 3.889 -25.828 1 92.38 221 PRO B CA 1
ATOM 4283 C C . PRO B 1 221 ? -11.695 3.213 -24.641 1 92.38 221 PRO B C 1
ATOM 4285 O O . PRO B 1 221 ? -11.5 1.995 -24.641 1 92.38 221 PRO B O 1
ATOM 4288 N N . LEU B 1 222 ? -11.375 4.051 -23.703 1 93.94 222 LEU B N 1
ATOM 4289 C CA . LEU B 1 222 ? -10.766 3.518 -22.5 1 93.94 222 LEU B CA 1
ATOM 4290 C C . LEU B 1 222 ? -11.82 2.918 -21.578 1 93.94 222 LEU B C 1
ATOM 4292 O O . LEU B 1 222 ? -12.578 3.65 -20.938 1 93.94 222 LEU B O 1
ATOM 4296 N N . ILE B 1 223 ? -11.93 1.629 -21.531 1 95.06 223 ILE B N 1
ATOM 4297 C CA . ILE B 1 223 ? -12.859 0.913 -20.656 1 95.06 223 ILE B CA 1
ATOM 4298 C C . ILE B 1 223 ? -12.102 0.271 -19.5 1 95.06 223 ILE B C 1
ATOM 4300 O O . ILE B 1 223 ? -11.109 -0.43 -19.719 1 95.06 223 ILE B O 1
ATOM 4304 N N . ARG B 1 224 ? -12.57 0.543 -18.312 1 95.94 224 ARG B N 1
ATOM 4305 C CA . ARG B 1 224 ? -11.938 -0.061 -17.141 1 95.94 224 ARG B CA 1
ATOM 4306 C C . ARG B 1 224 ? -12.797 -1.197 -16.578 1 95.94 224 ARG B C 1
ATOM 4308 O O . ARG B 1 224 ? -14 -1.043 -16.406 1 95.94 224 ARG B O 1
ATOM 4315 N N . TYR B 1 225 ? -12.188 -2.273 -16.344 1 97.19 225 TYR B N 1
ATOM 4316 C CA . TYR B 1 225 ? -12.805 -3.469 -15.773 1 97.19 225 TYR B CA 1
ATOM 4317 C C . TYR B 1 225 ? -12.5 -3.58 -14.289 1 97.19 225 TYR B C 1
ATOM 4319 O O . TYR B 1 225 ? -11.336 -3.684 -13.883 1 97.19 225 TYR B O 1
ATOM 4327 N N . ARG B 1 226 ? -13.547 -3.645 -13.445 1 95.94 226 ARG B N 1
ATOM 4328 C CA . ARG B 1 226 ? -13.375 -3.562 -12 1 95.94 226 ARG B CA 1
ATOM 4329 C C . ARG B 1 226 ? -13.781 -4.871 -11.328 1 95.94 226 ARG B C 1
ATOM 4331 O O . ARG B 1 226 ? -14.547 -5.652 -11.891 1 95.94 226 ARG B O 1
ATOM 4338 N N . GLY B 1 227 ? -13.227 -5.121 -10.156 1 96.25 227 GLY B N 1
ATOM 4339 C CA . GLY B 1 227 ? -13.672 -6.195 -9.289 1 96.25 227 GLY B CA 1
ATOM 4340 C C . GLY B 1 227 ? -14.773 -5.77 -8.336 1 96.25 227 GLY B C 1
ATOM 4341 O O . GLY B 1 227 ? -15 -4.574 -8.133 1 96.25 227 GLY B O 1
ATOM 4342 N N . ASN B 1 228 ? -15.469 -6.758 -7.816 1 94.25 228 ASN B N 1
ATOM 4343 C CA . ASN B 1 228 ? -16.469 -6.523 -6.777 1 94.25 228 ASN B CA 1
ATOM 4344 C C . ASN B 1 228 ? -15.844 -6.578 -5.383 1 94.25 228 ASN B C 1
ATOM 4346 O O . ASN B 1 228 ? -16.172 -5.762 -4.52 1 94.25 228 ASN B O 1
ATOM 4350 N N . HIS B 1 229 ? -15.086 -7.633 -5.223 1 93.38 229 HIS B N 1
ATOM 4351 C CA . HIS B 1 229 ? -14.461 -7.883 -3.93 1 93.38 229 HIS B CA 1
ATOM 4352 C C . HIS B 1 229 ? -13.086 -8.531 -4.094 1 93.38 229 HIS B C 1
ATOM 4354 O O . HIS B 1 229 ? -12.836 -9.219 -5.086 1 93.38 229 HIS B O 1
ATOM 4360 N N . SER B 1 230 ? -12.219 -8.227 -3.182 1 96.62 230 SER B N 1
ATOM 4361 C CA . SER B 1 230 ? -10.938 -8.914 -3.088 1 96.62 230 SER B CA 1
ATOM 4362 C C . SER B 1 230 ? -10.672 -9.406 -1.667 1 96.62 230 SER B C 1
ATOM 4364 O O . SER B 1 230 ? -11.258 -8.891 -0.71 1 96.62 230 SER B O 1
ATOM 4366 N N . TYR B 1 231 ? -9.867 -10.438 -1.541 1 97.19 231 TYR B N 1
ATOM 4367 C CA . TYR B 1 231 ? -9.641 -11.102 -0.262 1 97.19 231 TYR B CA 1
ATOM 4368 C C . TYR B 1 231 ? -8.344 -11.898 -0.289 1 97.19 231 TYR B C 1
ATOM 4370 O O . TYR B 1 231 ? -7.781 -12.148 -1.358 1 97.19 231 TYR B O 1
ATOM 4378 N N . VAL B 1 232 ? -7.879 -12.305 0.888 1 97.06 232 VAL B N 1
ATOM 4379 C CA . VAL B 1 232 ? -6.703 -13.164 0.984 1 97.06 232 VAL B CA 1
ATOM 4380 C C . VAL B 1 232 ? -7.129 -14.586 1.348 1 97.06 232 VAL B C 1
ATOM 4382 O O . VAL B 1 232 ? -8.219 -14.797 1.883 1 97.06 232 VAL B O 1
ATOM 4385 N N . LEU B 1 233 ? -6.281 -15.531 0.991 1 97.81 233 LEU B N 1
ATOM 4386 C CA . LEU B 1 233 ? -6.484 -16.953 1.258 1 97.81 233 LEU B CA 1
ATOM 4387 C C . LEU B 1 233 ? -5.258 -17.562 1.929 1 97.81 233 LEU B C 1
ATOM 4389 O O . LEU B 1 233 ? -4.125 -17.172 1.635 1 97.81 233 LEU B O 1
ATOM 4393 N N . SER B 1 234 ? -5.512 -18.562 2.779 1 97.31 234 SER B N 1
ATOM 4394 C CA . SER B 1 234 ? -4.438 -19.359 3.361 1 97.31 234 SER B CA 1
ATOM 4395 C C . SER B 1 234 ? -4.895 -20.797 3.629 1 97.31 234 SER B C 1
ATOM 4397 O O . SER B 1 234 ? -6.082 -21.031 3.85 1 97.31 234 SER B O 1
ATOM 4399 N N . GLY B 1 235 ? -3.914 -21.672 3.52 1 97.94 235 GLY B N 1
ATOM 4400 C CA . GLY B 1 235 ? -4.195 -23.062 3.848 1 97.94 235 GLY B CA 1
ATOM 4401 C C . GLY B 1 235 ? -4.578 -23.891 2.641 1 97.94 235 GLY B C 1
ATOM 4402 O O . GLY B 1 235 ? -5.188 -23.375 1.697 1 97.94 235 GLY B O 1
ATOM 4403 N N . GLU B 1 236 ? -4.328 -25.141 2.73 1 98.5 236 GLU B N 1
ATOM 4404 C CA . GLU B 1 236 ? -4.531 -26.062 1.619 1 98.5 236 GLU B CA 1
ATOM 4405 C C . GLU B 1 236 ? -6.008 -26.172 1.251 1 98.5 236 GLU B C 1
ATOM 4407 O O . GLU B 1 236 ? -6.371 -26.047 0.078 1 98.5 236 GLU B O 1
ATOM 4412 N N . GLU B 1 237 ? -6.848 -26.359 2.207 1 98.06 237 GLU B N 1
ATOM 4413 C CA . GLU B 1 237 ? -8.266 -26.578 1.919 1 98.06 237 GLU B CA 1
ATOM 4414 C C . GLU B 1 237 ? -8.891 -25.344 1.279 1 98.06 237 GLU B C 1
ATOM 4416 O O . GLU B 1 237 ? -9.664 -25.453 0.326 1 98.06 237 GLU B O 1
ATOM 4421 N N . HIS B 1 238 ? -8.586 -24.188 1.828 1 98.44 238 HIS B N 1
ATOM 4422 C CA . HIS B 1 238 ? -9.125 -22.938 1.279 1 98.44 238 HIS B CA 1
ATOM 4423 C C . HIS B 1 238 ? -8.633 -22.719 -0.146 1 98.44 238 HIS B C 1
ATOM 4425 O O . HIS B 1 238 ? -9.391 -22.25 -1.001 1 98.44 238 HIS B O 1
ATOM 4431 N N . PHE B 1 239 ? -7.367 -23.062 -0.385 1 98.81 239 PHE B N 1
ATOM 4432 C CA . PHE B 1 239 ? -6.828 -22.953 -1.733 1 98.81 239 PHE B CA 1
ATOM 4433 C C . PHE B 1 239 ? -7.582 -23.844 -2.703 1 98.81 239 PHE B C 1
ATOM 4435 O O . PHE B 1 239 ? -7.996 -23.406 -3.775 1 98.81 239 PHE B O 1
ATOM 4442 N N . LYS B 1 240 ? -7.766 -25.109 -2.285 1 98.81 240 LYS B N 1
ATOM 4443 C CA . LYS B 1 240 ? -8.484 -26.047 -3.139 1 98.81 240 LYS B CA 1
ATOM 4444 C C . LYS B 1 240 ? -9.906 -25.547 -3.424 1 98.81 240 LYS B C 1
ATOM 4446 O O . LYS B 1 240 ? -10.344 -25.547 -4.574 1 98.81 240 LYS B O 1
ATOM 4451 N N . ARG B 1 241 ? -10.562 -25.156 -2.422 1 98.75 241 ARG B N 1
ATOM 4452 C CA . ARG B 1 241 ? -11.961 -24.734 -2.555 1 98.75 241 ARG B CA 1
ATOM 4453 C C . ARG B 1 241 ? -12.086 -23.5 -3.43 1 98.75 241 ARG B C 1
ATOM 4455 O O . ARG B 1 241 ? -12.953 -23.422 -4.301 1 98.75 241 ARG B O 1
ATOM 4462 N N . GLU B 1 242 ? -11.227 -22.531 -3.193 1 98.75 242 GLU B N 1
ATOM 4463 C CA . GLU B 1 242 ? -11.242 -21.328 -4 1 98.75 242 GLU B CA 1
ATOM 4464 C C . GLU B 1 242 ? -11 -21.625 -5.473 1 98.75 242 GLU B C 1
ATOM 4466 O O . GLU B 1 242 ? -11.711 -21.125 -6.348 1 98.75 242 GLU B O 1
ATOM 4471 N N . LEU B 1 243 ? -10.008 -22.422 -5.73 1 98.88 243 LEU B N 1
ATOM 4472 C CA . LEU B 1 243 ? -9.664 -22.781 -7.098 1 98.88 243 LEU B CA 1
ATOM 4473 C C . LEU B 1 243 ? -10.82 -23.516 -7.773 1 98.88 243 LEU B C 1
ATOM 4475 O O . LEU B 1 243 ? -11.172 -23.219 -8.914 1 98.88 243 LEU B O 1
ATOM 4479 N N . LEU B 1 244 ? -11.359 -24.469 -7.082 1 98.69 244 LEU B N 1
ATOM 4480 C CA . LEU B 1 244 ? -12.438 -25.281 -7.609 1 98.69 244 LEU B CA 1
ATOM 4481 C C . LEU B 1 244 ? -13.664 -24.438 -7.93 1 98.69 244 LEU B C 1
ATOM 4483 O O . LEU B 1 244 ? -14.32 -24.641 -8.953 1 98.69 244 LEU B O 1
ATOM 4487 N N . LEU B 1 245 ? -13.984 -23.516 -7.07 1 98.38 245 LEU B N 1
ATOM 4488 C CA . LEU B 1 245 ? -15.25 -22.797 -7.156 1 98.38 245 LEU B CA 1
ATOM 4489 C C . LEU B 1 245 ? -15.133 -21.594 -8.078 1 98.38 245 LEU B C 1
ATOM 4491 O O . LEU B 1 245 ? -16.094 -21.234 -8.773 1 98.38 245 LEU B O 1
ATOM 4495 N N . ASN B 1 246 ? -13.977 -20.922 -8.062 1 98.44 246 ASN B N 1
ATOM 4496 C CA . ASN B 1 246 ? -13.938 -19.609 -8.695 1 98.44 246 ASN B CA 1
ATOM 4497 C C . ASN B 1 246 ? -12.867 -19.547 -9.789 1 98.44 246 ASN B C 1
ATOM 4499 O O . ASN B 1 246 ? -12.844 -18.609 -10.586 1 98.44 246 ASN B O 1
ATOM 4503 N N . GLY B 1 247 ? -11.953 -20.547 -9.844 1 98.75 247 GLY B N 1
ATOM 4504 C CA . GLY B 1 247 ? -10.906 -20.547 -10.852 1 98.75 247 GLY B CA 1
ATOM 4505 C C . GLY B 1 247 ? -9.562 -20.078 -10.328 1 98.75 247 GLY B C 1
ATOM 4506 O O . GLY B 1 247 ? -9.391 -19.906 -9.125 1 98.75 247 GLY B O 1
ATOM 4507 N N . PRO B 1 248 ? -8.617 -19.922 -11.211 1 98.94 248 PRO B N 1
ATOM 4508 C CA . PRO B 1 248 ? -7.234 -19.594 -10.844 1 98.94 248 PRO B CA 1
ATOM 4509 C C . PRO B 1 248 ? -7.129 -18.281 -10.055 1 98.94 248 PRO B C 1
ATOM 4511 O O . PRO B 1 248 ? -7.961 -17.391 -10.219 1 98.94 248 PRO B O 1
ATOM 4514 N N . PHE B 1 249 ? -6.121 -18.188 -9.203 1 98.94 249 PHE B N 1
ATOM 4515 C CA . PHE B 1 249 ? -5.859 -16.984 -8.445 1 98.94 249 PHE B CA 1
ATOM 4516 C C . PHE B 1 249 ? -4.371 -16.828 -8.164 1 98.94 249 PHE B C 1
ATOM 4518 O O . PHE B 1 249 ? -3.572 -17.688 -8.531 1 98.94 249 PHE B O 1
ATOM 4525 N N . GLU B 1 250 ? -4.02 -15.656 -7.629 1 98.88 250 GLU B N 1
ATOM 4526 C CA . GLU B 1 250 ? -2.625 -15.281 -7.438 1 98.88 250 GLU B CA 1
ATOM 4527 C C . GLU B 1 250 ? -2.086 -15.805 -6.109 1 98.88 250 GLU B C 1
ATOM 4529 O O . GLU B 1 250 ? -2.762 -15.719 -5.082 1 98.88 250 GLU B O 1
ATOM 4534 N N . VAL B 1 251 ? -0.914 -16.422 -6.16 1 98.88 251 VAL B N 1
ATOM 4535 C CA . VAL B 1 251 ? -0.176 -16.812 -4.961 1 98.88 251 VAL B CA 1
ATOM 4536 C C . VAL B 1 251 ? 1.251 -16.281 -5.035 1 98.88 251 VAL B C 1
ATOM 4538 O O . VAL B 1 251 ? 1.748 -15.969 -6.121 1 98.88 251 VAL B O 1
ATOM 4541 N N . ALA B 1 252 ? 1.811 -16.125 -3.902 1 98.75 252 ALA B N 1
ATOM 4542 C CA . ALA B 1 252 ? 3.201 -15.688 -3.826 1 98.75 252 ALA B CA 1
ATOM 4543 C C . ALA B 1 252 ? 4.016 -16.594 -2.906 1 98.75 252 ALA B C 1
ATOM 4545 O O . ALA B 1 252 ? 3.455 -17.297 -2.057 1 98.75 252 ALA B O 1
ATOM 4546 N N . PHE B 1 253 ? 5.332 -16.641 -3.123 1 98.69 253 PHE B N 1
ATOM 4547 C CA . PHE B 1 253 ? 6.207 -17.484 -2.32 1 98.69 253 PHE B CA 1
ATOM 4548 C C . PHE B 1 253 ? 7.637 -16.953 -2.344 1 98.69 253 PHE B C 1
ATOM 4550 O O . PHE B 1 253 ? 7.977 -16.109 -3.164 1 98.69 253 PHE B O 1
ATOM 4557 N N . GLU B 1 254 ? 8.406 -17.422 -1.426 1 98.5 254 GLU B N 1
ATOM 4558 C CA . GLU B 1 254 ? 9.828 -17.109 -1.372 1 98.5 254 GLU B CA 1
ATOM 4559 C C . GLU B 1 254 ? 10.609 -17.969 -2.371 1 98.5 254 GLU B C 1
ATOM 4561 O O . GLU B 1 254 ? 10.414 -19.172 -2.449 1 98.5 254 GLU B O 1
ATOM 4566 N N . VAL B 1 255 ? 11.461 -17.312 -3.057 1 98.62 255 VAL B N 1
ATOM 4567 C CA . VAL B 1 255 ? 12.258 -18.016 -4.059 1 98.62 255 VAL B CA 1
ATOM 4568 C C . VAL B 1 255 ? 13.703 -18.141 -3.582 1 98.62 255 VAL B C 1
ATOM 4570 O O . VAL B 1 255 ? 14.328 -17.141 -3.209 1 98.62 255 VAL B O 1
ATOM 4573 N N . TYR B 1 256 ? 14.172 -19.344 -3.615 1 97.94 256 TYR B N 1
ATOM 4574 C CA . TYR B 1 256 ? 15.562 -19.656 -3.289 1 97.94 256 TYR B CA 1
ATOM 4575 C C . TYR B 1 256 ? 16.359 -20 -4.543 1 97.94 256 TYR B C 1
ATOM 4577 O O . TYR B 1 256 ? 15.773 -20.281 -5.594 1 97.94 256 TYR B O 1
ATOM 4585 N N . ALA B 1 257 ? 17.656 -19.984 -4.402 1 96.25 257 ALA B N 1
ATOM 4586 C CA . ALA B 1 257 ? 18.531 -20.156 -5.559 1 96.25 257 ALA B CA 1
ATOM 4587 C C . ALA B 1 257 ? 18.266 -21.484 -6.27 1 96.25 257 ALA B C 1
ATOM 4589 O O . ALA B 1 257 ? 18.375 -21.562 -7.492 1 96.25 257 ALA B O 1
ATOM 4590 N N . ASP B 1 258 ? 17.953 -22.5 -5.578 1 97.19 258 ASP B N 1
ATOM 4591 C CA . ASP B 1 258 ? 17.75 -23.812 -6.203 1 97.19 258 ASP B CA 1
ATOM 4592 C C . ASP B 1 258 ? 16.516 -23.812 -7.09 1 97.19 258 ASP B C 1
ATOM 4594 O O . ASP B 1 258 ? 16.422 -24.594 -8.039 1 97.19 258 ASP B O 1
ATOM 4598 N N . PHE B 1 259 ? 15.555 -22.969 -6.855 1 97.56 259 PHE B N 1
ATOM 4599 C CA . PHE B 1 259 ? 14.367 -22.875 -7.695 1 97.56 259 PHE B CA 1
ATOM 4600 C C . PHE B 1 259 ? 14.734 -22.391 -9.102 1 97.56 259 PHE B C 1
ATOM 4602 O O . PHE B 1 259 ? 14.094 -22.781 -10.078 1 97.56 259 PHE B O 1
ATOM 4609 N N . MET B 1 260 ? 15.742 -21.594 -9.164 1 95.06 260 MET B N 1
ATOM 4610 C CA . MET B 1 260 ? 16.156 -21.062 -10.461 1 95.06 260 MET B CA 1
ATOM 4611 C C . MET B 1 260 ? 16.672 -22.203 -11.359 1 95.06 260 MET B C 1
ATOM 4613 O O . MET B 1 260 ? 16.766 -22.031 -12.578 1 95.06 260 MET B O 1
ATOM 4617 N N . ALA B 1 261 ? 16.953 -23.312 -10.789 1 95 261 ALA B N 1
ATOM 4618 C CA . ALA B 1 261 ? 17.484 -24.453 -11.531 1 95 261 ALA B CA 1
ATOM 4619 C C . ALA B 1 261 ? 16.375 -25.469 -11.844 1 95 261 ALA B C 1
ATOM 4621 O O . ALA B 1 261 ? 16.641 -26.531 -12.406 1 95 261 ALA B O 1
ATOM 4622 N N . TYR B 1 262 ? 15.164 -25.156 -11.531 1 96.44 262 TYR B N 1
ATOM 4623 C CA . TYR B 1 262 ? 14.047 -26.094 -11.664 1 96.44 262 TYR B CA 1
ATOM 4624 C C . TYR B 1 262 ? 13.82 -26.469 -13.125 1 96.44 262 TYR B C 1
ATOM 4626 O O . TYR B 1 262 ? 13.727 -25.594 -13.984 1 96.44 262 TYR B O 1
ATOM 4634 N N . THR B 1 263 ? 13.633 -27.797 -13.359 1 95.06 263 THR B N 1
ATOM 4635 C CA . THR B 1 263 ? 13.32 -28.234 -14.719 1 95.06 263 THR B CA 1
ATOM 4636 C C . THR B 1 263 ? 12.094 -29.141 -14.727 1 95.06 263 THR B C 1
ATOM 4638 O O . THR B 1 263 ? 11.484 -29.359 -15.781 1 95.06 263 THR B O 1
ATOM 4641 N N . GLY B 1 264 ? 11.789 -29.734 -13.578 1 97.06 264 GLY B N 1
ATOM 4642 C CA . GLY B 1 264 ? 10.617 -30.609 -13.531 1 97.06 264 GLY B CA 1
ATOM 4643 C C . GLY B 1 264 ? 10.484 -31.344 -12.211 1 97.06 264 GLY B C 1
ATOM 4644 O O . GLY B 1 264 ? 11.438 -31.422 -11.43 1 97.06 264 GLY B O 1
ATOM 4645 N N . GLY B 1 265 ? 9.242 -31.875 -12.008 1 98.31 265 GLY B N 1
ATOM 4646 C CA . GLY B 1 265 ? 8.938 -32.562 -10.773 1 98.31 265 GLY B CA 1
ATOM 4647 C C . GLY B 1 265 ? 8.281 -31.688 -9.734 1 98.31 265 GLY B C 1
ATOM 4648 O O . GLY B 1 265 ? 7.84 -30.578 -10.047 1 98.31 265 GLY B O 1
ATOM 4649 N N . VAL B 1 266 ? 8.133 -32.219 -8.508 1 98.88 266 VAL B N 1
ATOM 4650 C CA . VAL B 1 266 ? 7.504 -31.469 -7.434 1 98.88 266 VAL B CA 1
ATOM 4651 C C . VAL B 1 266 ? 8.57 -30.75 -6.621 1 98.88 266 VAL B C 1
ATOM 4653 O O . VAL B 1 266 ? 9.273 -31.359 -5.816 1 98.88 266 VAL B O 1
ATOM 4656 N N . TYR B 1 267 ? 8.633 -29.5 -6.781 1 98.75 267 TYR B N 1
ATOM 4657 C CA . TYR B 1 267 ? 9.672 -28.672 -6.164 1 98.75 267 TYR B CA 1
ATOM 4658 C C . TYR B 1 267 ? 9.516 -28.656 -4.648 1 98.75 267 TYR B C 1
ATOM 4660 O O . TYR B 1 267 ? 8.406 -28.484 -4.133 1 98.75 267 TYR B O 1
ATOM 4668 N N . LYS B 1 268 ? 10.57 -28.781 -3.971 1 98.5 268 LYS B N 1
ATOM 4669 C CA . LYS B 1 268 ? 10.812 -28.531 -2.551 1 98.5 268 LYS B CA 1
ATOM 4670 C C . LYS B 1 268 ? 12.195 -27.938 -2.324 1 98.5 268 LYS B C 1
ATOM 4672 O O . LYS B 1 268 ? 13.188 -28.453 -2.85 1 98.5 268 LYS B O 1
ATOM 4677 N N . HIS B 1 269 ? 12.195 -26.891 -1.614 1 98.56 269 HIS B N 1
ATOM 4678 C CA . HIS B 1 269 ? 13.484 -26.234 -1.374 1 98.56 269 HIS B CA 1
ATOM 4679 C C . HIS B 1 269 ? 14.414 -27.141 -0.573 1 98.56 269 HIS B C 1
ATOM 4681 O O . HIS B 1 269 ? 13.992 -27.766 0.406 1 98.56 269 HIS B O 1
ATOM 4687 N N . VAL B 1 270 ? 15.703 -27.156 -0.992 1 98.5 270 VAL B N 1
ATOM 4688 C CA . VAL B 1 270 ? 16.641 -28 -0.263 1 98.5 270 VAL B CA 1
ATOM 4689 C C . VAL B 1 270 ? 17.953 -27.234 -0.044 1 98.5 270 VAL B C 1
ATOM 4691 O O . VAL B 1 270 ? 18.703 -27.547 0.88 1 98.5 270 VAL B O 1
ATOM 4694 N N . ALA B 1 271 ? 18.266 -26.266 -0.869 1 97.31 271 ALA B N 1
ATOM 4695 C CA . ALA B 1 271 ? 19.531 -25.547 -0.711 1 97.31 271 ALA B CA 1
ATOM 4696 C C . ALA B 1 271 ? 19.5 -24.203 -1.453 1 97.31 271 ALA B C 1
ATOM 4698 O O . ALA B 1 271 ? 18.719 -24.031 -2.389 1 97.31 271 ALA B O 1
ATOM 4699 N N . GLY B 1 272 ? 20.438 -23.391 -1.02 1 96.44 272 GLY B N 1
ATOM 4700 C CA . GLY B 1 272 ? 20.609 -22.109 -1.685 1 96.44 272 GLY B CA 1
ATOM 4701 C C . GLY B 1 272 ? 20.016 -20.953 -0.908 1 96.44 272 GLY B C 1
ATOM 4702 O O . GLY B 1 272 ? 19.078 -21.141 -0.129 1 96.44 272 GLY B O 1
ATOM 4703 N N . ASP B 1 273 ? 20.484 -19.703 -1.292 1 95.31 273 ASP B N 1
ATOM 4704 C CA . ASP B 1 273 ? 20.078 -18.5 -0.572 1 95.31 273 ASP B CA 1
ATOM 4705 C C . ASP B 1 273 ? 18.719 -18 -1.036 1 95.31 273 ASP B C 1
ATOM 4707 O O . ASP B 1 273 ? 18.297 -18.281 -2.162 1 95.31 273 ASP B O 1
ATOM 4711 N N . LEU B 1 274 ? 18.078 -17.312 -0.103 1 97.12 274 LEU B N 1
ATOM 4712 C CA . LEU B 1 274 ? 16.859 -16.594 -0.465 1 97.12 274 LEU B CA 1
ATOM 4713 C C . LEU B 1 274 ? 17.172 -15.484 -1.474 1 97.12 274 LEU B C 1
ATOM 4715 O O . LEU B 1 274 ? 18.078 -14.688 -1.264 1 97.12 274 LEU B O 1
ATOM 4719 N N . LEU B 1 275 ? 16.438 -15.438 -2.574 1 96.75 275 LEU B N 1
ATOM 4720 C CA . LEU B 1 275 ? 16.703 -14.469 -3.635 1 96.75 275 LEU B CA 1
ATOM 4721 C C . LEU B 1 275 ? 15.625 -13.383 -3.654 1 96.75 275 LEU B C 1
ATOM 4723 O O . LEU B 1 275 ? 15.883 -12.258 -4.094 1 96.75 275 LEU B O 1
ATOM 4727 N N . GLY B 1 276 ? 14.352 -13.711 -3.281 1 97.5 276 GLY B N 1
ATOM 4728 C CA . GLY B 1 276 ? 13.266 -12.75 -3.316 1 97.5 276 GLY B CA 1
ATOM 4729 C C . GLY B 1 276 ? 11.898 -13.398 -3.297 1 97.5 276 GLY B C 1
ATOM 4730 O O . GLY B 1 276 ? 11.766 -14.578 -2.955 1 97.5 276 GLY B O 1
ATOM 4731 N N . GLY B 1 277 ? 10.852 -12.555 -3.559 1 98.44 277 GLY B N 1
ATOM 4732 C CA . GLY B 1 277 ? 9.477 -13.016 -3.652 1 98.44 277 GLY B CA 1
ATOM 4733 C C . GLY B 1 277 ? 8.969 -13.086 -5.078 1 98.44 277 GLY B C 1
ATOM 4734 O O . GLY B 1 277 ? 9.328 -12.258 -5.914 1 98.44 277 GLY B O 1
ATOM 4735 N N . HIS B 1 278 ? 8.156 -14.055 -5.328 1 98.75 278 HIS B N 1
ATOM 4736 C CA . HIS B 1 278 ? 7.602 -14.273 -6.66 1 98.75 278 HIS B CA 1
ATOM 4737 C C . HIS B 1 278 ? 6.102 -14.531 -6.594 1 98.75 278 HIS B C 1
ATOM 4739 O O . HIS B 1 278 ? 5.633 -15.289 -5.738 1 98.75 278 HIS B O 1
ATOM 4745 N N . ALA B 1 279 ? 5.395 -13.789 -7.434 1 98.88 279 ALA B N 1
ATOM 4746 C CA . ALA B 1 279 ? 3.957 -14.016 -7.562 1 98.88 279 ALA B CA 1
ATOM 4747 C C . ALA B 1 279 ? 3.635 -14.758 -8.852 1 98.88 279 ALA B C 1
ATOM 4749 O O . ALA B 1 279 ? 4.223 -14.484 -9.906 1 98.88 279 ALA B O 1
ATOM 4750 N N . VAL B 1 280 ? 2.76 -15.68 -8.727 1 98.94 280 VAL B N 1
ATOM 4751 C CA . VAL B 1 280 ? 2.398 -16.578 -9.82 1 98.94 280 VAL B CA 1
ATOM 4752 C C . VAL B 1 280 ? 0.919 -16.953 -9.719 1 98.94 280 VAL B C 1
ATOM 4754 O O . VAL B 1 280 ? 0.194 -16.406 -8.883 1 98.94 280 VAL B O 1
ATOM 4757 N N . ARG B 1 281 ? 0.493 -17.781 -10.656 1 98.81 281 ARG B N 1
ATOM 4758 C CA . ARG B 1 281 ? -0.921 -18.141 -10.734 1 98.81 281 ARG B CA 1
ATOM 4759 C C . ARG B 1 281 ? -1.133 -19.609 -10.438 1 98.81 281 ARG B C 1
ATOM 4761 O O . ARG B 1 281 ? -0.531 -20.484 -11.078 1 98.81 281 ARG B O 1
ATOM 4768 N N . LEU B 1 282 ? -1.938 -19.891 -9.422 1 98.94 282 LEU B N 1
ATOM 4769 C CA . LEU B 1 282 ? -2.277 -21.25 -9.055 1 98.94 282 LEU B CA 1
ATOM 4770 C C . LEU B 1 282 ? -3.424 -21.781 -9.914 1 98.94 282 LEU B C 1
ATOM 4772 O O . LEU B 1 282 ? -4.496 -21.172 -9.969 1 98.94 282 LEU B O 1
ATOM 4776 N N . VAL B 1 283 ? -3.219 -23.031 -10.555 1 98.94 283 VAL B N 1
ATOM 4777 C CA . VAL B 1 283 ? -4.188 -23.422 -11.57 1 98.94 283 VAL B CA 1
ATOM 4778 C C . VAL B 1 283 ? -4.609 -24.875 -11.344 1 98.94 283 VAL B C 1
ATOM 4780 O O . VAL B 1 283 ? -5.457 -25.406 -12.07 1 98.94 283 VAL B O 1
ATOM 4783 N N . GLY B 1 284 ? -4.043 -25.547 -10.336 1 98.94 284 GLY B N 1
ATOM 4784 C CA . GLY B 1 284 ? -4.438 -26.922 -10.117 1 98.94 284 GLY B CA 1
ATOM 4785 C C . GLY B 1 284 ? -3.73 -27.562 -8.938 1 98.94 284 GLY B C 1
ATOM 4786 O O . GLY B 1 284 ? -2.924 -26.922 -8.258 1 98.94 284 GLY B O 1
ATOM 4787 N N . TRP B 1 285 ? -4.145 -28.781 -8.648 1 98.94 285 TRP B N 1
ATOM 4788 C CA . TRP B 1 285 ? -3.465 -29.609 -7.656 1 98.94 285 TRP B CA 1
ATOM 4789 C C . TRP B 1 285 ? -3.557 -31.094 -8.023 1 98.94 285 TRP B C 1
ATOM 4791 O O . TRP B 1 285 ? -4.367 -31.484 -8.875 1 98.94 285 TRP B O 1
ATOM 4801 N N . GLY B 1 286 ? -2.656 -31.859 -7.465 1 98.75 286 GLY B N 1
ATOM 4802 C CA . GLY B 1 286 ? -2.625 -33.312 -7.688 1 98.75 286 GLY B CA 1
ATOM 4803 C C . GLY B 1 286 ? -1.519 -34 -6.922 1 98.75 286 GLY B C 1
ATOM 4804 O O . GLY B 1 286 ? -1.122 -33.562 -5.844 1 98.75 286 GLY B O 1
ATOM 4805 N N . GLU B 1 287 ? -1.246 -35.156 -7.402 1 98.31 287 GLU B N 1
ATOM 4806 C CA . GLU B 1 287 ? -0.174 -35.969 -6.844 1 98.31 287 GLU B CA 1
ATOM 4807 C C . GLU B 1 287 ? 0.708 -36.562 -7.945 1 98.31 287 GLU B C 1
ATOM 4809 O O . GLU B 1 287 ? 0.204 -37 -8.969 1 98.31 287 GLU B O 1
ATOM 4814 N N . LEU B 1 288 ? 1.978 -36.406 -7.777 1 97.94 288 LEU B N 1
ATOM 4815 C CA . LEU B 1 288 ? 2.963 -37 -8.68 1 97.94 288 LEU B CA 1
ATOM 4816 C C . LEU B 1 288 ? 3.9 -37.938 -7.914 1 97.94 288 LEU B C 1
ATOM 4818 O O . LEU B 1 288 ? 4.668 -37.469 -7.059 1 97.94 288 LEU B O 1
ATOM 4822 N N . ASN B 1 289 ? 3.838 -39.281 -8.195 1 95.69 289 ASN B N 1
ATOM 4823 C CA . ASN B 1 289 ? 4.66 -40.281 -7.531 1 95.69 289 ASN B CA 1
ATOM 4824 C C . ASN B 1 289 ? 4.531 -40.188 -6.012 1 95.69 289 ASN B C 1
ATOM 4826 O O . ASN B 1 289 ? 5.535 -40.156 -5.301 1 95.69 289 ASN B O 1
ATOM 4830 N N . GLY B 1 290 ? 3.324 -39.969 -5.637 1 96.12 290 GLY B N 1
ATOM 4831 C CA . GLY B 1 290 ? 3.029 -39.969 -4.211 1 96.12 290 GLY B CA 1
ATOM 4832 C C . GLY B 1 290 ? 3.232 -38.625 -3.561 1 96.12 290 GLY B C 1
ATOM 4833 O O . GLY B 1 290 ? 2.945 -38.438 -2.375 1 96.12 290 GLY B O 1
ATOM 4834 N N . GLU B 1 291 ? 3.77 -37.656 -4.277 1 97.44 291 GLU B N 1
ATOM 4835 C CA . GLU B 1 291 ? 4.02 -36.312 -3.732 1 97.44 291 GLU B CA 1
ATOM 4836 C C . GLU B 1 291 ? 2.896 -35.344 -4.105 1 97.44 291 GLU B C 1
ATOM 4838 O O . GLU B 1 291 ? 2.68 -35.062 -5.285 1 97.44 291 GLU B O 1
ATOM 4843 N N . PRO B 1 292 ? 2.117 -34.875 -3.086 1 98.62 292 PRO B N 1
ATOM 4844 C CA . PRO B 1 292 ? 1.092 -33.875 -3.391 1 98.62 292 PRO B CA 1
ATOM 4845 C C . PRO B 1 292 ? 1.68 -32.562 -3.918 1 98.62 292 PRO B C 1
ATOM 4847 O O . PRO B 1 292 ? 2.738 -32.125 -3.459 1 98.62 292 PRO B O 1
ATOM 4850 N N . TYR B 1 293 ? 1.02 -31.969 -4.918 1 98.88 293 TYR B N 1
ATOM 4851 C CA . TYR B 1 293 ? 1.574 -30.75 -5.5 1 98.88 293 TYR B CA 1
ATOM 4852 C C . TYR B 1 293 ? 0.474 -29.75 -5.805 1 98.88 293 TYR B C 1
ATOM 4854 O O . TYR B 1 293 ? -0.69 -30.109 -5.973 1 98.88 293 TYR B O 1
ATOM 4862 N N . TRP B 1 294 ? 0.829 -28.438 -5.727 1 98.94 294 TRP B N 1
ATOM 4863 C CA . TRP B 1 294 ? 0.121 -27.391 -6.453 1 98.94 294 TRP B CA 1
ATOM 4864 C C . TRP B 1 294 ? 0.666 -27.25 -7.871 1 98.94 294 TRP B C 1
ATOM 4866 O O . TRP B 1 294 ? 1.88 -27.297 -8.086 1 98.94 294 TRP B O 1
ATOM 4876 N N . LYS B 1 295 ? -0.169 -27.109 -8.867 1 98.94 295 LYS B N 1
ATOM 4877 C CA . LYS B 1 295 ? 0.23 -26.734 -10.219 1 98.94 295 LYS B CA 1
ATOM 4878 C C . LYS B 1 295 ? 0.192 -25.219 -10.406 1 98.94 295 LYS B C 1
ATOM 4880 O O . LYS B 1 295 ? -0.833 -24.578 -10.156 1 98.94 295 LYS B O 1
ATOM 4885 N N . ILE B 1 296 ? 1.312 -24.703 -10.875 1 98.94 296 ILE B N 1
ATOM 4886 C CA . ILE B 1 296 ? 1.461 -23.25 -10.93 1 98.94 296 ILE B CA 1
ATOM 4887 C C . ILE B 1 296 ? 1.812 -22.812 -12.352 1 98.94 296 ILE B C 1
ATOM 4889 O O . ILE B 1 296 ? 2.689 -23.406 -12.984 1 98.94 296 ILE B O 1
ATOM 4893 N N . ALA B 1 297 ? 1.1 -21.828 -12.875 1 98.88 297 ALA B N 1
ATOM 4894 C CA . ALA B 1 297 ? 1.499 -21.156 -14.109 1 98.88 297 ALA B CA 1
ATOM 4895 C C . ALA B 1 297 ? 2.48 -20.016 -13.828 1 98.88 297 ALA B C 1
ATOM 4897 O O . ALA B 1 297 ? 2.143 -19.062 -13.133 1 98.88 297 ALA B O 1
ATOM 4898 N N . ASN B 1 298 ? 3.652 -20.125 -14.328 1 98.38 298 ASN B N 1
ATOM 4899 C CA . ASN B 1 298 ? 4.684 -19.109 -14.172 1 98.38 298 ASN B CA 1
ATOM 4900 C C . ASN B 1 298 ? 4.496 -17.969 -15.172 1 98.38 298 ASN B C 1
ATOM 4902 O O . ASN B 1 298 ? 3.553 -17.969 -15.961 1 98.38 298 ASN B O 1
ATOM 4906 N N . SER B 1 299 ? 5.391 -16.953 -15.047 1 98.44 299 SER B N 1
ATOM 4907 C CA . SER B 1 299 ? 5.367 -15.836 -15.977 1 98.44 299 SER B CA 1
ATOM 4908 C C . SER B 1 299 ? 6.695 -15.695 -16.719 1 98.44 299 SER B C 1
ATOM 4910 O O . SER B 1 299 ? 7.164 -14.578 -16.953 1 98.44 299 SER B O 1
ATOM 4912 N N . TRP B 1 300 ? 7.312 -16.828 -16.969 1 96.88 300 TRP B N 1
ATOM 4913 C CA . TRP B 1 300 ? 8.586 -16.875 -17.688 1 96.88 300 TRP B CA 1
ATOM 4914 C C . TRP B 1 300 ? 8.445 -17.625 -19 1 96.88 300 TRP B C 1
ATOM 4916 O O . TRP B 1 300 ? 9.336 -18.375 -19.391 1 96.88 300 TRP B O 1
ATOM 4926 N N . ASN B 1 301 ? 7.273 -17.484 -19.594 1 94.44 301 ASN B N 1
ATOM 4927 C CA . ASN B 1 301 ? 6.848 -18.031 -20.891 1 94.44 301 ASN B CA 1
ATOM 4928 C C . ASN B 1 301 ? 6.883 -19.562 -20.891 1 94.44 301 ASN B C 1
ATOM 4930 O O . ASN B 1 301 ? 7.145 -20.188 -19.859 1 94.44 301 ASN B O 1
ATOM 4934 N N . HIS B 1 302 ? 6.609 -20.203 -22.078 1 95.25 302 HIS B N 1
ATOM 4935 C CA . HIS B 1 302 ? 6.332 -21.641 -22.172 1 95.25 302 HIS B CA 1
ATOM 4936 C C . HIS B 1 302 ? 7.625 -22.453 -22.219 1 95.25 302 HIS B C 1
ATOM 4938 O O . HIS B 1 302 ? 7.602 -23.672 -22.078 1 95.25 302 HIS B O 1
ATOM 4944 N N . GLU B 1 303 ? 8.727 -21.828 -22.344 1 93.5 303 GLU B N 1
ATOM 4945 C CA . GLU B 1 303 ? 9.969 -22.562 -22.516 1 93.5 303 GLU B CA 1
ATOM 4946 C C . GLU B 1 303 ? 10.594 -22.922 -21.172 1 93.5 303 GLU B C 1
ATOM 4948 O O . GLU B 1 303 ? 11.469 -23.797 -21.094 1 93.5 303 GLU B O 1
ATOM 4953 N N . TRP B 1 304 ? 10.156 -22.297 -20.203 1 93.94 304 TRP B N 1
ATOM 4954 C CA . TRP B 1 304 ? 10.719 -22.516 -18.875 1 93.94 304 TRP B CA 1
ATOM 4955 C C . TRP B 1 304 ? 10 -23.656 -18.172 1 93.94 304 TRP B C 1
ATOM 4957 O O . TRP B 1 304 ? 8.789 -23.828 -18.312 1 93.94 304 TRP B O 1
ATOM 4967 N N . GLY B 1 305 ? 10.719 -24.422 -17.344 1 94.75 305 GLY B N 1
ATOM 4968 C CA . GLY B 1 305 ? 10.125 -25.453 -16.516 1 94.75 305 GLY B CA 1
ATOM 4969 C C . GLY B 1 305 ? 9.359 -26.5 -17.297 1 94.75 305 GLY B C 1
ATOM 4970 O O . GLY B 1 305 ? 9.883 -27.062 -18.266 1 94.75 305 GLY B O 1
ATOM 4971 N N . MET B 1 306 ? 8.18 -26.766 -16.828 1 96.88 306 MET B N 1
ATOM 4972 C CA . MET B 1 306 ? 7.312 -27.75 -17.484 1 96.88 306 MET B CA 1
ATOM 4973 C C . MET B 1 306 ? 6.32 -27.047 -18.422 1 96.88 306 MET B C 1
ATOM 4975 O O . MET B 1 306 ? 5.129 -26.984 -18.109 1 96.88 306 MET B O 1
ATOM 4979 N N . ASN B 1 307 ? 6.863 -26.531 -19.578 1 96.38 307 ASN B N 1
ATOM 4980 C CA . ASN B 1 307 ? 6.059 -25.797 -20.547 1 96.38 307 ASN B CA 1
ATOM 4981 C C . ASN B 1 307 ? 5.41 -24.562 -19.922 1 96.38 307 ASN B C 1
ATOM 4983 O O . ASN B 1 307 ? 4.211 -24.344 -20.094 1 96.38 307 ASN B O 1
ATOM 4987 N N . GLY B 1 308 ? 6.133 -23.922 -19.047 1 97.62 308 GLY B N 1
ATOM 4988 C CA . GLY B 1 308 ? 5.676 -22.688 -18.422 1 97.62 308 GLY B CA 1
ATOM 4989 C C . GLY B 1 308 ? 5.078 -22.891 -17.047 1 97.62 308 GLY B C 1
ATOM 4990 O O . GLY B 1 308 ? 4.781 -21.922 -16.344 1 97.62 308 GLY B O 1
ATOM 4991 N N . TYR B 1 309 ? 4.91 -24.188 -16.688 1 98.62 309 TYR B N 1
ATOM 4992 C CA . TYR B 1 309 ? 4.363 -24.531 -15.383 1 98.62 309 TYR B CA 1
ATOM 4993 C C . TYR B 1 309 ? 5.453 -25.062 -14.453 1 98.62 309 TYR B C 1
ATOM 4995 O O . TYR B 1 309 ? 6.551 -25.391 -14.906 1 98.62 309 TYR B O 1
ATOM 5003 N N . PHE B 1 310 ? 5.18 -25.078 -13.195 1 98.62 310 PHE B N 1
ATOM 5004 C CA . PHE B 1 310 ? 5.938 -25.859 -12.227 1 98.62 310 PHE B CA 1
ATOM 5005 C C . PHE B 1 310 ? 5.016 -26.422 -11.156 1 98.62 310 PHE B C 1
ATOM 5007 O O . PHE B 1 310 ? 3.871 -26 -11.023 1 98.62 310 PHE B O 1
ATOM 5014 N N . LEU B 1 311 ? 5.473 -27.438 -10.562 1 98.94 311 LEU B N 1
ATOM 5015 C CA . LEU B 1 311 ? 4.801 -28.047 -9.422 1 98.94 311 LEU B CA 1
ATOM 5016 C C . LEU B 1 311 ? 5.551 -27.734 -8.125 1 98.94 311 LEU B C 1
ATOM 5018 O O . LEU B 1 311 ? 6.781 -27.734 -8.102 1 98.94 311 LEU B O 1
ATOM 5022 N N . ILE B 1 312 ? 4.793 -27.469 -7.129 1 98.94 312 ILE B N 1
ATOM 5023 C CA . ILE B 1 312 ? 5.406 -27.203 -5.828 1 98.94 312 ILE B CA 1
ATOM 5024 C C . ILE B 1 312 ? 4.676 -27.984 -4.746 1 98.94 312 ILE B C 1
ATOM 5026 O O . ILE B 1 312 ? 3.459 -28.172 -4.816 1 98.94 312 ILE B O 1
ATOM 5030 N N . ALA B 1 313 ? 5.406 -28.391 -3.758 1 98.88 313 ALA B N 1
ATOM 5031 C CA . ALA B 1 313 ? 4.863 -29.25 -2.713 1 98.88 313 ALA B CA 1
ATOM 5032 C C . ALA B 1 313 ? 3.637 -28.625 -2.059 1 98.88 313 ALA B C 1
ATOM 5034 O O . ALA B 1 313 ? 3.648 -27.438 -1.714 1 98.88 313 ALA B O 1
ATOM 5035 N N . ARG B 1 314 ? 2.637 -29.422 -1.885 1 98.81 314 ARG B N 1
ATOM 5036 C CA . ARG B 1 314 ? 1.363 -29 -1.318 1 98.81 314 ARG B CA 1
ATOM 5037 C C . ARG B 1 314 ? 1.176 -29.547 0.092 1 98.81 314 ARG B C 1
ATOM 5039 O O . ARG B 1 314 ? 1.545 -30.688 0.372 1 98.81 314 ARG B O 1
ATOM 5046 N N . GLY B 1 315 ? 0.535 -28.703 0.944 1 98.31 315 GLY B N 1
ATOM 5047 C CA . GLY B 1 315 ? 0.117 -29.172 2.26 1 98.31 315 GLY B CA 1
ATOM 5048 C C . GLY B 1 315 ? 1.153 -28.906 3.338 1 98.31 315 GLY B C 1
ATOM 5049 O O . GLY B 1 315 ? 0.917 -29.188 4.512 1 98.31 315 GLY B O 1
ATOM 5050 N N . VAL B 1 316 ? 2.273 -28.312 2.969 1 98.31 316 VAL B N 1
ATOM 5051 C CA . VAL B 1 316 ? 3.334 -28.109 3.949 1 98.31 316 VAL B CA 1
ATOM 5052 C C . VAL B 1 316 ? 3.752 -26.641 3.949 1 98.31 316 VAL B C 1
ATOM 5054 O O . VAL B 1 316 ? 4.789 -26.281 4.516 1 98.31 316 VAL B O 1
ATOM 5057 N N . ASN B 1 317 ? 2.98 -25.797 3.24 1 98.56 317 ASN B N 1
ATOM 5058 C CA . ASN B 1 317 ? 3.277 -24.375 3.094 1 98.56 317 ASN B CA 1
ATOM 5059 C C . ASN B 1 317 ? 4.703 -24.156 2.596 1 98.56 317 ASN B C 1
ATOM 5061 O O . ASN B 1 317 ? 5.457 -23.375 3.189 1 98.56 317 ASN B O 1
ATOM 5065 N N . GLU B 1 318 ? 5.039 -24.938 1.546 1 98.75 318 GLU B N 1
ATOM 5066 C CA . GLU B 1 318 ? 6.371 -24.844 0.954 1 98.75 318 GLU B CA 1
ATOM 5067 C C . GLU B 1 318 ? 6.703 -23.422 0.537 1 98.75 318 GLU B C 1
ATOM 5069 O O . GLU B 1 318 ? 5.965 -22.797 -0.232 1 98.75 318 GLU B O 1
ATOM 5074 N N . CYS B 1 319 ? 7.832 -22.922 1.061 1 98.56 319 CYS B N 1
ATOM 5075 C CA . CYS B 1 319 ? 8.336 -21.594 0.763 1 98.56 319 CYS B CA 1
ATOM 5076 C C . CYS B 1 319 ? 7.289 -20.531 1.077 1 98.56 319 CYS B C 1
ATOM 5078 O O . CYS B 1 319 ? 7.328 -19.422 0.521 1 98.56 319 CYS B O 1
ATOM 5080 N N . GLY B 1 320 ? 6.285 -20.812 1.813 1 98.12 320 GLY B N 1
ATOM 5081 C CA . GLY B 1 320 ? 5.281 -19.859 2.262 1 98.12 320 GLY B CA 1
ATOM 5082 C C . GLY B 1 320 ? 4.129 -19.703 1.289 1 98.12 320 GLY B C 1
ATOM 5083 O O . GLY B 1 320 ? 3.312 -18.797 1.431 1 98.12 320 GLY B O 1
ATOM 5084 N N . ILE B 1 321 ? 4.008 -20.562 0.352 1 98.62 321 ILE B N 1
ATOM 5085 C CA . ILE B 1 321 ? 3.078 -20.344 -0.753 1 98.62 321 ILE B CA 1
ATOM 5086 C C . ILE B 1 321 ? 1.641 -20.438 -0.245 1 98.62 321 ILE B C 1
ATOM 5088 O O . ILE B 1 321 ? 0.764 -19.703 -0.705 1 98.62 321 ILE B O 1
ATOM 5092 N N . GLU B 1 322 ? 1.343 -21.266 0.753 1 98.62 322 GLU B N 1
ATOM 5093 C CA . GLU B 1 322 ? -0.023 -21.484 1.218 1 98.62 322 GLU B CA 1
ATOM 5094 C C . GLU B 1 322 ? -0.445 -20.406 2.223 1 98.62 322 GLU B C 1
ATOM 5096 O O . GLU B 1 322 ? -1.561 -20.453 2.744 1 98.62 322 GLU B O 1
ATOM 5101 N N . SER B 1 323 ? 0.411 -19.453 2.461 1 97.38 323 SER B N 1
ATOM 5102 C CA . SER B 1 323 ? 0.094 -18.328 3.338 1 97.38 323 SER B CA 1
ATOM 5103 C C . SER B 1 323 ? -0.099 -17.047 2.539 1 97.38 323 SER B C 1
ATOM 5105 O O . SER B 1 323 ? -0.403 -15.992 3.109 1 97.38 323 SER B O 1
ATOM 5107 N N . ASN B 1 324 ? 0.073 -17.188 1.203 1 97.94 324 ASN B N 1
ATOM 5108 C CA . ASN B 1 324 ? 0.134 -15.961 0.407 1 97.94 324 ASN B CA 1
ATOM 5109 C C . ASN B 1 324 ? -0.751 -16.062 -0.832 1 97.94 324 ASN B C 1
ATOM 5111 O O . ASN B 1 324 ? -0.302 -15.773 -1.943 1 97.94 324 ASN B O 1
ATOM 5115 N N . GLY B 1 325 ? -2.023 -16.391 -0.571 1 98.62 325 GLY B N 1
ATOM 5116 C CA . GLY B 1 325 ? -3.02 -16.344 -1.63 1 98.62 325 GLY B CA 1
ATOM 5117 C C . GLY B 1 325 ? -3.812 -15.047 -1.639 1 98.62 325 GLY B C 1
ATOM 5118 O O . GLY B 1 325 ? -4.16 -14.516 -0.581 1 98.62 325 GLY B O 1
ATOM 5119 N N . VAL B 1 326 ? -4.016 -14.492 -2.818 1 98.62 326 VAL B N 1
ATOM 5120 C CA . VAL B 1 326 ? -4.855 -13.305 -2.971 1 98.62 326 VAL B CA 1
ATOM 5121 C C . VAL B 1 326 ? -5.73 -13.445 -4.215 1 98.62 326 VAL B C 1
ATOM 5123 O O . VAL B 1 326 ? -5.281 -13.961 -5.242 1 98.62 326 VAL B O 1
ATOM 5126 N N . ALA B 1 327 ? -6.98 -13.023 -4.078 1 98.69 327 ALA B N 1
ATOM 5127 C CA . ALA B 1 327 ? -7.945 -13.188 -5.164 1 98.69 327 ALA B CA 1
ATOM 5128 C C . ALA B 1 327 ? -9.078 -12.164 -5.047 1 98.69 327 ALA B C 1
ATOM 5130 O O . ALA B 1 327 ? -9.023 -11.258 -4.211 1 98.69 327 ALA B O 1
ATOM 5131 N N . GLY B 1 328 ? -9.969 -12.266 -5.957 1 98.12 328 GLY B N 1
ATOM 5132 C CA . GLY B 1 328 ? -11.172 -11.453 -6 1 98.12 328 GLY B CA 1
ATOM 5133 C C . GLY B 1 328 ? -12.164 -11.914 -7.047 1 98.12 328 GLY B C 1
ATOM 5134 O O . GLY B 1 328 ? -11.945 -12.922 -7.723 1 98.12 328 GLY B O 1
ATOM 5135 N N . THR B 1 329 ? -13.32 -11.195 -7.027 1 97.88 329 THR B N 1
ATOM 5136 C CA . THR B 1 329 ? -14.352 -11.5 -8.016 1 97.88 329 THR B CA 1
ATOM 5137 C C . THR B 1 329 ? -14.578 -10.312 -8.945 1 97.88 329 THR B C 1
ATOM 5139 O O . THR B 1 329 ? -14.578 -9.164 -8.5 1 97.88 329 THR B O 1
ATOM 5142 N N . PRO B 1 330 ? -14.695 -10.656 -10.234 1 97.69 330 PRO B N 1
ATOM 5143 C CA . PRO B 1 330 ? -14.898 -9.562 -11.195 1 97.69 330 PRO B CA 1
ATOM 5144 C C . PRO B 1 330 ? -16.312 -8.984 -11.141 1 97.69 330 PRO B C 1
ATOM 5146 O O . PRO B 1 330 ? -17.266 -9.695 -10.805 1 97.69 330 PRO B O 1
ATOM 5149 N N . ARG B 1 331 ? -16.344 -7.676 -11.359 1 95.5 331 ARG B N 1
ATOM 5150 C CA . ARG B 1 331 ? -17.641 -7.078 -11.68 1 95.5 331 ARG B CA 1
ATOM 5151 C C . ARG B 1 331 ? -18.016 -7.352 -13.133 1 95.5 331 ARG B C 1
ATOM 5153 O O . ARG B 1 331 ? -17.5 -6.703 -14.047 1 95.5 331 ARG B O 1
ATOM 5160 N N . ILE B 1 332 ? -18.953 -8.281 -13.336 1 90.62 332 ILE B N 1
ATOM 5161 C CA . ILE B 1 332 ? -19.312 -8.719 -14.68 1 90.62 332 ILE B CA 1
ATOM 5162 C C . ILE B 1 332 ? -20.219 -7.688 -15.328 1 90.62 332 ILE B C 1
ATOM 5164 O O . ILE B 1 332 ? -21.203 -7.242 -14.719 1 90.62 332 ILE B O 1
ATOM 5168 N N . PRO B 1 333 ? -19.844 -7.211 -16.469 1 74 333 PRO B N 1
ATOM 5169 C CA . PRO B 1 333 ? -20.688 -6.227 -17.141 1 74 333 PRO B CA 1
ATOM 5170 C C . PRO B 1 333 ? -22.094 -6.742 -17.422 1 74 333 PRO B C 1
ATOM 5172 O O . PRO B 1 333 ? -22.297 -7.953 -17.562 1 74 333 PRO B O 1
#

Secondary structure (DSSP, 8-state):
--HHHHHHHHHHHHHHHHHHHHHHHHTTSBS--HHHHHHHHHHSTTSEEE---TTGGG-BHHHHHHT-BBPPPSS-SSPBP---HHHHTSPPPS-EEHHHH-TT-GGGGPPPB-TTSB-HHHHHHHHHHHHHHHHHH--TT--B-HHHHHHH-GGGB-TTB-B-HHHHHHHHHHH-B-BTTTS--SS---BSSS--SSSPBP---PPPPPP-SS-SSTTS----B-EEEEEEE-SHHHHHHHHHHH--EEEEEEEEGGGGGEEEEEE---SS-EEEEEEEEEEEEEEETTEEEEEEE-SB-TTSTBTTEEEEETTTTGGGGGG-EEEEEE---/--HHHHHHHHHHHHHHHHHHHHHHHHTTSBS--HHHHHHHHHHSTTSEEE---TTGGG-BHHHHHHT-BBPPPSS-SSPBP---HHHHHSPPPS-EEHHHH-TT-GGGGPPPB-TTSB-HHHHHHHHHHHHHHHHHH--TT--B-HHHHHHH-GGGB-TTB-B-HHHHHHHHHHH-B-BTTTS--SS---BSSS--SSSPBP---PPPPPP-SS-SSTTS----B-EEEEEEE-SHHHHHHHHHHH--EEEEEEEEGGGGGEEEEEE---SS-EEEEEEEEEEEEEEETTEEEEEEE-SB-TTSTBTTEEEEETTTTGGGGGG-EEEEEE---

InterPro domains:
  IPR000169 Cysteine peptidase, cysteine active site [PS00139] (114-125)
  IPR000668 Peptidase C1A, papain C-terminal [PF00112] (94-327)
  IPR000668 Peptidase C1A, papain C-terminal [PR00705] (114-129)
  IPR000668 Peptidase C1A, papain C-terminal [PR00705] (278-288)
  IPR000668 Peptidase C1A, papain C-terminal [PR00705] (293-299)
  IPR000668 Peptidase C1A, papain C-terminal [SM00645] (92-329)
  IPR013128 Peptidase C1A [PTHR12411] (82-322)
  IPR025660 Cysteine peptidase, histidine active site [PS00639] (276-286)
  IPR038765 Papain-like cysteine peptidase superfamily [SSF54001] (34-331)